Protein 7UK6 (pdb70)

Organism: Escherichia coli (strain K12) (NCBI:txid83333)

InterPro domains:
  IPR005494 Glutathionylspermidine synthase, pre-ATP-grasp-like domain [PF03738] (14-385)
  IPR016185 Pre-ATP-grasp domain superfamily [SSF52440] (171-277)

Sequence (389 aa):
HHMLRHNVPVRRDLDQIAADNGFDFHIIDNEIYWDESRAYRFTLRQIEEQIEKPTAELHQMCLEVVDRAVKDEEILTQLAIPPLYWDVIAESWRARDPSLYGRMDFAWCGNAPVKLLEYNADTPTSLYESAYFQWLWLEDARRSGIIPRDADQYNAIQERRLISRFSELYSREPFYFCCCQDTDEDRSTVLYLQDCAQQAGQESRFIYIEDLGLGVGGVLTDLDDNVIQRAFKLYPLEWMMRDDNGPLLRKRREQWVEPLWKSILSNKGLMPLLWRFFPGHPNLLASWFDGEKPQIAAGESYVRKPIYSREGGNVTIFDGKNNVVDHADGDYADEPMIYQAFQPLPRFGDSYTLIGSWIVDDEACGMGIREDNTLITKDTSRFVPHYIAG

Foldseek 3Di:
DWKAKDFFDDPPCVVVVCVVVVVVVCDPPNHGFADARMAIAAAVCCCVPAFFVVLLVVLVLLLVLLVVQLVDVVNCVLLVPPPLCSVVLNVCVVVVFFAFKWKWKWFDDIPAHIATDAIRRAADFPCCVWAPVLVVVVCVCLVVVRDPVPWAALYPNLVLNLVVLLVVADQPEEEEEEAPDDSRSVVRRVSSVVSNVVNVHHYYYAYPVQWDADPPGFTAGNVRHGAAEYEYNDDLSVCCVDPSNSVVSVVRHHYYVGNSCNSRNFRSSQCSSCVVPPPDRRHWHKFFPPDDDPDDQQFKKKKDFRHDDFQAQIFIAGNVRDTPDGHHDDRNPGGIMMTGDDFHDADPQWGKMKMWMATRSGTGHIWMWIDRDRRGGPSIHTYHYIHDD

Radius of gyration: 20.78 Å; Cα contacts (8 Å, |Δi|>4): 781; chains: 1; bounding box: 54×48×51 Å

Structure (mmCIF, N/CA/C/O backbone):
data_7UK6
#
_entry.id   7UK6
#
_cell.length_a   66.323
_cell.length_b   70.760
_cell.length_c   112.041
_cell.angle_alpha   90.000
_cell.angle_beta   90.000
_cell.angle_gamma   90.000
#
_symmetry.space_group_name_H-M   'P 21 21 21'
#
loop_
_entity.id
_entity.type
_entity.pdbx_description
1 polymer 'Putative acid--amine ligase YjfC'
2 non-polymer 'SULFATE ION'
3 water water
#
loop_
_atom_site.group_PDB
_atom_site.id
_atom_site.type_symbol
_atom_site.label_atom_id
_atom_site.label_alt_id
_atom_site.label_comp_id
_atom_site.label_asym_id
_atom_site.label_entity_id
_atom_site.label_seq_id
_atom_site.pdbx_PDB_ins_code
_atom_site.Cartn_x
_atom_site.Cartn_y
_atom_site.Cartn_z
_atom_site.occupancy
_atom_site.B_iso_or_equiv
_atom_site.auth_seq_id
_atom_site.auth_comp_id
_atom_site.auth_asym_id
_atom_site.auth_atom_id
_atom_site.pdbx_PDB_model_num
ATOM 1 N N . HIS A 1 6 ? -7.670 -14.014 13.732 1.00 75.23 -1 HIS A N 1
ATOM 2 C CA . HIS A 1 6 ? -6.246 -13.717 13.636 1.00 56.95 -1 HIS A CA 1
ATOM 3 C C . HIS A 1 6 ? -5.809 -13.529 12.173 1.00 55.16 -1 HIS A C 1
ATOM 4 O O . HIS A 1 6 ? -5.681 -12.400 11.719 1.00 55.62 -1 HIS A O 1
ATOM 11 N N . HIS A 1 7 ? -5.565 -14.618 11.444 1.00 41.33 0 HIS A N 1
ATOM 12 C CA . HIS A 1 7 ? -5.190 -14.492 10.043 1.00 38.61 0 HIS A CA 1
ATOM 13 C C . HIS A 1 7 ? -6.419 -14.271 9.178 1.00 35.25 0 HIS A C 1
ATOM 14 O O . HIS A 1 7 ? -7.520 -14.746 9.482 1.00 37.16 0 HIS A O 1
ATOM 21 N N . MET A 1 8 ? -6.222 -13.516 8.099 1.00 32.34 1 MET A N 1
ATOM 22 C CA . MET A 1 8 ? -7.265 -13.384 7.097 1.00 36.05 1 MET A CA 1
ATOM 23 C C . MET A 1 8 ? -7.552 -14.756 6.516 1.00 36.94 1 MET A C 1
ATOM 24 O O . MET A 1 8 ? -6.636 -15.548 6.286 1.00 36.29 1 MET A O 1
ATOM 29 N N . LEU A 1 9 ? -8.828 -15.053 6.272 1.00 35.71 2 LEU A N 1
ATOM 30 C CA . LEU A 1 9 ? -9.138 -16.371 5.742 1.00 29.67 2 LEU A CA 1
ATOM 31 C C . LEU A 1 9 ? -10.294 -16.286 4.771 1.00 27.14 2 LEU A C 1
ATOM 32 O O . LEU A 1 9 ? -11.021 -15.285 4.699 1.00 32.32 2 LEU A O 1
ATOM 37 N N . ARG A 1 10 ? -10.473 -17.377 4.042 1.00 30.47 3 ARG A N 1
ATOM 38 C CA . ARG A 1 10 ? -11.604 -17.556 3.145 1.00 27.12 3 ARG A CA 1
ATOM 39 C C . ARG A 1 10 ? -12.400 -18.746 3.649 1.00 34.24 3 ARG A C 1
ATOM 40 O O . ARG A 1 10 ? -11.818 -19.731 4.110 1.00 32.76 3 ARG A O 1
ATOM 48 N N . HIS A 1 11 ? -13.722 -18.685 3.522 1.00 30.00 4 HIS A N 1
ATOM 49 C CA . HIS A 1 11 ? -14.518 -19.862 3.808 1.00 32.45 4 HIS A CA 1
ATOM 50 C C . HIS A 1 11 ? -15.704 -19.940 2.858 1.00 33.33 4 HIS A C 1
ATOM 51 O O . HIS A 1 11 ? -16.153 -18.944 2.296 1.00 31.94 4 HIS A O 1
ATOM 58 N N . ASN A 1 12 ? -16.177 -21.152 2.659 1.00 27.89 5 ASN A N 1
ATOM 59 C CA . ASN A 1 12 ? -17.341 -21.357 1.825 1.00 27.99 5 ASN A CA 1
ATOM 60 C C . ASN A 1 12 ? -18.575 -20.742 2.488 1.00 30.01 5 ASN A C 1
ATOM 61 O O . ASN A 1 12 ? -18.674 -20.671 3.709 1.00 30.97 5 ASN A O 1
ATOM 66 N N . VAL A 1 13 ? -19.494 -20.261 1.654 1.00 27.99 6 VAL A N 1
ATOM 67 C CA . VAL A 1 13 ? -20.832 -19.845 2.088 1.00 31.59 6 VAL A CA 1
ATOM 68 C C . VAL A 1 13 ? -21.828 -20.284 1.035 1.00 34.07 6 VAL A C 1
ATOM 69 O O . VAL A 1 13 ? -21.508 -20.383 -0.152 1.00 32.54 6 VAL A O 1
ATOM 73 N N . PRO A 1 14 ? -23.051 -20.594 1.469 1.00 35.69 7 PRO A N 1
ATOM 74 C CA . PRO A 1 14 ? -24.093 -20.967 0.509 1.00 30.62 7 PRO A CA 1
ATOM 75 C C . PRO A 1 14 ? -24.468 -19.784 -0.357 1.00 28.97 7 PRO A C 1
ATOM 76 O O . PRO A 1 14 ? -24.630 -18.656 0.126 1.00 30.00 7 PRO A O 1
ATOM 80 N N . VAL A 1 15 ? -24.657 -20.066 -1.644 1.00 30.03 8 VAL A N 1
ATOM 81 C CA . VAL A 1 15 ? -25.145 -19.054 -2.569 1.00 30.45 8 VAL A CA 1
ATOM 82 C C . VAL A 1 15 ? -26.611 -18.779 -2.277 1.00 32.76 8 VAL A C 1
ATOM 83 O O . VAL A 1 15 ? -27.386 -19.696 -1.968 1.00 34.05 8 VAL A O 1
ATOM 87 N N . ARG A 1 16 ? -27.002 -17.513 -2.347 1.00 31.00 9 ARG A N 1
ATOM 88 C CA . ARG A 1 16 ? -28.413 -17.193 -2.152 1.00 32.99 9 ARG A CA 1
ATOM 89 C C . ARG A 1 16 ? -29.283 -17.941 -3.160 1.00 39.09 9 ARG A C 1
ATOM 90 O O . ARG A 1 16 ? -28.983 -17.978 -4.358 1.00 35.71 9 ARG A O 1
ATOM 98 N N . ARG A 1 17 ? -30.379 -18.539 -2.670 1.00 35.55 10 ARG A N 1
ATOM 99 C CA . ARG A 1 17 ? -31.233 -19.313 -3.563 1.00 34.87 10 ARG A CA 1
ATOM 100 C C . ARG A 1 17 ? -31.914 -18.447 -4.616 1.00 36.92 10 ARG A C 1
ATOM 101 O O . ARG A 1 17 ? -32.312 -18.974 -5.658 1.00 39.11 10 ARG A O 1
ATOM 109 N N . ASP A 1 18 ? -31.987 -17.128 -4.420 1.00 31.58 11 ASP A N 1
ATOM 110 C CA . ASP A 1 18 ? -32.586 -16.234 -5.408 1.00 33.18 11 ASP A CA 1
ATOM 111 C C . ASP A 1 18 ? -31.573 -15.285 -6.063 1.00 37.78 11 ASP A C 1
ATOM 112 O O . ASP A 1 18 ? -31.928 -14.173 -6.454 1.00 34.08 11 ASP A O 1
ATOM 117 N N . LEU A 1 19 ? -30.311 -15.715 -6.207 1.00 36.57 12 LEU A N 1
ATOM 118 C CA . LEU A 1 19 ? -29.270 -14.834 -6.748 1.00 36.62 12 LEU A CA 1
ATOM 119 C C . LEU A 1 19 ? -29.644 -14.262 -8.123 1.00 31.02 12 LEU A C 1
ATOM 120 O O . LEU A 1 19 ? -29.494 -13.056 -8.369 1.00 32.14 12 LEU A O 1
ATOM 125 N N . ASP A 1 20 ? -30.095 -15.110 -9.049 1.00 33.90 13 ASP A N 1
ATOM 126 C CA . ASP A 1 20 ? -30.396 -14.611 -10.397 1.00 36.58 13 ASP A CA 1
ATOM 127 C C . ASP A 1 20 ? -31.486 -13.539 -10.369 1.00 37.76 13 ASP A C 1
ATOM 128 O O . ASP A 1 20 ? -31.373 -12.512 -11.047 1.00 36.63 13 ASP A O 1
ATOM 133 N N . GLN A 1 21 ? -32.519 -13.731 -9.550 1.00 43.96 14 GLN A N 1
ATOM 134 C CA . GLN A 1 21 ? -33.542 -12.695 -9.397 1.00 40.74 14 GLN A CA 1
ATOM 135 C C . GLN A 1 21 ? -32.974 -11.436 -8.747 1.00 37.72 14 GLN A C 1
ATOM 136 O O . GLN A 1 21 ? -33.289 -10.313 -9.155 1.00 37.61 14 GLN A O 1
ATOM 142 N N . ILE A 1 22 ? -32.146 -11.599 -7.716 1.00 38.03 15 ILE A N 1
ATOM 143 C CA . ILE A 1 22 ? -31.520 -10.440 -7.089 1.00 31.90 15 ILE A CA 1
ATOM 144 C C . ILE A 1 22 ? -30.683 -9.661 -8.104 1.00 35.40 15 ILE A C 1
ATOM 145 O O . ILE A 1 22 ? -30.671 -8.422 -8.114 1.00 36.82 15 ILE A O 1
ATOM 150 N N . ALA A 1 23 ? -29.927 -10.373 -8.938 1.00 33.34 16 ALA A N 1
ATOM 151 C CA . ALA A 1 23 ? -29.107 -9.681 -9.922 1.00 34.76 16 ALA A CA 1
ATOM 152 C C . ALA A 1 23 ? -29.981 -8.941 -10.935 1.00 36.70 16 ALA A C 1
ATOM 153 O O . ALA A 1 23 ? -29.670 -7.809 -11.329 1.00 41.03 16 ALA A O 1
ATOM 155 N N . ALA A 1 24 ? -31.075 -9.569 -11.374 1.00 37.95 17 ALA A N 1
ATOM 156 C CA . ALA A 1 24 ? -31.969 -8.901 -12.321 1.00 40.89 17 ALA A CA 1
ATOM 157 C C . ALA A 1 24 ? -32.631 -7.681 -11.693 1.00 41.72 17 ALA A C 1
ATOM 158 O O . ALA A 1 24 ? -32.693 -6.612 -12.310 1.00 48.31 17 ALA A O 1
ATOM 160 N N . ASP A 1 25 ? -33.137 -7.821 -10.467 1.00 38.45 18 ASP A N 1
ATOM 161 C CA . ASP A 1 25 ? -33.814 -6.707 -9.806 1.00 42.19 18 ASP A CA 1
ATOM 162 C C . ASP A 1 25 ? -32.889 -5.517 -9.592 1.00 45.13 18 ASP A C 1
ATOM 163 O O . ASP A 1 25 ? -33.359 -4.383 -9.471 1.00 52.16 18 ASP A O 1
ATOM 168 N N . ASN A 1 26 ? -31.584 -5.742 -9.481 1.00 38.97 19 ASN A N 1
ATOM 169 C CA . ASN A 1 26 ? -30.663 -4.650 -9.182 1.00 43.50 19 ASN A CA 1
ATOM 170 C C . ASN A 1 26 ? -29.816 -4.219 -10.378 1.00 46.61 19 ASN A C 1
ATOM 171 O O . ASN A 1 26 ? -28.846 -3.472 -10.201 1.00 44.28 19 ASN A O 1
ATOM 176 N N . GLY A 1 27 ? -30.155 -4.667 -11.583 1.00 41.60 20 GLY A N 1
ATOM 177 C CA . GLY A 1 27 ? -29.447 -4.217 -12.766 1.00 44.68 20 GLY A CA 1
ATOM 178 C C . GLY A 1 27 ? -28.066 -4.804 -12.969 1.00 42.64 20 GLY A C 1
ATOM 179 O O . GLY A 1 27 ? -27.259 -4.221 -13.692 1.00 47.81 20 GLY A O 1
ATOM 180 N N . PHE A 1 28 ? -27.772 -5.953 -12.362 1.00 41.50 21 PHE A N 1
ATOM 181 C CA . PHE A 1 28 ? -26.453 -6.584 -12.476 1.00 35.56 21 PHE A CA 1
ATOM 182 C C . PHE A 1 28 ? -26.500 -7.529 -13.674 1.00 42.20 21 PHE A C 1
ATOM 183 O O . PHE A 1 28 ? -26.641 -8.747 -13.545 1.00 39.59 21 PHE A O 1
ATOM 191 N N . ASP A 1 29 ? -26.371 -6.952 -14.871 1.00 40.08 22 ASP A N 1
ATOM 192 C CA . ASP A 1 29 ? -26.598 -7.724 -16.089 1.00 46.63 22 ASP A CA 1
ATOM 193 C C . ASP A 1 29 ? -25.348 -8.452 -16.581 1.00 50.99 22 ASP A C 1
ATOM 194 O O . ASP A 1 29 ? -25.395 -9.092 -17.633 1.00 53.89 22 ASP A O 1
ATOM 199 N N . PHE A 1 30 ? -24.245 -8.410 -15.830 1.00 44.85 23 PHE A N 1
ATOM 200 C CA . PHE A 1 30 ? -23.069 -9.189 -16.199 1.00 41.16 23 PHE A CA 1
ATOM 201 C C . PHE A 1 30 ? -22.587 -10.058 -15.037 1.00 46.29 23 PHE A C 1
ATOM 202 O O . PHE A 1 30 ? -21.390 -10.346 -14.935 1.00 42.81 23 PHE A O 1
ATOM 210 N N . HIS A 1 31 ? -23.503 -10.501 -14.157 1.00 40.57 24 HIS A N 1
ATOM 211 C CA . HIS A 1 31 ? -23.092 -11.368 -13.050 1.00 38.97 24 HIS A CA 1
ATOM 212 C C . HIS A 1 31 ? -22.713 -12.757 -13.543 1.00 37.82 24 HIS A C 1
ATOM 213 O O . HIS A 1 31 ? -21.991 -13.489 -12.846 1.00 34.30 24 HIS A O 1
ATOM 220 N N . ILE A 1 32 ? -23.184 -13.117 -14.733 1.00 37.50 25 ILE A N 1
ATOM 221 C CA . ILE A 1 32 ? -22.735 -14.282 -15.484 1.00 41.46 25 ILE A CA 1
ATOM 222 C C . ILE A 1 32 ? -22.328 -13.768 -16.856 1.00 49.35 25 ILE A C 1
ATOM 223 O O . ILE A 1 32 ? -23.058 -12.971 -17.451 1.00 46.18 25 ILE A O 1
ATOM 228 N N . ILE A 1 33 ? -21.143 -14.163 -17.327 1.00 48.87 26 ILE A N 1
ATOM 229 C CA . ILE A 1 33 ? -20.577 -13.639 -18.570 1.00 54.64 26 ILE A CA 1
ATOM 230 C C . ILE A 1 33 ? -20.243 -14.821 -19.470 1.00 69.29 26 ILE A C 1
ATOM 231 O O . ILE A 1 33 ? -19.429 -15.672 -19.091 1.00 49.80 26 ILE A O 1
ATOM 236 N N . ASP A 1 34 ? -20.873 -14.871 -20.654 1.00 55.63 27 ASP A N 1
ATOM 237 C CA . ASP A 1 34 ? -20.706 -15.976 -21.607 1.00 63.99 27 ASP A CA 1
ATOM 238 C C . ASP A 1 34 ? -21.007 -17.324 -20.949 1.00 54.26 27 ASP A C 1
ATOM 239 O O . ASP A 1 34 ? -20.276 -18.302 -21.111 1.00 58.78 27 ASP A O 1
ATOM 241 N N . ASN A 1 35 ? -22.092 -17.366 -20.177 1.00 64.99 28 ASN A N 1
ATOM 242 C CA . ASN A 1 35 ? -22.499 -18.566 -19.443 1.00 64.03 28 ASN A CA 1
ATOM 243 C C . ASN A 1 35 ? -21.413 -19.075 -18.494 1.00 60.58 28 ASN A C 1
ATOM 244 O O . ASN A 1 35 ? -21.385 -20.263 -18.164 1.00 55.03 28 ASN A O 1
ATOM 249 N N . GLU A 1 36 ? -20.514 -18.190 -18.048 1.00 50.42 29 GLU A N 1
ATOM 250 C CA . GLU A 1 36 ? -19.536 -18.503 -17.008 1.00 53.25 29 GLU A CA 1
ATOM 251 C C . GLU A 1 36 ? -19.775 -17.614 -15.791 1.00 40.31 29 GLU A C 1
ATOM 252 O O . GLU A 1 36 ? -20.056 -16.420 -15.933 1.00 42.41 29 GLU A O 1
ATOM 258 N N . ILE A 1 37 ? -19.655 -18.206 -14.605 1.00 42.07 30 ILE A N 1
ATOM 259 C CA . ILE A 1 37 ? -19.786 -17.473 -13.341 1.00 39.60 30 ILE A CA 1
ATOM 260 C C . ILE A 1 37 ? -18.778 -16.330 -13.304 1.00 39.39 30 ILE A C 1
ATOM 261 O O . ILE A 1 37 ? -17.573 -16.542 -13.480 1.00 36.39 30 ILE A O 1
ATOM 266 N N . TYR A 1 38 ? -19.264 -15.106 -13.097 1.00 32.69 31 TYR A N 1
ATOM 267 C CA . TYR A 1 38 ? -18.397 -13.980 -12.763 1.00 34.20 31 TYR A CA 1
ATOM 268 C C . TYR A 1 38 ? -18.531 -13.587 -11.294 1.00 33.28 31 TYR A C 1
ATOM 269 O O . TYR A 1 38 ? -17.567 -13.675 -10.510 1.00 31.94 31 TYR A O 1
ATOM 278 N N . TRP A 1 39 ? -19.717 -13.157 -10.886 1.00 29.60 32 TRP A N 1
ATOM 279 C CA . TRP A 1 39 ? -19.983 -12.927 -9.466 1.00 28.60 32 TRP A CA 1
ATOM 280 C C . TRP A 1 39 ? -20.029 -14.272 -8.742 1.00 32.16 32 TRP A C 1
ATOM 281 O O . TRP A 1 39 ? -20.840 -15.134 -9.088 1.00 35.44 32 TRP A O 1
ATOM 292 N N . ASP A 1 40 ? -19.171 -14.462 -7.739 1.00 27.97 33 ASP A N 1
ATOM 293 C CA . ASP A 1 40 ? -18.997 -15.769 -7.094 1.00 27.96 33 ASP A CA 1
ATOM 294 C C . ASP A 1 40 ? -19.194 -15.628 -5.591 1.00 32.32 33 ASP A C 1
ATOM 295 O O . ASP A 1 40 ? -18.239 -15.354 -4.852 1.00 29.67 33 ASP A O 1
ATOM 300 N N . GLU A 1 41 ? -20.419 -15.869 -5.113 1.00 28.46 34 GLU A N 1
ATOM 301 C CA . GLU A 1 41 ? -20.649 -15.808 -3.680 1.00 29.42 34 GLU A CA 1
ATOM 302 C C . GLU A 1 41 ? -20.694 -17.197 -3.043 1.00 33.68 34 GLU A C 1
ATOM 303 O O . GLU A 1 41 ? -21.312 -17.370 -1.989 1.00 31.44 34 GLU A O 1
ATOM 309 N N . SER A 1 42 ? -20.030 -18.190 -3.639 1.00 28.36 35 SER A N 1
ATOM 310 C CA . SER A 1 42 ? -19.903 -19.490 -2.990 1.00 28.90 35 SER A CA 1
ATOM 311 C C . SER A 1 42 ? -18.788 -19.498 -1.951 1.00 30.84 35 SER A C 1
ATOM 312 O O . SER A 1 42 ? -18.594 -20.509 -1.274 1.00 29.78 35 SER A O 1
ATOM 315 N N . ARG A 1 43 ? -18.062 -18.396 -1.818 1.00 28.21 36 ARG A N 1
ATOM 316 C CA . ARG A 1 43 ? -17.055 -18.262 -0.776 1.00 28.00 36 ARG A CA 1
ATOM 317 C C . ARG A 1 43 ? -16.974 -16.788 -0.401 1.00 27.91 36 ARG A C 1
ATOM 318 O O . ARG A 1 43 ? -17.507 -15.924 -1.098 1.00 29.50 36 ARG A O 1
ATOM 326 N N . ALA A 1 44 ? -16.339 -16.502 0.735 1.00 25.79 37 ALA A N 1
ATOM 327 C CA . ALA A 1 44 ? -16.183 -15.119 1.158 1.00 27.11 37 ALA A CA 1
ATOM 328 C C . ALA A 1 44 ? -14.894 -15.010 1.954 1.00 29.02 37 ALA A C 1
ATOM 329 O O . ALA A 1 44 ? -14.477 -15.974 2.598 1.00 29.35 37 ALA A O 1
ATOM 331 N N . TYR A 1 45 ? -14.279 -13.831 1.907 1.00 26.68 38 TYR A N 1
ATOM 332 C CA . TYR A 1 45 ? -13.064 -13.535 2.661 1.00 30.28 38 TYR A CA 1
ATOM 333 C C . TYR A 1 45 ? -13.401 -12.793 3.946 1.00 29.38 38 TYR A C 1
ATOM 334 O O . TYR A 1 45 ? -14.209 -11.864 3.940 1.00 30.03 38 TYR A O 1
ATOM 343 N N . ARG A 1 46 ? -12.773 -13.193 5.041 1.00 28.53 39 ARG A N 1
ATOM 344 C CA . ARG A 1 46 ? -13.004 -12.571 6.3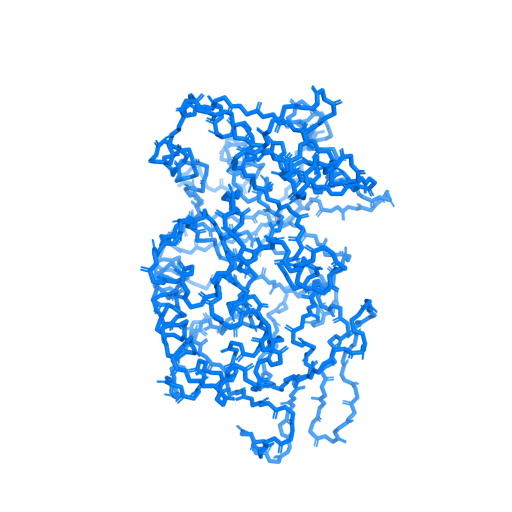47 1.00 31.22 39 ARG A CA 1
ATOM 345 C C . ARG A 1 46 ? -11.737 -11.864 6.820 1.00 28.23 39 ARG A C 1
ATOM 346 O O . ARG A 1 46 ? -10.705 -12.514 7.035 1.00 32.64 39 ARG A O 1
ATOM 354 N N . PHE A 1 47 ? -11.814 -10.544 6.975 1.00 33.13 40 PHE A N 1
ATOM 355 C CA . PHE A 1 47 ? -10.732 -9.729 7.517 1.00 29.80 40 PHE A CA 1
ATOM 356 C C . PHE A 1 47 ? -11.098 -9.234 8.910 1.00 30.68 40 PHE A C 1
ATOM 357 O O . PHE A 1 47 ? -12.274 -9.034 9.208 1.00 29.54 40 PHE A O 1
ATOM 365 N N . THR A 1 48 ? -10.083 -8.976 9.741 1.00 35.26 41 THR A N 1
ATOM 366 C CA . THR A 1 48 ? -10.321 -8.220 10.966 1.00 32.30 41 THR A CA 1
ATOM 367 C C . THR A 1 48 ? -10.274 -6.720 10.668 1.00 35.44 41 THR A C 1
ATOM 368 O O . THR A 1 48 ? -9.699 -6.275 9.669 1.00 30.49 41 THR A O 1
ATOM 372 N N . LEU A 1 49 ? -10.869 -5.928 11.564 1.00 33.75 42 LEU A N 1
ATOM 373 C CA . LEU A 1 49 ? -10.833 -4.481 11.366 1.00 35.30 42 LEU A CA 1
ATOM 374 C C . LEU A 1 49 ? -9.398 -3.954 11.380 1.00 36.26 42 LEU A C 1
ATOM 375 O O . LEU A 1 49 ? -9.064 -3.012 10.650 1.00 37.78 42 LEU A O 1
ATOM 380 N N . ARG A 1 50 ? -8.526 -4.565 12.182 1.00 36.08 43 ARG A N 1
ATOM 381 C CA . ARG A 1 50 ? -7.131 -4.134 12.199 1.00 36.15 43 ARG A CA 1
ATOM 382 C C . ARG A 1 50 ? -6.460 -4.402 10.862 1.00 36.41 43 ARG A C 1
ATOM 383 O O . ARG A 1 50 ? -5.709 -3.559 10.357 1.00 38.49 43 ARG A O 1
ATOM 391 N N . GLN A 1 51 ? -6.718 -5.567 10.263 1.00 37.92 44 GLN A N 1
ATOM 392 C CA . GLN A 1 51 ? -6.174 -5.836 8.929 1.00 33.78 44 GLN A CA 1
ATOM 393 C C . GLN A 1 51 ? -6.637 -4.768 7.942 1.00 36.17 44 GLN A C 1
ATOM 394 O O . GLN A 1 51 ? -5.826 -4.209 7.192 1.00 34.40 44 GLN A O 1
ATOM 400 N N . ILE A 1 52 ? -7.930 -4.424 7.981 1.00 33.19 45 ILE A N 1
ATOM 401 C CA . ILE A 1 52 ? -8.466 -3.390 7.086 1.00 34.89 45 ILE A CA 1
ATOM 402 C C . ILE A 1 52 ? -7.737 -2.068 7.298 1.00 37.53 45 ILE A C 1
ATOM 403 O O . ILE A 1 52 ? -7.141 -1.508 6.367 1.00 34.52 45 ILE A O 1
ATOM 408 N N . GLU A 1 53 ? -7.752 -1.563 8.538 1.00 33.27 46 GLU A N 1
ATOM 409 C CA . GLU A 1 53 ? -7.236 -0.221 8.799 1.00 35.59 46 GLU A CA 1
ATOM 410 C C . GLU A 1 53 ? -5.719 -0.167 8.637 1.00 31.09 46 GLU A C 1
ATOM 411 O O . GLU A 1 53 ? -5.181 0.735 7.984 1.00 37.96 46 GLU A O 1
ATOM 417 N N . GLU A 1 54 ? -5.006 -1.139 9.201 1.00 32.57 47 GLU A N 1
ATOM 418 C CA . GLU A 1 54 ? -3.546 -1.054 9.215 1.00 35.87 47 GLU A CA 1
ATOM 419 C C . GLU A 1 54 ? -2.899 -1.577 7.940 1.00 35.80 47 GLU A C 1
ATOM 420 O O . GLU A 1 54 ? -1.847 -1.078 7.543 1.00 33.08 47 GLU A O 1
ATOM 426 N N . GLN A 1 55 ? -3.469 -2.595 7.307 1.00 32.25 48 GLN A N 1
ATOM 427 C CA . GLN A 1 55 ? -2.796 -3.172 6.155 1.00 31.66 48 GLN A CA 1
ATOM 428 C C . GLN A 1 55 ? -3.374 -2.724 4.825 1.00 33.50 48 GLN A C 1
ATOM 429 O O . GLN A 1 55 ? -2.680 -2.827 3.817 1.00 35.15 48 GLN A O 1
ATOM 435 N N . ILE A 1 56 ? -4.604 -2.228 4.781 1.00 31.25 49 ILE A N 1
ATOM 436 C CA . ILE A 1 56 ? -5.159 -1.881 3.475 1.00 30.28 49 ILE A CA 1
ATOM 437 C C . ILE A 1 56 ? -5.452 -0.393 3.403 1.00 32.87 49 ILE A C 1
ATOM 438 O O . ILE A 1 56 ? -4.917 0.317 2.536 1.00 31.60 49 ILE A O 1
ATOM 443 N N . GLU A 1 57 ? -6.285 0.092 4.323 1.00 29.84 50 GLU A N 1
ATOM 444 C CA . GLU A 1 57 ? -6.801 1.460 4.222 1.00 30.71 50 GLU A CA 1
ATOM 445 C C . GLU A 1 57 ? -5.696 2.504 4.376 1.00 38.31 50 GLU A C 1
ATOM 446 O O . GLU A 1 57 ? -5.516 3.366 3.502 1.00 37.92 50 GLU A O 1
ATOM 452 N N . LYS A 1 58 ? -4.988 2.496 5.513 1.00 35.83 51 LYS A N 1
ATOM 453 C CA . LYS A 1 58 ? -3.905 3.468 5.686 1.00 31.89 51 LYS A CA 1
ATOM 454 C C . LYS A 1 58 ? -2.824 3.345 4.619 1.00 32.41 51 LYS A C 1
ATOM 455 O O . LYS A 1 58 ? -2.411 4.388 4.083 1.00 35.21 51 LYS A O 1
ATOM 461 N N . PRO A 1 59 ? -2.341 2.156 4.246 1.00 37.82 52 PRO A N 1
ATOM 462 C CA . PRO A 1 59 ? -1.354 2.106 3.147 1.00 33.24 52 PRO A CA 1
ATOM 463 C C . PRO A 1 59 ? -1.882 2.641 1.823 1.00 31.48 52 PRO A C 1
ATOM 464 O O . PRO A 1 59 ? -1.134 3.323 1.114 1.00 31.25 52 PRO A O 1
ATOM 468 N N . THR A 1 60 ? -3.142 2.358 1.473 1.00 30.45 53 THR A N 1
ATOM 469 C CA . THR A 1 60 ? -3.720 2.892 0.237 1.00 32.13 53 THR A CA 1
ATOM 470 C C . THR A 1 60 ? -3.717 4.416 0.257 1.00 38.66 53 THR A C 1
ATOM 471 O O . THR A 1 60 ? -3.340 5.066 -0.726 1.00 29.69 53 THR A O 1
ATOM 475 N N . ALA A 1 61 ? -4.127 5.011 1.381 1.00 32.12 54 ALA A N 1
ATOM 476 C CA . ALA A 1 61 ? -4.169 6.464 1.427 1.00 40.34 54 ALA A CA 1
ATOM 477 C C . ALA A 1 61 ? -2.772 7.043 1.292 1.00 34.41 54 ALA A C 1
ATOM 478 O O . ALA A 1 61 ? -2.570 8.044 0.588 1.00 37.38 54 ALA A O 1
ATOM 480 N N . GLU A 1 62 ? -1.780 6.399 1.920 1.00 33.03 55 GLU A N 1
ATOM 481 C CA . GLU A 1 62 ? -0.414 6.919 1.869 1.00 35.95 55 GLU A CA 1
ATOM 482 C C . GLU A 1 62 ? 0.196 6.719 0.485 1.00 35.65 55 GLU A C 1
ATOM 483 O O . GLU A 1 62 ? 0.876 7.613 -0.035 1.00 30.48 55 GLU A O 1
ATOM 489 N N . LEU A 1 63 ? -0.044 5.557 -0.128 1.00 27.91 56 LEU A N 1
ATOM 490 C CA . LEU A 1 63 ? 0.435 5.325 -1.495 1.00 31.68 56 LEU A CA 1
ATOM 491 C C . LEU A 1 63 ? -0.141 6.337 -2.475 1.00 31.05 56 LEU A C 1
ATOM 492 O O . LEU A 1 63 ? 0.539 6.742 -3.428 1.00 34.23 56 LEU A O 1
ATOM 497 N N . HIS A 1 64 ? -1.392 6.753 -2.277 1.00 33.91 57 HIS A N 1
ATOM 498 C CA . HIS A 1 64 ? -1.963 7.748 -3.180 1.00 32.57 57 HIS A CA 1
ATOM 499 C C . HIS A 1 64 ? -1.224 9.076 -3.066 1.00 38.51 57 HIS A C 1
ATOM 500 O O . HIS A 1 64 ? -0.912 9.710 -4.081 1.00 35.44 57 HIS A O 1
ATOM 507 N N . GLN A 1 65 ? -0.908 9.503 -1.839 1.00 36.74 58 GLN A N 1
ATOM 508 C CA . GLN A 1 65 ? -0.067 10.692 -1.666 1.00 38.01 58 GLN A CA 1
ATOM 509 C C . GLN A 1 65 ? 1.289 10.523 -2.341 1.00 33.23 58 GLN A C 1
ATOM 510 O O . GLN A 1 65 ? 1.783 11.456 -2.976 1.00 36.80 58 GLN A O 1
ATOM 516 N N . MET A 1 66 ? 1.897 9.338 -2.232 1.00 31.33 59 MET A N 1
ATOM 517 C CA . MET A 1 66 ? 3.163 9.105 -2.904 1.00 30.03 59 MET A CA 1
ATOM 518 C C . MET A 1 66 ? 3.009 9.243 -4.409 1.00 35.58 59 MET A C 1
ATOM 519 O O . MET A 1 66 ? 3.891 9.789 -5.080 1.00 33.24 59 MET A O 1
ATOM 524 N N . CYS A 1 67 ? 1.879 8.781 -4.951 1.00 32.31 60 CYS A N 1
ATOM 525 C CA . CYS A 1 67 ? 1.621 8.895 -6.386 1.00 31.47 60 CYS A CA 1
ATOM 526 C C . CYS A 1 67 ? 1.459 10.352 -6.808 1.00 34.34 60 CYS A C 1
ATOM 527 O O . CYS A 1 67 ? 1.910 10.748 -7.886 1.00 36.02 60 CYS A O 1
ATOM 530 N N . LEU A 1 68 ? 0.810 11.161 -5.973 1.00 32.44 61 LEU A N 1
ATOM 531 C CA . LEU A 1 68 ? 0.679 12.577 -6.293 1.00 39.02 61 LEU A CA 1
ATOM 532 C C . LEU A 1 68 ? 2.039 13.260 -6.292 1.00 35.80 61 LEU A C 1
ATOM 533 O O . LEU A 1 68 ? 2.271 14.175 -7.085 1.00 39.91 61 LEU A O 1
ATOM 538 N N . GLU A 1 69 ? 2.968 12.808 -5.438 1.00 36.66 62 GLU A N 1
ATOM 539 C CA . GLU A 1 69 ? 4.335 13.311 -5.536 1.00 38.50 62 GLU A CA 1
ATOM 540 C C . GLU A 1 69 ? 4.978 12.903 -6.861 1.00 35.48 62 GLU A C 1
ATOM 541 O O . GLU A 1 69 ? 5.653 13.713 -7.505 1.00 36.83 62 GLU A O 1
ATOM 547 N N . VAL A 1 70 ? 4.741 11.670 -7.322 1.00 34.74 63 VAL A N 1
ATOM 548 C CA . VAL A 1 70 ? 5.286 11.272 -8.621 1.00 30.74 63 VAL A CA 1
ATOM 549 C C . VAL A 1 70 ? 4.724 12.157 -9.737 1.00 30.57 63 VAL A C 1
ATOM 550 O O . VAL A 1 70 ? 5.469 12.589 -10.616 1.00 38.85 63 VAL A O 1
ATOM 554 N N . VAL A 1 71 ? 3.414 12.453 -9.714 1.00 36.07 64 VAL A N 1
ATOM 555 C CA . VAL A 1 71 ? 2.840 13.348 -10.724 1.00 40.95 64 VAL A CA 1
ATOM 556 C C . VAL A 1 71 ? 3.576 14.686 -10.713 1.00 45.91 64 VAL A C 1
ATOM 557 O O . VAL A 1 71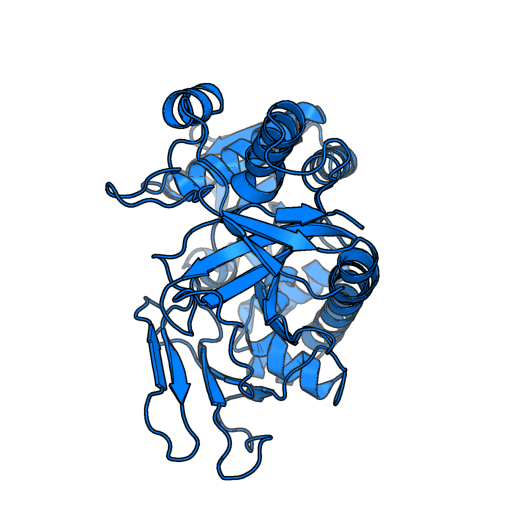 ? 4.034 15.182 -11.753 1.00 35.31 64 VAL A O 1
ATOM 561 N N . ASP A 1 72 ? 3.723 15.273 -9.524 1.00 37.99 65 ASP A N 1
ATOM 562 C CA . ASP A 1 72 ? 4.348 16.584 -9.397 1.00 39.03 65 ASP A CA 1
ATOM 563 C C . ASP A 1 72 ? 5.777 16.580 -9.936 1.00 37.51 65 ASP A C 1
ATOM 564 O O . ASP A 1 72 ? 6.190 17.529 -10.607 1.00 43.42 65 ASP A O 1
ATOM 569 N N . ARG A 1 73 ? 6.549 15.518 -9.655 1.00 36.27 66 ARG A N 1
ATOM 570 C CA . ARG A 1 73 ? 7.918 15.426 -10.154 1.00 40.13 66 ARG A CA 1
ATOM 571 C C . ARG A 1 73 ? 7.953 15.235 -11.671 1.00 50.79 66 ARG A C 1
ATOM 572 O O . ARG A 1 73 ? 8.806 15.807 -12.362 1.00 38.74 66 ARG A O 1
ATOM 580 N N . ALA A 1 74 ? 7.050 14.412 -12.199 1.00 35.63 67 ALA A N 1
ATOM 581 C CA . ALA A 1 74 ? 7.117 14.047 -13.610 1.00 42.23 67 ALA A CA 1
ATOM 582 C C . ALA A 1 74 ? 6.771 15.222 -14.517 1.00 35.78 67 ALA A C 1
ATOM 583 O O . ALA A 1 74 ? 7.402 15.414 -15.566 1.00 39.18 67 ALA A O 1
ATOM 585 N N . VAL A 1 75 ? 5.737 15.992 -14.173 1.00 41.07 68 VAL A N 1
ATOM 586 C CA . VAL A 1 75 ? 5.325 17.043 -15.096 1.00 39.52 68 VAL A CA 1
ATOM 587 C C . VAL A 1 75 ? 6.346 18.167 -15.170 1.00 49.91 68 VAL A C 1
ATOM 588 O O . VAL A 1 75 ? 6.243 19.016 -16.053 1.00 50.44 68 VAL A O 1
ATOM 592 N N . LYS A 1 76 ? 7.343 18.168 -14.288 1.00 41.75 69 LYS A N 1
ATOM 593 C CA . LYS A 1 76 ? 8.410 19.164 -14.270 1.00 48.67 69 LYS A CA 1
ATOM 594 C C . LYS A 1 76 ? 9.731 18.640 -14.820 1.00 54.97 69 LYS A C 1
ATOM 595 O O . LYS A 1 76 ? 10.745 19.337 -14.719 1.00 56.11 69 LYS A O 1
ATOM 601 N N . ASP A 1 77 ? 9.760 17.429 -15.380 1.00 43.22 70 ASP A N 1
ATOM 602 C CA . ASP A 1 77 ? 11.026 16.793 -15.747 1.00 46.76 70 ASP A CA 1
ATOM 603 C C . ASP A 1 77 ? 10.841 16.091 -17.083 1.00 47.04 70 ASP A C 1
ATOM 604 O O . ASP A 1 77 ? 10.157 15.069 -17.155 1.00 41.38 70 ASP A O 1
ATOM 609 N N . GLU A 1 78 ? 11.471 16.624 -18.136 1.00 49.17 71 GLU A N 1
ATOM 610 C CA . GLU A 1 78 ? 11.245 16.093 -19.475 1.00 44.26 71 GLU A CA 1
ATOM 611 C C . GLU A 1 78 ? 11.861 14.713 -19.658 1.00 42.79 71 GLU A C 1
ATOM 612 O O . GLU A 1 78 ? 11.388 13.933 -20.494 1.00 45.68 71 GLU A O 1
ATOM 618 N N . GLU A 1 79 ? 12.916 14.391 -18.902 1.00 39.75 72 GLU A N 1
ATOM 619 C CA . GLU A 1 79 ? 13.488 13.050 -18.997 1.00 40.64 72 GLU A CA 1
ATOM 620 C C . GLU A 1 79 ? 12.524 12.006 -18.444 1.00 40.90 72 GLU A C 1
ATOM 621 O O . GLU A 1 79 ? 12.474 10.875 -18.939 1.00 43.07 72 GLU A O 1
ATOM 627 N N . ILE A 1 80 ? 11.756 12.369 -17.418 1.00 42.21 73 ILE A N 1
ATOM 628 C CA . ILE A 1 80 ? 10.786 11.433 -16.840 1.00 39.67 73 ILE A CA 1
ATOM 629 C C . ILE A 1 80 ? 9.609 11.232 -17.788 1.00 39.89 73 ILE A C 1
ATOM 630 O O . ILE A 1 80 ? 9.184 10.096 -18.034 1.00 38.17 73 ILE A O 1
ATOM 635 N N . LEU A 1 81 ? 9.075 12.332 -18.345 1.00 40.16 74 LEU A N 1
ATOM 636 C CA . LEU A 1 81 ? 8.014 12.217 -19.343 1.00 38.23 74 LEU A CA 1
ATOM 637 C C . LEU A 1 81 ? 8.475 11.369 -20.514 1.00 44.46 74 LEU A C 1
ATOM 638 O O . LEU A 1 81 ? 7.694 10.582 -21.063 1.00 42.79 74 LEU A O 1
ATOM 643 N N . THR A 1 82 ? 9.746 11.505 -20.903 1.00 39.31 75 THR A N 1
ATOM 644 C CA . THR A 1 82 ? 10.275 10.680 -21.986 1.00 45.17 75 THR A CA 1
ATOM 645 C C . THR A 1 82 ? 10.353 9.213 -21.582 1.00 37.30 75 THR A C 1
ATOM 646 O O . THR A 1 82 ? 10.002 8.330 -22.369 1.00 43.17 75 THR A O 1
ATOM 650 N N . GLN A 1 83 ? 10.782 8.930 -20.350 1.00 40.02 76 GLN A N 1
ATOM 651 C CA . GLN A 1 83 ? 10.796 7.543 -19.894 1.00 43.11 76 GLN A CA 1
ATOM 652 C C . GLN A 1 83 ? 9.394 6.957 -19.876 1.00 42.96 76 GLN A C 1
ATOM 653 O O . GLN A 1 83 ? 9.205 5.769 -20.157 1.00 42.00 76 GLN A O 1
ATOM 659 N N . LEU A 1 84 ? 8.401 7.769 -19.523 1.00 37.56 77 LEU A N 1
ATOM 660 C CA . LEU A 1 84 ? 7.022 7.319 -19.523 1.00 35.70 77 LEU A CA 1
ATOM 661 C C . LEU A 1 84 ? 6.462 7.196 -20.927 1.00 38.85 77 LEU A C 1
ATOM 662 O O . LEU A 1 84 ? 5.316 6.767 -21.066 1.00 38.29 77 LEU A O 1
ATOM 667 N N . ALA A 1 85 ? 7.229 7.584 -21.953 1.00 44.23 78 ALA A N 1
ATOM 668 C CA . ALA A 1 85 ? 6.781 7.503 -23.344 1.00 45.30 78 ALA A CA 1
ATOM 669 C C . ALA A 1 85 ? 5.524 8.337 -23.580 1.00 45.46 78 ALA A C 1
ATOM 670 O O . ALA A 1 85 ? 4.683 7.991 -24.412 1.00 44.26 78 ALA A O 1
ATOM 672 N N . ILE A 1 86 ? 5.373 9.431 -22.846 1.00 38.84 79 ILE A N 1
ATOM 673 C CA . ILE A 1 86 ? 4.247 10.337 -23.087 1.00 41.37 79 ILE A CA 1
ATOM 674 C C . ILE A 1 86 ? 4.591 11.243 -24.266 1.00 39.62 79 ILE A C 1
ATOM 675 O O . ILE A 1 86 ? 5.664 11.873 -24.261 1.00 41.83 79 ILE A O 1
ATOM 680 N N . PRO A 1 87 ? 3.742 11.332 -25.296 1.00 44.58 80 PRO A N 1
ATOM 681 C CA . PRO A 1 87 ? 4.100 12.124 -26.497 1.00 37.14 80 PRO A CA 1
ATOM 682 C C . PRO A 1 87 ? 4.386 13.573 -26.133 1.00 38.13 80 PRO A C 1
ATOM 683 O O . PRO A 1 87 ? 3.586 14.207 -25.423 1.00 36.47 80 PRO A O 1
ATOM 687 N N . PRO A 1 88 ? 5.513 14.146 -26.628 1.00 36.88 81 PRO A N 1
ATOM 688 C CA . PRO A 1 88 ? 5.886 15.529 -26.275 1.00 36.04 81 PRO A CA 1
ATOM 689 C C . PRO A 1 88 ? 4.813 16.569 -26.565 1.00 37.26 81 PRO A C 1
ATOM 690 O O . PRO A 1 88 ? 4.776 17.622 -25.919 1.00 40.96 81 PRO A O 1
ATOM 694 N N . LEU A 1 89 ? 3.926 16.279 -27.528 1.00 35.62 82 LEU A N 1
ATOM 695 C CA . LEU A 1 89 ? 2.868 17.217 -27.886 1.00 34.80 82 LEU A CA 1
ATOM 696 C C . LEU A 1 89 ? 1.956 17.504 -26.706 1.00 38.84 82 LEU A C 1
ATOM 697 O O . LEU A 1 89 ? 1.325 18.567 -26.659 1.00 41.22 82 LEU A O 1
ATOM 702 N N . TYR A 1 90 ? 1.890 16.594 -25.740 1.00 30.73 83 TYR A N 1
ATOM 703 C CA . TYR A 1 90 ? 0.944 16.716 -24.643 1.00 32.49 83 TYR A CA 1
ATOM 704 C C . TYR A 1 90 ? 1.577 17.118 -23.314 1.00 40.04 83 TYR A C 1
ATOM 705 O O . TYR A 1 90 ? 0.848 17.271 -22.313 1.00 35.93 83 TYR A O 1
ATOM 714 N N . TRP A 1 91 ? 2.898 17.308 -23.276 1.00 37.39 84 TRP A N 1
ATOM 715 C CA . TRP A 1 91 ? 3.569 17.650 -22.024 1.00 37.67 84 TRP A CA 1
ATOM 716 C C . TRP A 1 91 ? 3.005 18.933 -21.424 1.00 40.61 84 TRP A C 1
ATOM 717 O O . TRP A 1 91 ? 2.716 18.993 -20.221 1.00 37.90 84 TRP A O 1
ATOM 728 N N . ASP A 1 92 ? 2.827 19.979 -22.242 1.00 38.33 85 ASP A N 1
ATOM 729 C CA . ASP A 1 92 ? 2.370 21.250 -21.669 1.00 37.19 85 ASP A CA 1
ATOM 730 C C . ASP A 1 92 ? 0.948 21.146 -21.129 1.00 38.52 85 ASP A C 1
ATOM 731 O O . ASP A 1 92 ? 0.628 21.750 -20.098 1.00 37.70 85 ASP A O 1
ATOM 736 N N . VAL A 1 93 ? 0.069 20.408 -21.815 1.00 36.46 86 VAL A N 1
ATOM 737 C CA . VAL A 1 93 ? -1.324 20.388 -21.370 1.00 31.42 86 VAL A CA 1
ATOM 738 C C . VAL A 1 93 ? -1.487 19.454 -20.171 1.00 36.17 86 VAL A C 1
ATOM 739 O O . VAL A 1 93 ? -2.339 19.700 -19.303 1.00 36.85 86 VAL A O 1
ATOM 743 N N . ILE A 1 94 ? -0.657 18.408 -20.081 1.00 36.75 87 ILE A N 1
ATOM 744 C CA . ILE A 1 94 ? -0.634 17.564 -18.886 1.00 33.55 87 ILE A CA 1
ATOM 745 C C . ILE A 1 94 ? -0.091 18.345 -17.692 1.00 35.37 87 ILE A C 1
ATOM 746 O O . ILE A 1 94 ? -0.631 18.267 -16.584 1.00 37.00 87 ILE A O 1
ATOM 751 N N . ALA A 1 95 ? 0.974 19.121 -17.900 1.00 36.73 88 ALA A N 1
ATOM 752 C CA . ALA A 1 95 ? 1.503 19.950 -16.818 1.00 37.62 88 ALA A CA 1
ATOM 753 C C . ALA A 1 95 ? 0.481 20.981 -16.374 1.00 39.50 88 ALA A C 1
ATOM 754 O O . ALA A 1 95 ? 0.314 21.234 -15.175 1.00 40.87 88 ALA A O 1
ATOM 756 N N . GLU A 1 96 ? -0.235 21.575 -17.326 1.00 37.54 89 GLU A N 1
ATOM 757 C CA . GLU A 1 96 ? -1.278 22.536 -16.973 1.00 37.02 89 GLU A CA 1
ATOM 758 C C . GLU A 1 96 ? -2.440 21.864 -16.236 1.00 44.69 89 GLU A C 1
ATOM 759 O O . GLU A 1 96 ? -3.028 22.448 -15.312 1.00 41.01 89 GLU A O 1
ATOM 765 N N . SER A 1 97 ? -2.799 20.644 -16.646 1.00 39.08 90 SER A N 1
ATOM 766 C CA . SER A 1 97 ? -3.851 19.901 -15.953 1.00 36.36 90 SER A CA 1
ATOM 767 C C . SER A 1 97 ? -3.496 19.710 -14.484 1.00 36.25 90 SER A 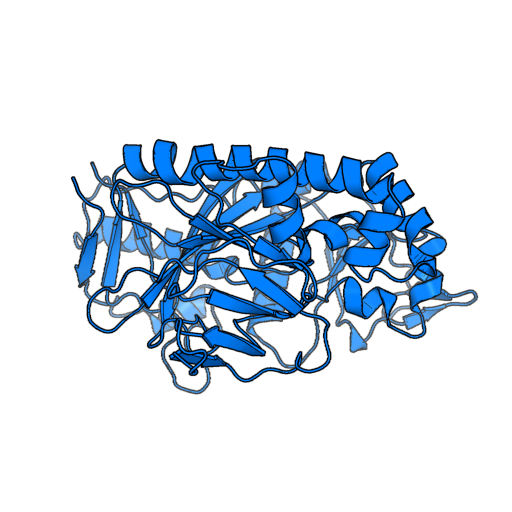C 1
ATOM 768 O O . SER A 1 97 ? -4.338 19.895 -13.593 1.00 40.04 90 SER A O 1
ATOM 771 N N . TRP A 1 98 ? -2.255 19.326 -14.223 1.00 34.35 91 TRP A N 1
ATOM 772 C CA . TRP A 1 98 ? -1.776 19.207 -12.853 1.00 38.92 91 TRP A CA 1
ATOM 773 C C . TRP A 1 98 ? -1.722 20.561 -12.160 1.00 44.91 91 TRP A C 1
ATOM 774 O O . TRP A 1 98 ? -2.121 20.675 -10.995 1.00 41.34 91 TRP A O 1
ATOM 785 N N . ARG A 1 99 ? -1.238 21.597 -12.853 1.00 42.51 92 ARG A N 1
ATOM 786 C CA . ARG A 1 99 ? -1.152 22.922 -12.237 1.00 43.18 92 ARG A CA 1
ATOM 787 C C . ARG A 1 99 ? -2.525 23.416 -11.792 1.00 41.99 92 ARG A C 1
ATOM 788 O O . ARG A 1 99 ? -2.681 23.917 -10.676 1.00 44.26 92 ARG A O 1
ATOM 796 N N . ALA A 1 100 ? -3.539 23.273 -12.644 1.00 38.33 93 ALA A N 1
ATOM 797 C CA . ALA A 1 100 ? -4.896 23.653 -12.288 1.00 39.45 93 ALA A CA 1
ATOM 798 C C . ALA A 1 100 ? -5.545 22.669 -11.336 1.00 42.32 93 ALA A C 1
ATOM 799 O O . ALA A 1 100 ? -6.708 22.869 -10.985 1.00 41.04 93 ALA A O 1
ATOM 801 N N . ARG A 1 101 ? -4.841 21.606 -10.947 1.00 39.83 94 ARG A N 1
ATOM 802 C CA . ARG A 1 101 ? -5.407 20.549 -10.103 1.00 45.59 94 ARG A CA 1
ATOM 803 C C . ARG A 1 101 ? -6.782 20.115 -10.605 1.00 42.59 94 ARG A C 1
ATOM 804 O O . ARG A 1 101 ? -7.773 20.130 -9.866 1.00 38.82 94 ARG A O 1
ATOM 812 N N . ASP A 1 102 ? -6.851 19.738 -11.885 1.00 38.43 95 ASP A N 1
ATOM 813 C CA . ASP A 1 102 ? -8.100 19.206 -12.409 1.00 30.93 95 ASP A CA 1
ATOM 814 C C . ASP A 1 102 ? -8.632 18.128 -11.470 1.00 33.33 95 ASP A C 1
ATOM 815 O O . ASP A 1 102 ? -7.849 17.303 -10.973 1.00 39.67 95 ASP A O 1
ATOM 820 N N . PRO A 1 103 ? -9.935 18.107 -11.208 1.00 35.09 96 PRO A N 1
ATOM 821 C CA . PRO A 1 103 ? -10.467 17.243 -10.147 1.00 38.96 96 PRO A CA 1
ATOM 822 C C . PRO A 1 103 ? -10.505 15.797 -10.586 1.00 35.87 96 PRO A C 1
ATOM 823 O O . PRO A 1 103 ? -10.826 15.492 -11.734 1.00 35.76 96 PRO A O 1
ATOM 827 N N . SER A 1 104 ? -10.143 14.909 -9.665 1.00 39.91 97 SER A N 1
ATOM 828 C CA . SER A 1 104 ? -10.208 13.475 -9.891 1.00 35.97 97 SER A CA 1
ATOM 829 C C . SER A 1 104 ? -11.414 12.890 -9.168 1.00 42.61 97 SER A C 1
ATOM 830 O O . SER A 1 104 ? -11.818 13.370 -8.105 1.00 44.40 97 SER A O 1
ATOM 833 N N . LEU A 1 105 ? -11.996 11.848 -9.759 1.00 33.87 98 LEU A N 1
ATOM 834 C CA . LEU A 1 105 ? -13.136 11.166 -9.162 1.00 38.52 98 LEU A CA 1
ATOM 835 C C . LEU A 1 105 ? -12.739 9.884 -8.433 1.00 41.59 98 LEU A C 1
ATOM 836 O O . LEU A 1 105 ? -13.089 9.713 -7.256 1.00 35.70 98 LEU A O 1
ATOM 841 N N . TYR A 1 106 ? -12.019 8.972 -9.092 1.00 30.80 99 TYR A N 1
ATOM 842 C CA . TYR A 1 106 ? -11.802 7.652 -8.500 1.00 32.22 99 TYR A CA 1
ATOM 843 C C . TYR A 1 106 ? -10.563 6.985 -9.102 1.00 35.81 99 TYR A C 1
ATOM 844 O O . TYR A 1 106 ? -9.977 7.460 -10.085 1.00 38.27 99 TYR A O 1
ATOM 853 N N . GLY A 1 107 ? -10.178 5.867 -8.492 1.00 33.63 100 GLY A N 1
ATOM 854 C CA . GLY A 1 107 ? -9.036 5.078 -8.933 1.00 28.24 100 GLY A CA 1
ATOM 855 C C . GLY A 1 107 ? -9.000 3.821 -8.093 1.00 35.60 100 GLY A C 1
ATOM 856 O O . GLY A 1 107 ? -9.646 3.745 -7.044 1.00 31.80 100 GLY A O 1
ATOM 857 N N . ARG A 1 108 ? -8.247 2.829 -8.561 1.00 31.85 101 ARG A N 1
ATOM 858 C CA . ARG A 1 108 ? -8.191 1.565 -7.834 1.00 27.58 101 ARG A CA 1
ATOM 859 C C . ARG A 1 108 ? -6.775 1.026 -7.883 1.00 32.28 101 ARG A C 1
ATOM 860 O O . ARG A 1 108 ? -6.232 0.837 -8.973 1.00 31.01 101 ARG A O 1
ATOM 868 N N . MET A 1 109 ? -6.204 0.762 -6.699 1.00 30.13 102 MET A N 1
ATOM 869 C CA . MET A 1 109 ? -4.906 0.121 -6.556 1.00 34.42 102 MET A CA 1
ATOM 870 C C . MET A 1 109 ? -5.068 -1.384 -6.414 1.00 35.17 102 MET A C 1
ATOM 871 O O . MET A 1 109 ? -5.960 -1.849 -5.709 1.00 33.40 102 MET A O 1
ATOM 876 N N . ASP A 1 110 ? -4.165 -2.143 -7.030 1.00 29.89 103 ASP A N 1
ATOM 877 C CA . ASP A 1 110 ? -4.222 -3.597 -6.967 1.00 29.02 103 ASP A CA 1
ATOM 878 C C . ASP A 1 110 ? -3.066 -4.133 -6.142 1.00 30.31 103 ASP A C 1
ATOM 879 O O . ASP A 1 110 ? -1.900 -3.820 -6.421 1.00 31.50 103 ASP A O 1
ATOM 884 N N . PHE A 1 111 ? -3.395 -4.980 -5.157 1.00 28.69 104 PHE A N 1
ATOM 885 C CA . PHE A 1 111 ? -2.471 -5.419 -4.115 1.00 28.34 104 PHE A CA 1
ATOM 886 C C . PHE A 1 111 ? -2.331 -6.933 -4.070 1.00 34.53 104 PHE A C 1
ATOM 887 O O . PHE A 1 111 ? -3.324 -7.671 -4.182 1.00 31.55 104 PHE A O 1
ATOM 895 N N . ALA A 1 112 ? -1.104 -7.371 -3.802 1.00 28.50 105 ALA A N 1
ATOM 896 C CA . ALA A 1 112 ? -0.810 -8.740 -3.391 1.00 31.44 105 ALA A CA 1
ATOM 897 C C . ALA A 1 112 ? -0.817 -8.804 -1.865 1.00 32.34 105 ALA A C 1
ATOM 898 O O . ALA A 1 112 ? -0.022 -8.112 -1.206 1.00 34.09 105 ALA A O 1
ATOM 900 N N . TRP A 1 113 ? -1.725 -9.618 -1.315 1.00 33.86 106 TRP A N 1
ATOM 901 C CA . TRP A 1 113 ? -1.827 -9.863 0.119 1.00 29.15 106 TRP A CA 1
ATOM 902 C C . TRP A 1 113 ? -0.732 -10.836 0.550 1.00 35.78 106 TRP A C 1
ATOM 903 O O . TRP A 1 113 ? -0.551 -11.890 -0.066 1.00 33.88 106 TRP A O 1
ATOM 914 N N . CYS A 1 114 ? 0.001 -10.480 1.605 1.00 32.04 107 CYS A N 1
ATOM 915 C CA . CYS A 1 114 ? 1.131 -11.263 2.085 1.00 32.58 107 CYS A CA 1
ATOM 916 C C . CYS A 1 114 ? 0.944 -11.708 3.532 1.00 33.37 107 CYS A C 1
ATOM 917 O O . CYS A 1 114 ? 1.923 -11.828 4.268 1.00 39.25 107 CYS A O 1
ATOM 920 N N . GLY A 1 115 ? -0.294 -11.951 3.951 1.00 35.50 108 GLY A N 1
ATOM 921 C CA . GLY A 1 115 ? -0.506 -12.397 5.329 1.00 35.13 108 GLY A CA 1
ATOM 922 C C . GLY A 1 115 ? -0.267 -11.243 6.275 1.00 34.54 108 GLY A C 1
ATOM 923 O O . GLY A 1 115 ? -0.756 -10.135 6.055 1.00 31.65 108 GLY A O 1
ATOM 924 N N . ASN A 1 116 ? 0.511 -11.473 7.337 1.00 32.84 109 ASN A N 1
ATOM 925 C CA . ASN A 1 116 ? 0.784 -10.385 8.260 1.00 38.02 109 ASN A CA 1
ATOM 926 C C . ASN A 1 116 ? 1.877 -9.421 7.776 1.00 42.60 109 ASN A C 1
ATOM 927 O O . ASN A 1 116 ? 2.131 -8.410 8.436 1.00 53.60 109 ASN A O 1
ATOM 932 N N . ALA A 1 117 ? 2.512 -9.684 6.651 1.00 44.32 110 ALA A N 1
ATOM 933 C CA . ALA A 1 117 ? 3.457 -8.752 6.055 1.00 36.95 110 ALA A CA 1
ATOM 934 C C . ALA A 1 117 ? 2.717 -7.612 5.353 1.00 40.62 110 ALA A C 1
ATOM 935 O O . ALA A 1 117 ? 1.501 -7.683 5.122 1.00 38.74 110 ALA A O 1
ATOM 937 N N . PRO A 1 118 ? 3.421 -6.533 4.990 1.00 40.91 111 PRO A N 1
ATOM 938 C CA . PRO A 1 118 ? 2.767 -5.451 4.233 1.00 35.94 111 PRO A CA 1
ATOM 939 C C . PRO A 1 118 ? 2.263 -5.945 2.879 1.00 35.17 111 PRO A C 1
ATOM 940 O O . PRO A 1 118 ? 2.872 -6.817 2.255 1.00 32.44 111 PRO A O 1
ATOM 944 N N . VAL A 1 119 ? 1.113 -5.409 2.442 1.00 31.76 112 VAL A N 1
ATOM 945 C CA . VAL A 1 119 ? 0.659 -5.691 1.083 1.00 32.64 112 VAL A CA 1
ATOM 946 C C . VAL A 1 119 ? 1.636 -5.051 0.104 1.00 36.05 112 VAL A C 1
ATOM 947 O O . VAL A 1 119 ? 2.297 -4.046 0.412 1.00 34.62 112 VAL A O 1
ATOM 951 N N . LYS A 1 120 ? 1.724 -5.626 -1.092 1.00 32.58 113 LYS A N 1
ATOM 952 C CA . LYS A 1 120 ? 2.576 -5.114 -2.152 1.00 28.48 113 LYS A CA 1
ATOM 953 C C . LYS A 1 120 ? 1.723 -4.546 -3.283 1.00 35.26 113 LYS A C 1
ATOM 954 O O . LYS A 1 120 ? 0.809 -5.216 -3.797 1.00 28.97 113 LYS A O 1
ATOM 960 N N . LEU A 1 121 ? 2.024 -3.316 -3.663 1.00 28.04 114 LEU A N 1
ATOM 961 C CA . LEU A 1 121 ? 1.308 -2.666 -4.755 1.00 28.58 114 LEU A CA 1
ATOM 962 C C . LEU A 1 121 ? 1.767 -3.238 -6.082 1.00 31.54 114 LEU A C 1
ATOM 963 O O . LEU A 1 121 ? 2.962 -3.180 -6.409 1.00 31.75 114 LEU A O 1
ATOM 968 N N . LEU A 1 122 ? 0.820 -3.766 -6.862 1.00 29.35 115 LEU A N 1
ATOM 969 C CA . LEU A 1 122 ? 1.161 -4.282 -8.175 1.00 29.61 115 LEU A CA 1
ATOM 970 C C . LEU A 1 122 ? 0.983 -3.232 -9.268 1.00 33.11 115 LEU A C 1
ATOM 971 O O . LEU A 1 122 ? 1.830 -3.136 -10.167 1.00 37.68 115 LEU A O 1
ATOM 976 N N . GLU A 1 123 ? -0.069 -2.422 -9.188 1.00 33.45 116 GLU A N 1
ATOM 977 C CA . GLU A 1 123 ? -0.331 -1.387 -10.181 1.00 33.38 116 GLU A CA 1
ATOM 978 C C . GLU A 1 123 ? -1.474 -0.499 -9.706 1.00 29.66 116 GLU A C 1
ATOM 979 O O . GLU A 1 123 ? -2.221 -0.848 -8.793 1.00 34.03 116 GLU A O 1
ATOM 985 N N . TYR A 1 124 ? -1.572 0.677 -10.322 1.00 30.71 117 TYR A N 1
ATOM 986 C CA . TYR A 1 124 ? -2.570 1.679 -9.963 1.00 34.66 117 TYR A CA 1
ATOM 987 C C . TYR A 1 124 ? -3.454 1.858 -11.187 1.00 34.04 117 TYR A C 1
ATOM 988 O O . TYR A 1 124 ? -3.051 2.520 -12.144 1.00 31.76 117 TYR A O 1
ATOM 997 N N . ASN A 1 125 ? -4.655 1.277 -11.158 1.00 34.41 118 ASN A N 1
ATOM 998 C CA . ASN A 1 125 ? -5.615 1.444 -12.255 1.00 34.70 118 ASN A CA 1
ATOM 999 C C . ASN A 1 125 ? -6.340 2.763 -12.007 1.00 32.20 118 ASN A C 1
ATOM 1000 O O . ASN A 1 125 ? -7.422 2.834 -11.413 1.00 32.20 118 ASN A O 1
ATOM 1005 N N . ALA A 1 126 ? -5.686 3.841 -12.423 1.00 32.95 119 ALA A N 1
ATOM 1006 C CA . ALA A 1 126 ? -6.036 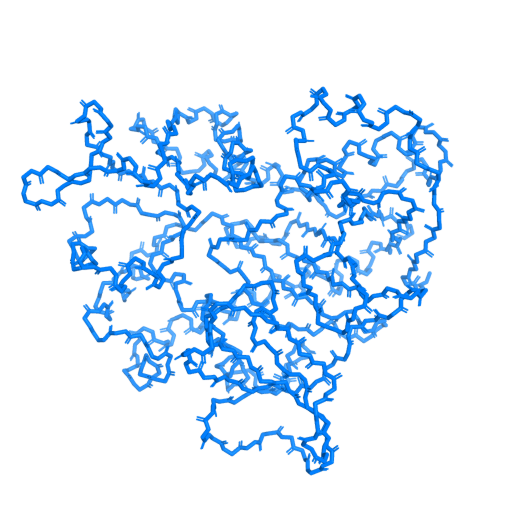5.180 -11.974 1.00 35.19 119 ALA A CA 1
ATOM 1007 C C . ALA A 1 126 ? -6.856 5.945 -12.994 1.00 35.93 119 ALA A C 1
ATOM 1008 O O . ALA A 1 126 ? -7.170 7.119 -12.768 1.00 40.19 119 ALA A O 1
ATOM 1010 N N . ASP A 1 127 ? -7.200 5.315 -14.112 1.00 34.08 120 ASP A N 1
ATOM 1011 C CA . ASP A 1 127 ? -7.912 5.996 -15.188 1.00 34.89 120 ASP A CA 1
ATOM 1012 C C . ASP A 1 127 ? -9.306 5.415 -15.406 1.00 40.50 120 ASP A C 1
ATOM 1013 O O . ASP A 1 127 ? -10.305 6.139 -15.259 1.00 38.97 120 ASP A O 1
ATOM 1018 N N . THR A 1 128 ? -9.420 4.123 -15.746 1.00 30.10 121 THR A N 1
ATOM 1019 C CA . THR A 1 128 ? -10.715 3.525 -16.095 1.00 33.90 121 THR A CA 1
ATOM 1020 C C . THR A 1 128 ? -10.957 2.198 -15.379 1.00 39.75 121 THR A C 1
ATOM 1021 O O . THR A 1 128 ? -11.356 1.213 -16.004 1.00 35.80 121 THR A O 1
ATOM 1025 N N . PRO A 1 129 ? -10.773 2.136 -14.059 1.00 30.76 122 PRO A N 1
ATOM 1026 C CA . PRO A 1 129 ? -11.062 0.886 -13.343 1.00 33.54 122 PRO A CA 1
ATOM 1027 C C . PRO A 1 129 ? -12.540 0.492 -13.415 1.00 32.55 122 PRO A C 1
ATOM 1028 O O . PRO A 1 129 ? -13.444 1.333 -13.343 1.00 34.85 122 PRO A O 1
ATOM 1032 N N . THR A 1 130 ? -12.782 -0.812 -13.532 1.00 32.80 123 THR A N 1
ATOM 1033 C CA . THR A 1 130 ? -14.128 -1.338 -13.354 1.00 34.84 123 THR A CA 1
ATOM 1034 C C . THR A 1 130 ? -14.179 -2.194 -12.078 1.00 32.59 123 THR A C 1
ATOM 1035 O O . THR A 1 130 ? -13.339 -2.036 -11.177 1.00 37.14 123 THR A O 1
ATOM 1039 N N . SER A 1 131 ? -15.175 -3.080 -11.992 1.00 36.76 124 SER A N 1
ATOM 1040 C CA . SER A 1 131 ? -15.556 -3.758 -10.742 1.00 33.99 124 SER A CA 1
ATOM 1041 C C . SER A 1 131 ? -16.061 -2.761 -9.685 1.00 36.78 124 SER A C 1
ATOM 1042 O O . SER A 1 131 ? -16.109 -3.065 -8.479 1.00 38.21 124 SER A O 1
ATOM 1045 N N . LEU A 1 132 ? -16.463 -1.574 -10.137 1.00 34.45 125 LEU A N 1
ATOM 1046 C CA . LEU A 1 132 ? -17.005 -0.576 -9.226 1.00 34.76 125 LEU A CA 1
ATOM 1047 C C . LEU A 1 132 ? -18.399 -0.967 -8.746 1.00 38.69 125 LEU A C 1
ATOM 1048 O O . LEU A 1 132 ? -18.672 -0.948 -7.545 1.00 37.92 125 LEU A O 1
ATOM 1053 N N . TYR A 1 133 ? -19.310 -1.296 -9.668 1.00 31.44 126 TYR A N 1
ATOM 1054 C CA . TYR A 1 133 ? -20.665 -1.666 -9.243 1.00 36.93 126 TYR A CA 1
ATOM 1055 C C . TYR A 1 133 ? -20.619 -2.803 -8.221 1.00 39.31 126 TYR A C 1
ATOM 1056 O O . TYR A 1 133 ? -21.289 -2.759 -7.184 1.00 31.88 126 TYR A O 1
ATOM 1065 N N . GLU A 1 134 ? -19.809 -3.826 -8.497 1.00 33.75 127 GLU A N 1
ATOM 1066 C CA . GLU A 1 134 ? -19.703 -4.967 -7.596 1.00 36.44 127 GLU A CA 1
ATOM 1067 C C . GLU A 1 134 ? -19.150 -4.555 -6.245 1.00 31.07 127 GLU A C 1
ATOM 1068 O O . GLU A 1 134 ? -19.643 -5.015 -5.203 1.00 35.05 127 GLU A O 1
ATOM 1074 N N . SER A 1 135 ? -18.099 -3.718 -6.236 1.00 27.94 128 SER A N 1
ATOM 1075 C CA . SER A 1 135 ? -17.433 -3.345 -4.984 1.00 34.20 128 SER A CA 1
ATOM 1076 C C . SER A 1 135 ? -18.290 -2.404 -4.148 1.00 32.08 128 SER A C 1
ATOM 1077 O O . SER A 1 135 ? -18.379 -2.567 -2.930 1.00 32.72 128 SER A O 1
ATOM 1080 N N . ALA A 1 136 ? -18.914 -1.407 -4.791 1.00 32.72 129 ALA A N 1
ATOM 1081 C CA . ALA A 1 136 ? -19.638 -0.348 -4.087 1.00 36.69 129 ALA A CA 1
ATOM 1082 C C . ALA A 1 136 ? -21.042 -0.763 -3.687 1.00 30.46 129 ALA A C 1
ATOM 1083 O O . ALA A 1 136 ? -21.555 -0.311 -2.649 1.00 33.95 129 ALA A O 1
ATOM 1085 N N . TYR A 1 137 ? -21.686 -1.590 -4.506 1.00 35.56 130 TYR A N 1
ATOM 1086 C CA . TYR A 1 137 ? -23.114 -1.816 -4.389 1.00 36.46 130 TYR A CA 1
ATOM 1087 C C . TYR A 1 137 ? -23.450 -3.290 -4.223 1.00 34.63 130 TYR A C 1
ATOM 1088 O O . TYR A 1 137 ? -24.020 -3.668 -3.192 1.00 31.41 130 TYR A O 1
ATOM 1097 N N . PHE A 1 138 ? -23.122 -4.142 -5.190 1.00 28.17 131 PHE A N 1
ATOM 1098 C CA . PHE A 1 138 ? -23.693 -5.485 -5.131 1.00 31.51 131 PHE A CA 1
ATOM 1099 C C . PHE A 1 138 ? -23.182 -6.265 -3.925 1.00 36.74 131 PHE A C 1
ATOM 1100 O O . PHE A 1 138 ? -23.942 -7.036 -3.325 1.00 30.87 131 PHE A O 1
ATOM 1108 N N . GLN A 1 139 ? -21.901 -6.095 -3.547 1.00 28.74 132 GLN A N 1
ATOM 1109 C CA . GLN A 1 139 ? -21.422 -6.864 -2.392 1.00 29.54 132 GLN A CA 1
ATOM 1110 C C . GLN A 1 139 ? -21.945 -6.301 -1.082 1.00 27.34 132 GLN A C 1
ATOM 1111 O O . GLN A 1 139 ? -21.928 -7.008 -0.069 1.00 30.75 132 GLN A O 1
ATOM 1117 N N . TRP A 1 140 ? -22.396 -5.045 -1.058 1.00 27.67 133 TRP A N 1
ATOM 1118 C CA . TRP A 1 140 ? -23.026 -4.565 0.171 1.00 31.20 133 TRP A CA 1
ATOM 1119 C C . TRP A 1 140 ? -24.406 -5.197 0.360 1.00 31.52 133 TRP A C 1
ATOM 1120 O O . TRP A 1 140 ? -24.745 -5.618 1.467 1.00 31.03 133 TRP A O 1
ATOM 1131 N N . LEU A 1 141 ? -25.219 -5.270 -0.700 1.00 32.86 134 LEU A N 1
ATOM 1132 C CA . LEU A 1 141 ? -26.469 -6.027 -0.600 1.00 31.67 134 LEU A CA 1
ATOM 1133 C C . LEU A 1 141 ? -26.194 -7.470 -0.209 1.00 32.47 134 LEU A C 1
ATOM 1134 O O . LEU A 1 141 ? -26.971 -8.075 0.538 1.00 31.61 134 LEU A O 1
ATOM 1139 N N . TRP A 1 142 ? -25.107 -8.055 -0.725 1.00 30.41 135 TRP A N 1
ATOM 1140 C CA . TRP A 1 142 ? -24.741 -9.405 -0.295 1.00 29.32 135 TRP A CA 1
ATOM 1141 C C . TRP A 1 142 ? -24.508 -9.446 1.214 1.00 30.28 135 TRP A C 1
ATOM 1142 O O . TRP A 1 142 ? -24.993 -10.350 1.910 1.00 31.14 135 TRP A O 1
ATOM 1153 N N . LEU A 1 143 ? -23.758 -8.473 1.741 1.00 28.36 136 LEU A N 1
ATOM 1154 C CA . LEU A 1 143 ? -23.460 -8.446 3.173 1.00 27.76 136 LEU A CA 1
ATOM 1155 C C . LEU A 1 143 ? -24.744 -8.390 4.001 1.00 30.54 136 LEU A C 1
ATOM 1156 O O . LEU A 1 143 ? -24.881 -9.084 5.018 1.00 33.04 136 LEU A O 1
ATOM 1161 N N . GLU A 1 144 ? -25.659 -7.508 3.615 1.00 33.58 137 GLU A N 1
ATOM 1162 C CA . GLU A 1 144 ? -26.917 -7.361 4.348 1.00 36.07 137 GLU A CA 1
ATOM 1163 C C . GLU A 1 144 ? -27.691 -8.667 4.360 1.00 32.85 137 GLU A C 1
ATOM 1164 O O . GLU A 1 144 ? -28.187 -9.098 5.408 1.00 31.56 137 GLU A O 1
ATOM 1170 N N . ASP A 1 145 ? -27.787 -9.329 3.199 1.00 31.22 138 ASP A N 1
ATOM 1171 C CA . ASP A 1 145 ? -28.476 -10.620 3.157 1.00 27.80 138 ASP A CA 1
ATOM 1172 C C . ASP A 1 145 ? -27.731 -11.672 3.973 1.00 33.86 138 ASP A C 1
ATOM 1173 O O . ASP A 1 145 ? -28.359 -12.484 4.663 1.00 34.56 138 ASP A O 1
ATOM 1178 N N . ALA A 1 146 ? -26.393 -11.676 3.906 1.00 34.25 139 ALA A N 1
ATOM 1179 C CA . ALA A 1 146 ? -25.610 -12.694 4.603 1.00 34.41 139 ALA A CA 1
ATOM 1180 C C . ALA A 1 146 ? -25.720 -12.550 6.120 1.00 35.43 139 ALA A C 1
ATOM 1181 O O . ALA A 1 146 ? -25.800 -13.553 6.841 1.00 35.09 139 ALA A O 1
ATOM 1183 N N . ARG A 1 147 ? -25.667 -11.312 6.624 1.00 37.35 140 ARG A N 1
ATOM 1184 C CA . ARG A 1 147 ? -25.883 -11.066 8.047 1.00 38.01 140 ARG A CA 1
ATOM 1185 C C . ARG A 1 147 ? -27.226 -11.601 8.491 1.00 37.17 140 ARG A C 1
ATOM 1186 O O . ARG A 1 147 ? -27.322 -12.239 9.541 1.00 34.83 140 ARG A O 1
ATOM 1194 N N . ARG A 1 148 ? -28.277 -11.337 7.705 1.00 33.11 141 ARG A N 1
ATOM 1195 C CA . ARG A 1 148 ? -29.620 -11.784 8.067 1.00 34.42 141 ARG A CA 1
ATOM 1196 C C . ARG A 1 148 ? -29.733 -13.302 8.055 1.00 41.87 141 ARG A C 1
ATOM 1197 O O . ARG A 1 148 ? -30.412 -13.883 8.900 1.00 36.63 141 ARG A O 1
ATOM 1205 N N . SER A 1 149 ? -29.106 -13.965 7.093 1.00 27.99 142 SER A N 1
ATOM 1206 C CA . SER A 1 149 ? -29.300 -15.401 6.957 1.00 26.00 142 SER A CA 1
ATOM 1207 C C . SER A 1 149 ? -28.377 -16.215 7.847 1.00 31.49 142 SER A C 1
ATOM 1208 O O . SER A 1 149 ? -28.460 -17.441 7.817 1.00 37.82 142 SER A O 1
ATOM 1211 N N . GLY A 1 150 ? -27.487 -15.581 8.614 1.00 33.13 143 GLY A N 1
ATOM 1212 C CA . GLY A 1 150 ? -26.643 -16.299 9.553 1.00 33.22 143 GLY A CA 1
ATOM 1213 C C . GLY A 1 150 ? -25.402 -16.954 8.966 1.00 33.90 143 GLY A C 1
ATOM 1214 O O . GLY A 1 150 ? -24.704 -17.671 9.688 1.00 34.34 143 GLY A O 1
ATOM 1215 N N . ILE A 1 151 ? -25.102 -16.740 7.682 1.00 27.84 144 ILE A N 1
ATOM 1216 C CA . ILE A 1 151 ? -23.950 -17.398 7.065 1.00 29.41 144 ILE A CA 1
ATOM 1217 C C . ILE A 1 151 ? -22.641 -16.688 7.361 1.00 33.59 144 ILE A C 1
ATOM 1218 O O . ILE A 1 151 ? -21.567 -17.245 7.063 1.00 29.87 144 ILE A O 1
ATOM 1223 N N . ILE A 1 152 ? -22.710 -15.469 7.895 1.00 32.55 145 ILE A N 1
ATOM 1224 C CA . ILE A 1 152 ? -21.582 -14.732 8.478 1.00 29.93 145 ILE A CA 1
ATOM 1225 C C . ILE A 1 152 ? -22.083 -14.100 9.779 1.00 31.95 145 ILE A C 1
ATOM 1226 O O . ILE A 1 152 ? -23.301 -14.080 10.008 1.00 34.00 145 ILE A O 1
ATOM 1231 N N . PRO A 1 153 ? -21.215 -13.585 10.658 1.00 33.45 146 PRO A N 1
ATOM 1232 C CA . PRO A 1 153 ? -21.704 -12.995 11.917 1.00 36.61 146 PRO A CA 1
ATOM 1233 C C . PRO A 1 153 ? -22.676 -11.852 11.665 1.00 43.36 146 PRO A C 1
ATOM 1234 O O . PRO A 1 153 ? -22.520 -11.082 10.715 1.00 34.10 146 PRO A O 1
ATOM 1238 N N . ARG A 1 154 ? -23.704 -11.758 12.524 1.00 35.94 147 ARG A N 1
ATOM 1239 C CA . ARG A 1 154 ? -24.754 -10.761 12.331 1.00 33.15 147 ARG A CA 1
ATOM 1240 C C . ARG A 1 154 ? -24.199 -9.345 12.368 1.00 32.04 147 ARG A C 1
ATOM 1241 O O . ARG A 1 154 ? -24.760 -8.440 11.743 1.00 39.85 147 ARG A O 1
ATOM 1243 N N . ASP A 1 155 ? -23.111 -9.134 13.097 1.00 34.86 148 ASP A N 1
ATOM 1244 C CA . A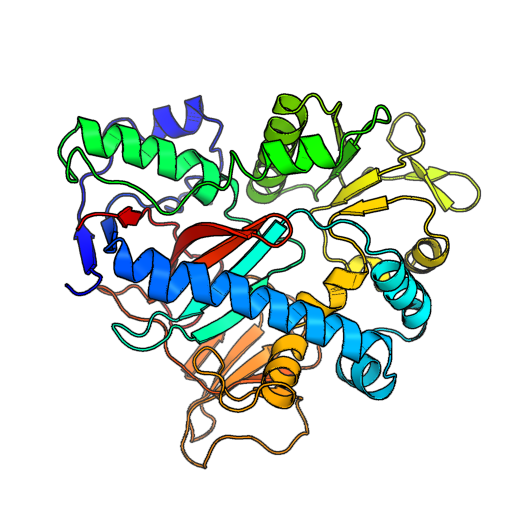SP A 1 155 ? -22.491 -7.825 13.225 1.00 38.79 148 ASP A CA 1
ATOM 1245 C C . ASP A 1 155 ? -21.320 -7.653 12.258 1.00 41.68 148 ASP A C 1
ATOM 1246 O O . ASP A 1 155 ? -20.455 -6.803 12.484 1.00 37.44 148 ASP A O 1
ATOM 1251 N N . ALA A 1 156 ? -21.253 -8.476 11.217 1.00 33.64 149 ALA A N 1
ATOM 1252 C CA . ALA A 1 156 ? -20.214 -8.307 10.212 1.00 31.67 149 ALA A CA 1
ATOM 1253 C C . ALA A 1 156 ? -20.337 -6.941 9.542 1.00 33.64 149 ALA A C 1
ATOM 1254 O O . ALA A 1 156 ? -21.441 -6.432 9.306 1.00 33.92 149 ALA A O 1
ATOM 1256 N N . ASP A 1 157 ? -19.194 -6.343 9.256 1.00 34.57 150 ASP A N 1
ATOM 1257 C CA . ASP A 1 157 ? -19.069 -5.113 8.491 1.00 35.84 150 ASP A CA 1
ATOM 1258 C C . ASP A 1 157 ? -18.403 -5.430 7.140 1.00 37.89 150 ASP A C 1
ATOM 1259 O O . ASP A 1 157 ? -18.217 -6.595 6.771 1.00 29.53 150 ASP A O 1
ATOM 1264 N N . GLN A 1 158 ? -18.047 -4.387 6.397 1.00 29.04 151 GLN A N 1
ATOM 1265 C CA . GLN A 1 158 ? -17.352 -4.571 5.122 1.00 26.47 151 GLN A CA 1
ATOM 1266 C C . GLN A 1 158 ? -16.577 -3.297 4.853 1.00 29.22 151 GLN A C 1
ATOM 1267 O O . GLN A 1 158 ? -17.042 -2.208 5.208 1.00 34.28 151 GLN A O 1
ATOM 1273 N N . TYR A 1 159 ? -15.385 -3.434 4.266 1.00 33.18 152 TYR A N 1
ATOM 1274 C CA . TYR A 1 159 ? -14.555 -2.262 3.986 1.00 30.01 152 TYR A CA 1
ATOM 1275 C C . TYR A 1 159 ? -15.111 -1.682 2.696 1.00 34.66 152 TYR A C 1
ATOM 1276 O O . TYR A 1 159 ? -14.770 -2.107 1.584 1.00 31.60 152 TYR A O 1
ATOM 1285 N N . ASN A 1 160 ? -16.039 -0.733 2.851 1.00 29.91 153 ASN A N 1
ATOM 1286 C CA . ASN A 1 160 ? -16.813 -0.263 1.719 1.00 31.49 153 ASN A CA 1
ATOM 1287 C C . ASN A 1 160 ? -17.652 0.955 2.071 1.00 36.31 153 ASN A C 1
ATOM 1288 O O . ASN A 1 160 ? -18.792 0.814 2.517 1.00 35.62 153 ASN A O 1
ATOM 1293 N N . ALA A 1 161 ? -17.098 2.150 1.858 1.00 32.99 154 ALA A N 1
ATOM 1294 C CA . ALA A 1 161 ? -17.847 3.399 1.889 1.00 31.96 154 ALA A CA 1
ATOM 1295 C C . ALA A 1 161 ? -17.914 4.026 0.500 1.00 35.82 154 ALA A C 1
ATOM 1296 O O . ALA A 1 161 ? -18.136 5.231 0.374 1.00 36.82 154 ALA A O 1
ATOM 1298 N N . ILE A 1 162 ? -17.741 3.216 -0.550 1.00 35.83 155 I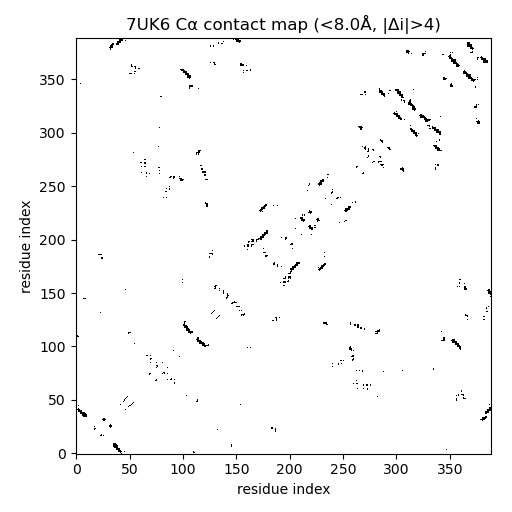LE A N 1
ATOM 1299 C CA . ILE A 1 162 ? -17.464 3.756 -1.885 1.00 35.02 155 ILE A CA 1
ATOM 1300 C C . ILE A 1 162 ? -18.642 4.582 -2.400 1.00 34.98 155 ILE A C 1
ATOM 1301 O O . ILE A 1 162 ? -18.460 5.697 -2.916 1.00 34.01 155 ILE A O 1
ATOM 1306 N N . GLN A 1 163 ? -19.866 4.039 -2.297 1.00 32.31 156 GLN A N 1
ATOM 1307 C CA . GLN A 1 163 ? -21.026 4.753 -2.835 1.00 35.10 156 GLN A CA 1
ATOM 1308 C C . GLN A 1 163 ? -21.217 6.101 -2.149 1.00 38.11 156 GLN A C 1
ATOM 1309 O O . GLN A 1 163 ? -21.481 7.117 -2.807 1.00 34.92 156 GLN A O 1
ATOM 1315 N N . GLU A 1 164 ? -21.084 6.123 -0.823 1.00 35.70 157 GLU A N 1
ATOM 1316 C CA . GLU A 1 164 ? -21.228 7.366 -0.073 1.00 37.49 157 GLU A CA 1
ATOM 1317 C C . GLU A 1 164 ? -20.184 8.387 -0.507 1.00 40.36 157 GLU A C 1
ATOM 1318 O O . GLU A 1 164 ? -20.508 9.553 -0.752 1.00 38.47 157 GLU A O 1
ATOM 1324 N N A ARG A 1 165 ? -18.924 7.964 -0.626 0.52 38.42 158 ARG A N 1
ATOM 1325 N N B ARG A 1 165 ? -18.919 7.966 -0.612 0.48 38.41 158 ARG A N 1
ATOM 1326 C CA A ARG A 1 165 ? -17.881 8.900 -1.037 0.52 34.87 158 ARG A CA 1
ATOM 1327 C CA B ARG A 1 165 ? -17.870 8.891 -1.038 0.48 34.89 158 ARG A CA 1
ATOM 1328 C C A ARG A 1 165 ? -18.059 9.349 -2.480 0.52 35.61 158 ARG A C 1
ATOM 1329 C C B ARG A 1 165 ? -18.082 9.357 -2.474 0.48 35.61 158 ARG A C 1
ATOM 1330 O O A ARG A 1 165 ? -17.732 10.494 -2.808 0.52 35.93 158 ARG A O 1
ATOM 1331 O O B ARG A 1 165 ? -17.794 10.515 -2.798 0.48 35.92 158 ARG A O 1
ATOM 1346 N N . LEU A 1 166 ? -18.570 8.474 -3.353 1.00 32.50 159 LEU A N 1
ATOM 1347 C CA . LEU A 1 166 ? -18.814 8.880 -4.737 1.00 32.80 159 LEU A CA 1
ATOM 1348 C C . LEU A 1 166 ? -19.891 9.950 -4.806 1.00 36.78 159 LEU A C 1
ATOM 1349 O O . LEU A 1 166 ? -19.727 10.969 -5.482 1.00 35.51 159 LEU A O 1
ATOM 1354 N N . ILE A 1 167 ? -21.010 9.723 -4.120 1.00 35.76 160 ILE A N 1
ATOM 1355 C CA . ILE A 1 167 ? -22.104 10.695 -4.126 1.00 34.20 160 ILE A CA 1
ATOM 1356 C C . ILE A 1 167 ? -21.619 12.025 -3.571 1.00 36.93 160 ILE A C 1
ATOM 1357 O O . ILE A 1 167 ? -21.875 13.086 -4.152 1.00 44.26 160 ILE A O 1
ATOM 1362 N N . SER A 1 168 ? -20.860 11.983 -2.472 1.00 36.22 161 SER A N 1
ATOM 1363 C CA . SER A 1 168 ? -20.325 13.211 -1.895 1.00 34.08 161 SER A CA 1
ATOM 1364 C C . SER A 1 168 ? -19.342 13.903 -2.836 1.00 49.96 161 SER A C 1
ATOM 1365 O O . SER A 1 168 ? -19.287 15.139 -2.879 1.00 41.48 161 SER A O 1
ATOM 1368 N N . ARG A 1 169 ? -18.580 13.142 -3.621 1.00 42.00 162 ARG A N 1
ATOM 1369 C CA . ARG A 1 169 ? -17.660 13.779 -4.553 1.00 38.07 162 ARG A CA 1
ATOM 1370 C C . ARG A 1 169 ? -18.421 14.463 -5.693 1.00 33.92 162 ARG A C 1
ATOM 1371 O O . ARG A 1 169 ? -18.106 15.598 -6.079 1.00 41.94 162 ARG A O 1
ATOM 1379 N N . PHE A 1 170 ? -19.426 13.789 -6.245 1.00 32.92 163 PHE A N 1
ATOM 1380 C CA . PHE A 1 170 ? -20.268 14.415 -7.261 1.00 35.18 163 PHE A CA 1
ATOM 1381 C C . PHE A 1 170 ? -20.974 15.658 -6.726 1.00 50.84 163 PHE A C 1
ATOM 1382 O O . PHE A 1 170 ? -21.211 16.613 -7.478 1.00 43.45 163 PHE A O 1
ATOM 1390 N N . SER A 1 171 ? -21.347 15.652 -5.445 1.00 45.13 164 SER A N 1
ATOM 1391 C CA . SER A 1 171 ? -21.868 16.865 -4.821 1.00 42.79 164 SER A CA 1
ATOM 1392 C C . SER A 1 171 ? -20.832 17.988 -4.858 1.00 37.69 164 SER A C 1
ATOM 1393 O O . SER A 1 171 ? -21.136 19.113 -5.272 1.00 49.06 164 SER A O 1
ATOM 1396 N N . GLU A 1 172 ? -19.591 17.693 -4.443 1.00 43.46 165 GLU A N 1
ATOM 1397 C CA . GLU A 1 172 ? -18.523 18.689 -4.475 1.00 43.92 165 GLU A CA 1
ATOM 1398 C C . GLU A 1 172 ? -18.298 19.217 -5.882 1.00 58.59 165 GLU A C 1
ATOM 1399 O O . GLU A 1 172 ? -17.971 20.393 -6.066 1.00 50.25 165 GLU A O 1
ATOM 1405 N N . LEU A 1 173 ? -18.418 18.351 -6.884 1.00 47.50 166 LEU A N 1
ATOM 1406 C CA . LEU A 1 173 ? -18.138 18.734 -8.261 1.00 50.15 166 LEU A CA 1
ATOM 1407 C C . LEU A 1 173 ? -19.370 19.275 -8.981 1.00 50.16 166 LEU A C 1
ATOM 1408 O O . LEU A 1 173 ? -19.322 19.461 -10.200 1.00 51.09 166 LEU A O 1
ATOM 1413 N N . TYR A 1 174 ? -20.455 19.549 -8.248 1.00 43.02 167 TYR A N 1
ATOM 1414 C CA . TYR A 1 174 ? -21.728 19.915 -8.851 1.00 42.26 167 TYR A CA 1
ATOM 1415 C C . TYR A 1 174 ? -21.576 21.076 -9.823 1.00 44.06 167 TYR A C 1
ATOM 1416 O O . TYR A 1 174 ? -20.818 22.017 -9.584 1.00 45.96 167 TYR A O 1
ATOM 1425 N N . SER A 1 175 ? -22.321 20.996 -10.922 1.00 52.52 168 SER A N 1
ATOM 1426 C CA . SER A 1 175 ? -22.437 22.090 -11.868 1.00 49.80 168 SER A CA 1
ATOM 1427 C C . SER A 1 175 ? -23.834 22.038 -12.446 1.00 48.95 168 SER A C 1
ATOM 1428 O O . SER A 1 175 ? -24.451 20.973 -12.522 1.00 53.96 168 SER A O 1
ATOM 1431 N N . ARG A 1 176 ? -24.342 23.199 -12.840 1.00 59.06 169 ARG A N 1
ATOM 1432 C CA . ARG A 1 176 ? -25.654 23.227 -13.471 1.00 59.90 169 ARG A CA 1
ATOM 1433 C C . ARG A 1 176 ? -25.584 22.841 -14.948 1.00 55.83 169 ARG A C 1
ATOM 1434 O O . ARG A 1 176 ? -26.608 22.450 -15.516 1.00 56.17 169 ARG A O 1
ATOM 1442 N N . GLU A 1 177 ? -24.393 22.889 -15.554 1.00 57.35 170 GLU A N 1
ATOM 1443 C CA . GLU A 1 177 ? -24.210 22.364 -16.903 1.00 61.76 170 GLU A CA 1
ATOM 1444 C C . GLU A 1 177 ? -24.229 20.837 -16.861 1.00 65.86 170 GLU A C 1
ATOM 1445 O O . GLU A 1 177 ? -23.675 20.237 -15.931 1.00 48.58 170 GLU A O 1
ATOM 1447 N N . PRO A 1 178 ? -24.864 20.181 -17.841 1.00 55.43 171 PRO A N 1
ATOM 1448 C CA . PRO A 1 178 ? -24.973 18.715 -17.802 1.00 45.28 171 PRO A CA 1
ATOM 1449 C C . PRO A 1 178 ? -23.598 18.047 -17.788 1.00 46.94 171 PRO A C 1
ATOM 1450 O O . PRO A 1 178 ? -22.636 18.544 -18.378 1.00 44.68 171 PRO A O 1
ATOM 1454 N N . PHE A 1 179 ? -23.521 16.908 -17.087 1.00 48.93 172 PHE A N 1
ATOM 1455 C CA . PHE A 1 179 ? -22.297 16.121 -16.901 1.00 39.98 172 PHE A CA 1
ATOM 1456 C C . PHE A 1 179 ? -22.443 14.883 -17.779 1.00 40.98 172 PHE A C 1
ATOM 1457 O O . PHE A 1 179 ? -23.268 14.014 -17.481 1.00 37.92 172 PHE A O 1
ATOM 1465 N N . TYR A 1 180 ? -21.660 14.798 -18.863 1.00 33.68 173 TYR A N 1
ATOM 1466 C CA . TYR A 1 180 ? -21.806 13.668 -19.769 1.00 31.63 173 TYR A CA 1
ATOM 1467 C C . TYR A 1 180 ? -21.016 12.467 -19.267 1.00 35.58 173 TYR A C 1
ATOM 1468 O O . TYR A 1 180 ? -20.002 12.608 -18.580 1.00 35.48 173 TYR A O 1
ATOM 1477 N N . PHE A 1 181 ? -21.496 11.277 -19.625 1.00 38.45 174 PHE A N 1
ATOM 1478 C CA . PHE A 1 181 ? -20.862 10.022 -19.256 1.00 35.14 174 PHE A CA 1
ATOM 1479 C C . PHE A 1 181 ? -20.762 9.203 -20.524 1.00 40.09 174 PHE A C 1
ATOM 1480 O O . PHE A 1 181 ? -21.742 9.110 -21.268 1.00 39.79 174 PHE A O 1
ATOM 1488 N N . CYS A 1 182 ? -19.589 8.632 -20.797 1.00 29.76 175 CYS A N 1
ATOM 1489 C CA . CYS A 1 182 ? -19.491 7.856 -22.021 1.00 34.56 175 CYS A CA 1
ATOM 1490 C C . CYS A 1 182 ? -18.634 6.616 -21.836 1.00 33.43 175 CYS A C 1
ATOM 1491 O O . CYS A 1 182 ? -17.740 6.562 -20.990 1.00 36.03 175 CYS A O 1
ATOM 1494 N N . CYS A 1 183 ? -18.937 5.615 -22.649 1.00 38.11 176 CYS A N 1
ATOM 1495 C CA . CYS A 1 183 ? -18.146 4.407 -22.753 1.00 35.10 176 CYS A CA 1
ATOM 1496 C C . CYS A 1 183 ? -18.323 3.892 -24.169 1.00 38.75 176 CYS A C 1
ATOM 1497 O O . CYS A 1 183 ? -19.133 4.420 -24.933 1.00 37.69 176 CYS A O 1
ATOM 1500 N N . CYS A 1 184 ? -17.557 2.857 -24.517 1.00 34.07 177 CYS A N 1
ATOM 1501 C CA . CYS A 1 184 ? -17.710 2.226 -25.818 1.00 43.98 177 CYS A CA 1
ATOM 1502 C C . CYS A 1 184 ? -18.914 1.283 -25.837 1.00 39.59 177 CYS A C 1
ATOM 1503 O O . CYS A 1 184 ? -19.440 0.867 -24.797 1.00 36.96 177 CYS A O 1
ATOM 1506 N N . GLN A 1 185 ? -19.335 0.935 -27.049 1.00 42.62 178 GLN A N 1
ATOM 1507 C CA . GLN A 1 185 ? -20.435 0.007 -27.256 1.00 48.24 178 GLN A CA 1
ATOM 1508 C C . GLN A 1 185 ? -19.957 -1.428 -27.057 1.00 52.48 178 GLN A C 1
ATOM 1509 O O . GLN A 1 185 ? -18.758 -1.707 -26.989 1.00 52.62 178 GLN A O 1
ATOM 1515 N N . ASP A 1 186 ? -20.917 -2.345 -26.945 1.00 47.29 179 ASP A N 1
ATOM 1516 C CA . ASP A 1 186 ? -20.642 -3.783 -26.979 1.00 61.35 179 ASP A CA 1
ATOM 1517 C C . ASP A 1 186 ? -19.869 -4.271 -25.749 1.00 62.39 179 ASP A C 1
ATOM 1518 O O . ASP A 1 186 ? -19.095 -5.226 -25.832 1.00 50.68 179 ASP A O 1
ATOM 1523 N N . THR A 1 187 ? -20.063 -3.629 -24.599 1.00 54.91 180 THR A N 1
ATOM 1524 C CA . THR A 1 187 ? -19.599 -4.179 -23.326 1.00 49.97 180 THR A CA 1
ATOM 1525 C C . THR A 1 187 ? -20.597 -3.771 -22.250 1.00 61.22 180 THR A C 1
ATOM 1526 O O . THR A 1 187 ? -20.690 -2.583 -21.907 1.00 41.31 180 THR A O 1
ATOM 1530 N N . ASP A 1 188 ? -21.361 -4.753 -21.745 1.00 50.23 181 ASP A N 1
ATOM 1531 C CA . ASP A 1 188 ? -22.314 -4.475 -20.672 1.00 57.46 181 ASP A CA 1
ATOM 1532 C C . ASP A 1 188 ? -21.606 -4.012 -19.411 1.00 48.67 181 ASP A C 1
ATOM 1533 O O . ASP A 1 188 ? -22.136 -3.179 -18.670 1.00 47.74 181 ASP A O 1
ATOM 1538 N N . GLU A 1 189 ? -20.420 -4.550 -19.148 1.00 49.06 182 GLU A N 1
ATOM 1539 C CA . GLU A 1 189 ? -19.695 -4.174 -17.941 1.00 48.90 182 GLU A CA 1
ATOM 1540 C C . GLU A 1 189 ? -19.357 -2.687 -17.938 1.00 47.75 182 GLU A C 1
ATOM 1541 O O . GLU A 1 189 ? -19.584 -1.993 -16.942 1.00 42.62 182 GLU A O 1
ATOM 1547 N N . ASP A 1 190 ? -18.807 -2.178 -19.044 1.00 43.29 183 ASP A N 1
ATOM 1548 C CA . ASP A 1 190 ? -18.487 -0.754 -19.104 1.00 42.77 183 ASP A CA 1
ATOM 1549 C C . ASP A 1 190 ? -19.742 0.109 -18.976 1.00 41.57 183 ASP A C 1
ATOM 1550 O O . ASP A 1 190 ? -19.730 1.117 -18.260 1.00 43.84 183 ASP A O 1
ATOM 1555 N N . ARG A 1 191 ? -20.827 -0.255 -19.684 1.00 41.61 184 ARG A N 1
ATOM 1556 C CA . ARG A 1 191 ? -22.063 0.525 -19.612 1.00 39.17 184 ARG A CA 1
ATOM 1557 C C . ARG A 1 191 ? -22.614 0.542 -18.197 1.00 45.24 184 ARG A C 1
ATOM 1558 O O . ARG A 1 191 ? -23.055 1.587 -17.701 1.00 39.33 184 ARG A O 1
ATOM 1566 N N . SER A 1 192 ? -22.603 -0.612 -17.531 1.00 49.78 185 SER A N 1
ATOM 1567 C CA . SER A 1 192 ? -23.141 -0.676 -16.177 1.00 43.00 185 SER A CA 1
ATOM 1568 C C . SER A 1 192 ? -22.230 0.021 -15.175 1.00 43.40 185 SER A C 1
ATOM 1569 O O . SER A 1 192 ? -22.719 0.547 -14.170 1.00 45.51 185 SER A O 1
ATOM 1572 N N . THR A 1 193 ? -20.914 0.051 -15.423 1.00 42.74 186 THR A N 1
ATOM 1573 C CA . THR A 1 193 ? -20.039 0.877 -14.589 1.00 37.74 186 THR A CA 1
ATOM 1574 C C . THR A 1 193 ? -20.410 2.351 -14.720 1.00 40.54 186 THR A C 1
ATOM 1575 O O . THR A 1 193 ? -20.536 3.068 -13.723 1.00 39.62 186 THR A O 1
ATOM 1579 N N . VAL A 1 194 ? -20.594 2.817 -15.963 1.00 37.27 187 VAL A N 1
ATOM 1580 C CA . VAL A 1 194 ? -20.941 4.211 -16.212 1.00 33.67 187 VAL A CA 1
ATOM 1581 C C . VAL A 1 194 ? -22.364 4.520 -15.735 1.00 35.57 187 VAL A C 1
ATOM 1582 O O . VAL A 1 194 ? -22.643 5.621 -15.252 1.00 36.75 187 VAL A O 1
ATOM 1586 N N . LEU A 1 195 ? -23.290 3.572 -15.879 1.00 35.86 188 LEU A N 1
ATOM 1587 C CA . LEU A 1 195 ? -24.645 3.811 -15.391 1.00 38.31 188 LEU A CA 1
ATOM 1588 C C . LEU A 1 195 ? -24.640 3.945 -13.881 1.00 44.49 188 LEU A C 1
ATOM 1589 O O . LEU A 1 195 ? -25.377 4.765 -13.315 1.00 40.34 188 LEU A O 1
ATOM 1594 N N . TYR A 1 196 ? -23.794 3.152 -13.215 1.00 33.86 189 TYR A N 1
ATOM 1595 C CA . TYR A 1 196 ? -23.696 3.240 -11.765 1.00 36.77 189 TYR A CA 1
ATOM 1596 C C . TYR A 1 196 ? -23.164 4.601 -11.322 1.00 38.70 189 TYR A C 1
ATOM 1597 O O . TYR A 1 196 ? -23.698 5.211 -10.382 1.00 39.49 189 TYR A O 1
ATOM 1606 N N . LEU A 1 197 ? -22.116 5.100 -11.994 1.00 36.98 190 LEU A N 1
ATOM 1607 C CA . LEU A 1 197 ? -21.604 6.435 -11.695 1.00 32.85 190 LEU A CA 1
ATOM 1608 C C . LEU A 1 197 ? -22.658 7.503 -11.978 1.00 34.51 190 LEU A C 1
ATOM 1609 O O . LEU A 1 197 ? -22.817 8.451 -11.202 1.00 37.34 190 LEU A O 1
ATOM 1614 N N . GLN A 1 198 ? -23.408 7.341 -13.074 1.00 40.43 191 GLN A N 1
ATOM 1615 C CA . GLN A 1 198 ? -24.515 8.243 -13.380 1.00 37.53 191 GLN A CA 1
ATOM 1616 C C . GLN A 1 198 ? -25.551 8.255 -12.258 1.00 42.92 191 GLN A C 1
ATOM 1617 O O . GLN A 1 198 ? -26.014 9.326 -11.843 1.00 40.39 191 GLN A O 1
ATOM 1623 N N . ASP A 1 199 ? -25.921 7.079 -11.742 1.00 42.97 192 ASP A N 1
ATOM 1624 C CA . ASP A 1 199 ? -26.865 7.030 -10.626 1.00 44.11 192 ASP A CA 1
ATOM 1625 C C . ASP A 1 199 ? -26.324 7.758 -9.398 1.00 47.70 192 ASP A C 1
ATOM 1626 O O . ASP A 1 199 ? -27.071 8.453 -8.695 1.00 42.70 192 ASP A O 1
ATOM 1631 N N . CYS A 1 200 ? -25.027 7.611 -9.111 1.00 41.84 193 CYS A N 1
ATOM 1632 C CA . CYS A 1 200 ? -24.465 8.309 -7.961 1.00 39.62 193 CYS A CA 1
ATOM 1633 C C . CYS A 1 200 ? -24.508 9.812 -8.168 1.00 43.52 193 CYS A C 1
ATOM 1634 O O . CYS A 1 200 ? -24.862 10.564 -7.251 1.00 44.17 193 CYS A O 1
ATOM 1637 N N . ALA A 1 201 ? -24.121 10.264 -9.362 1.00 42.43 194 ALA A N 1
ATOM 1638 C CA . ALA A 1 201 ? -24.171 11.688 -9.693 1.00 39.73 194 ALA A CA 1
ATOM 1639 C C . ALA A 1 201 ? -25.585 12.240 -9.538 1.00 41.07 194 ALA A C 1
ATOM 1640 O O . ALA A 1 201 ? -25.791 13.308 -8.951 1.00 45.84 194 ALA A O 1
ATOM 1642 N N . GLN A 1 202 ? -26.572 11.516 -10.061 1.00 37.65 195 GLN A N 1
ATOM 1643 C CA . GLN A 1 202 ? -27.951 11.984 -9.982 1.00 46.89 195 GLN A CA 1
ATOM 1644 C C . GLN A 1 202 ? -28.460 11.978 -8.545 1.00 57.74 195 GLN A C 1
ATOM 1645 O O . GLN A 1 202 ? -29.275 12.832 -8.171 1.00 50.50 195 GLN A O 1
ATOM 1651 N N . GLN A 1 203 ? -27.965 11.058 -7.712 1.00 48.34 196 GLN A N 1
ATOM 1652 C CA . GLN A 1 203 ? -28.306 11.086 -6.296 1.00 42.15 196 GLN A CA 1
ATOM 1653 C C . GLN A 1 203 ? -27.754 12.329 -5.607 1.00 46.38 196 GLN A C 1
ATOM 1654 O O . GLN A 1 203 ? -28.291 12.765 -4.582 1.00 63.72 196 GLN A O 1
ATOM 1660 N N . ALA A 1 204 ? -26.686 12.901 -6.127 1.00 46.91 197 ALA A N 1
ATOM 1661 C CA . ALA A 1 204 ? -26.155 14.141 -5.587 1.00 43.86 197 ALA A CA 1
ATOM 1662 C C . ALA A 1 204 ? -26.809 15.367 -6.212 1.00 38.27 197 ALA A C 1
ATOM 1663 O O . ALA A 1 204 ? -26.432 16.491 -5.879 1.00 47.15 197 ALA A O 1
ATOM 1665 N N . GLY A 1 205 ? -27.766 15.176 -7.111 1.00 43.84 198 GLY A N 1
ATOM 1666 C CA . GLY A 1 205 ? -28.415 16.281 -7.785 1.00 59.14 198 GLY A CA 1
ATOM 1667 C C . GLY A 1 205 ? -27.754 16.748 -9.067 1.00 61.74 198 GLY A C 1
ATOM 1668 O O . GLY A 1 205 ? -28.093 17.833 -9.551 1.00 48.71 198 GLY A O 1
ATOM 1669 N N . GLN A 1 206 ? -26.830 15.969 -9.636 1.00 39.89 199 GLN A N 1
ATOM 1670 C CA . GLN A 1 206 ? -26.140 16.356 -10.860 1.00 39.72 199 GLN A CA 1
ATOM 1671 C C . GLN A 1 206 ? -26.902 15.812 -12.062 1.00 43.43 199 GLN A C 1
ATOM 1672 O O . GLN A 1 206 ? -27.045 14.594 -12.213 1.00 45.48 199 GLN A O 1
ATOM 1678 N N . GLU A 1 207 ? -27.423 16.718 -12.891 1.00 45.72 200 GLU A N 1
ATOM 1679 C CA . GLU A 1 207 ? -27.980 16.331 -14.181 1.00 51.72 200 GLU A CA 1
ATOM 1680 C C . GLU A 1 207 ? -26.894 15.657 -15.017 1.00 43.54 200 GLU A C 1
ATOM 1681 O O . GLU A 1 207 ? -25.784 16.181 -15.132 1.00 41.63 200 GLU A O 1
ATOM 1687 N N . SER A 1 208 ? -27.220 14.505 -15.613 1.00 42.75 201 SER A N 1
ATOM 1688 C CA . SER A 1 208 ? -26.241 13.721 -16.358 1.00 44.40 201 SER A CA 1
ATOM 1689 C C . SER A 1 208 ? -26.850 13.208 -17.650 1.00 48.01 201 SER A C 1
ATOM 1690 O O . SER A 1 208 ? -28.052 12.958 -17.723 1.00 48.83 201 SER A O 1
ATOM 1693 N N . ARG A 1 209 ? -26.007 13.042 -18.672 1.00 44.06 202 ARG A N 1
ATOM 1694 C CA . ARG A 1 209 ? -26.448 12.518 -19.959 1.00 39.88 202 ARG A CA 1
ATOM 1695 C C . ARG A 1 209 ? -25.450 11.475 -20.425 1.00 43.08 202 ARG A C 1
ATOM 1696 O O . ARG A 1 209 ? -24.248 11.659 -20.255 1.00 44.33 202 ARG A O 1
ATOM 1704 N N . PHE A 1 210 ? -25.941 10.379 -20.986 1.00 41.23 203 PHE A N 1
ATOM 1705 C CA . PHE A 1 210 ? -25.075 9.324 -21.489 1.00 44.35 203 PHE A CA 1
ATOM 1706 C C . PHE A 1 210 ? -24.896 9.462 -22.991 1.00 49.33 203 PHE A C 1
ATOM 1707 O O . PHE A 1 210 ? -25.843 9.783 -23.708 1.00 41.88 203 PHE A O 1
ATOM 1715 N N . ILE A 1 211 ? -23.693 9.161 -23.475 1.00 35.15 204 ILE A N 1
ATOM 1716 C CA . ILE A 1 211 ? -23.461 9.101 -24.912 1.00 38.75 204 ILE A CA 1
ATOM 1717 C C . ILE A 1 211 ? -22.369 8.077 -25.174 1.00 39.11 204 ILE A C 1
ATOM 1718 O O . ILE A 1 211 ? -21.380 8.022 -24.451 1.00 39.51 204 ILE A O 1
ATOM 1723 N N . TYR A 1 212 ? -22.550 7.250 -26.192 1.00 38.89 205 TYR A N 1
ATOM 1724 C CA . TYR A 1 212 ? -21.480 6.333 -26.559 1.00 39.66 205 TYR A CA 1
ATOM 1725 C C . TYR A 1 212 ? -20.301 7.112 -27.132 1.00 39.82 205 TYR A C 1
ATOM 1726 O O . TYR A 1 212 ? -20.489 8.122 -27.818 1.00 42.89 205 TYR A O 1
ATOM 1735 N N . ILE A 1 213 ? -19.078 6.647 -26.831 1.00 39.44 206 ILE A N 1
ATOM 1736 C CA . ILE A 1 213 ? -17.877 7.240 -27.421 1.00 42.46 206 ILE A CA 1
ATOM 1737 C C . ILE A 1 213 ? -18.028 7.322 -28.934 1.00 45.42 206 ILE A C 1
ATOM 1738 O O . ILE A 1 213 ? -17.738 8.354 -29.548 1.00 39.03 206 ILE A O 1
ATOM 1743 N N . GLU A 1 214 ? -18.531 6.244 -29.548 1.00 40.54 207 GLU A N 1
ATOM 1744 C CA . GLU A 1 214 ? -18.689 6.177 -30.999 1.00 52.46 207 GLU A CA 1
ATOM 1745 C C . GLU A 1 214 ? -19.650 7.230 -31.546 1.00 44.51 207 GLU A C 1
ATOM 1746 O O . GLU A 1 214 ? -19.597 7.529 -32.743 1.00 49.54 207 GLU A O 1
ATOM 1752 N N . ASP A 1 215 ? -20.516 7.796 -30.709 1.00 44.55 208 ASP A N 1
ATOM 1753 C CA . ASP A 1 215 ? -21.491 8.804 -31.119 1.00 44.22 208 ASP A CA 1
ATOM 1754 C C . ASP A 1 215 ? -21.032 10.234 -30.846 1.00 45.32 208 ASP A C 1
ATOM 1755 O O . ASP A 1 215 ? -21.790 11.177 -31.115 1.00 42.30 208 ASP A O 1
ATOM 1760 N N . LEU A 1 216 ? -19.869 10.420 -30.229 1.00 44.29 209 LEU A N 1
ATOM 1761 C CA . LEU A 1 216 ? -19.355 11.770 -30.054 1.00 43.80 209 LEU A CA 1
ATOM 1762 C C . LEU A 1 216 ? -19.123 12.378 -31.432 1.00 42.70 209 LEU A C 1
ATOM 1763 O O . LEU A 1 216 ? -18.637 11.706 -32.350 1.00 39.83 209 LEU A O 1
ATOM 1768 N N . GLY A 1 217 ? -19.515 13.646 -31.590 1.00 44.02 210 GLY A N 1
ATOM 1769 C CA . GLY A 1 217 ? -19.300 14.373 -32.819 1.00 38.21 210 GLY A CA 1
ATOM 1770 C C . GLY A 1 217 ? -18.415 15.584 -32.571 1.00 44.83 210 GLY A C 1
ATOM 1771 O O . GLY A 1 217 ? -18.088 15.925 -31.427 1.00 36.91 210 GLY A O 1
ATOM 1772 N N . LEU A 1 218 ? -18.034 16.242 -33.658 1.00 35.95 211 LEU A N 1
ATOM 1773 C CA . LEU A 1 218 ? -17.223 17.453 -33.568 1.00 36.54 211 LEU A CA 1
ATOM 1774 C C . LEU A 1 218 ? -17.872 18.557 -34.387 1.00 36.48 211 LEU A C 1
ATOM 1775 O O . LEU A 1 218 ? -18.266 18.326 -35.532 1.00 36.14 211 LEU A O 1
ATOM 1780 N N . GLY A 1 219 ? -17.996 19.743 -33.793 1.00 36.96 212 GLY A N 1
ATOM 1781 C CA . GLY A 1 219 ? -18.493 20.899 -34.509 1.00 43.23 212 GLY A CA 1
ATOM 1782 C C . GLY A 1 219 ? -17.334 21.690 -35.077 1.00 42.07 212 GLY A C 1
ATOM 1783 O O . GLY A 1 219 ? -16.171 21.314 -34.932 1.00 34.90 212 GLY A O 1
ATOM 1784 N N . VAL A 1 220 ? -17.665 22.804 -35.737 1.00 40.95 213 VAL A N 1
ATOM 1785 C CA . VAL A 1 220 ? -16.635 23.605 -36.391 1.00 45.40 213 VAL A CA 1
ATOM 1786 C C . VAL A 1 220 ? -15.528 23.971 -35.409 1.00 51.56 213 VAL A C 1
ATOM 1787 O O . VAL A 1 220 ? -15.777 24.346 -34.256 1.00 45.55 213 VAL A O 1
ATOM 1791 N N . GLY A 1 221 ? -14.288 23.840 -35.872 1.00 44.63 214 GLY A N 1
ATOM 1792 C CA . GLY A 1 221 ? -13.148 24.117 -35.041 1.00 37.47 214 GLY A CA 1
ATOM 1793 C C . GLY A 1 221 ? -12.844 23.045 -34.023 1.00 45.00 214 GLY A C 1
ATOM 1794 O O . GLY A 1 221 ? -12.007 23.274 -33.149 1.00 38.64 214 GLY A O 1
ATOM 1795 N N . GLY A 1 222 ? -13.508 21.891 -34.101 1.00 39.08 215 GLY A N 1
ATOM 1796 C CA . GLY A 1 222 ? -13.214 20.775 -33.226 1.00 38.87 215 GLY A CA 1
ATOM 1797 C C . GLY A 1 222 ? -13.844 20.851 -31.847 1.00 42.17 215 GLY A C 1
ATOM 1798 O O . GLY A 1 222 ? -13.211 20.454 -30.863 1.00 43.25 215 GLY A O 1
ATOM 1799 N N . VAL A 1 223 ? -15.080 21.333 -31.748 1.00 38.90 216 VAL A N 1
ATOM 1800 C CA . VAL A 1 223 ? -15.779 21.436 -30.468 1.00 39.64 216 VAL A CA 1
ATOM 1801 C C . VAL A 1 223 ? -16.575 20.151 -30.236 1.00 41.32 216 VAL A C 1
ATOM 1802 O O . VAL A 1 223 ? -17.297 19.682 -31.119 1.00 37.75 216 VAL A O 1
ATOM 1806 N N . LEU A 1 224 ? -16.424 19.562 -29.052 1.00 38.23 217 LEU A N 1
ATOM 1807 C CA . LEU A 1 224 ? -17.034 18.263 -28.787 1.00 37.86 217 LEU A CA 1
ATOM 1808 C C . LEU A 1 224 ? -18.544 18.413 -28.626 1.00 35.08 217 LEU A C 1
ATOM 1809 O O . LEU A 1 224 ? -19.001 19.233 -27.828 1.00 37.32 217 LEU A O 1
ATOM 1814 N N . THR A 1 225 ? -19.327 17.633 -29.377 1.00 38.66 218 THR A N 1
ATOM 1815 C CA . THR A 1 225 ? -20.783 17.768 -29.316 1.00 42.29 218 THR A CA 1
ATOM 1816 C C . THR A 1 225 ? -21.478 16.415 -29.199 1.00 42.39 218 THR A C 1
ATOM 1817 O O . THR A 1 225 ? -20.947 15.378 -29.610 1.00 40.13 218 THR A O 1
ATOM 1821 N N . ASP A 1 226 ? -22.715 16.450 -28.684 1.00 38.26 219 ASP A N 1
ATOM 1822 C CA . ASP A 1 226 ? -23.529 15.249 -28.561 1.00 43.64 219 ASP A CA 1
ATOM 1823 C C . ASP A 1 226 ? -24.364 15.062 -29.834 1.00 58.67 219 ASP A C 1
ATOM 1824 O O . ASP A 1 226 ? -24.188 15.773 -30.829 1.00 45.41 219 ASP A O 1
ATOM 1829 N N . LEU A 1 227 ? -25.288 14.093 -29.821 1.00 51.12 220 LEU A N 1
ATOM 1830 C CA . LEU A 1 227 ? -26.006 13.738 -31.044 1.00 48.90 220 LEU A CA 1
ATOM 1831 C C . LEU A 1 227 ? -26.971 14.836 -31.481 1.00 43.38 220 LEU A C 1
ATOM 1832 O O . LEU A 1 227 ? -27.303 14.925 -32.667 1.00 49.16 220 LEU A O 1
ATOM 1837 N N . ASP A 1 228 ? -27.428 15.673 -30.551 1.00 46.84 221 ASP A N 1
ATOM 1838 C CA . ASP A 1 228 ? -28.286 16.810 -30.862 1.00 56.58 221 ASP A CA 1
ATOM 1839 C C . ASP A 1 228 ? -27.488 18.104 -31.056 1.00 63.16 221 ASP A C 1
ATOM 1840 O O . ASP A 1 228 ? -28.063 19.199 -31.002 1.00 56.76 221 ASP A O 1
ATOM 1845 N N . ASP A 1 229 ? -26.176 17.988 -31.268 1.00 54.03 222 ASP A N 1
ATOM 1846 C CA . ASP A 1 229 ? -25.262 19.107 -31.493 1.00 47.87 222 ASP A CA 1
ATOM 1847 C C . ASP A 1 229 ? -25.163 20.054 -30.295 1.00 46.97 222 ASP A C 1
ATOM 1848 O O . ASP A 1 229 ? -24.733 21.198 -30.450 1.00 52.71 222 ASP A O 1
ATOM 1853 N N . ASN A 1 230 ? -25.528 19.604 -29.091 1.00 43.62 223 ASN A N 1
ATOM 1854 C CA . ASN A 1 230 ? -25.200 20.357 -27.886 1.00 42.69 223 ASN A CA 1
ATOM 1855 C C . ASN A 1 230 ? -23.715 20.256 -27.573 1.00 43.81 223 ASN A C 1
ATOM 1856 O O . ASN A 1 230 ? -23.102 19.196 -27.721 1.00 42.19 223 ASN A O 1
ATOM 1861 N N . VAL A 1 231 ? -23.151 21.346 -27.077 1.00 43.43 224 VAL A N 1
ATOM 1862 C CA . VAL A 1 231 ? -21.733 21.372 -26.752 1.00 45.51 224 VAL A CA 1
ATOM 1863 C C . VAL A 1 231 ? -21.538 20.636 -25.433 1.00 58.94 224 VAL A C 1
ATOM 1864 O O . VAL A 1 231 ? -22.193 20.950 -24.432 1.00 43.55 224 VAL A O 1
ATOM 1868 N N . ILE A 1 232 ? -20.667 19.629 -25.442 1.00 43.91 225 ILE A N 1
ATOM 1869 C CA . ILE A 1 232 ? -20.310 18.896 -24.228 1.00 42.24 225 ILE A CA 1
ATOM 1870 C C . ILE A 1 232 ? -19.220 19.677 -23.508 1.00 38.93 225 ILE A C 1
ATOM 1871 O O . ILE A 1 232 ? -18.123 19.861 -24.042 1.00 45.80 225 ILE A O 1
ATOM 1876 N N . GLN A 1 233 ? -19.502 20.126 -22.286 1.00 37.51 226 GLN A N 1
ATOM 1877 C CA . GLN A 1 233 ? -18.509 20.888 -21.545 1.00 35.15 226 GLN A CA 1
ATOM 1878 C C . GLN A 1 233 ? -17.772 20.091 -20.486 1.00 34.93 226 GLN A C 1
ATOM 1879 O O . GLN A 1 233 ? -16.701 20.516 -20.057 1.00 38.88 226 GLN A O 1
ATOM 1885 N N . ARG A 1 234 ? -18.326 18.975 -20.036 1.00 38.84 227 ARG A N 1
ATOM 1886 C CA . ARG A 1 234 ? -17.597 18.118 -19.116 1.00 38.91 227 ARG A CA 1
ATOM 1887 C C . ARG A 1 234 ? -18.075 16.698 -19.341 1.00 36.95 227 ARG A C 1
ATOM 1888 O O . ARG A 1 234 ? -19.275 16.468 -19.501 1.00 35.99 227 ARG A O 1
ATOM 1896 N N . ALA A 1 235 ? -17.137 15.754 -19.370 1.00 41.29 228 ALA A N 1
ATOM 1897 C CA . ALA A 1 235 ? -17.483 14.363 -19.591 1.00 33.59 228 ALA A CA 1
ATOM 1898 C C . ALA A 1 235 ? -16.634 13.452 -18.718 1.00 34.85 228 ALA A C 1
ATOM 1899 O O . ALA A 1 235 ? -15.424 13.655 -18.587 1.00 36.19 228 ALA A O 1
ATOM 1901 N N . PHE A 1 236 ? -17.275 12.445 -18.126 1.00 38.29 229 PHE A N 1
ATOM 1902 C CA . PHE A 1 236 ? -16.558 11.291 -17.600 1.00 33.37 229 PHE A CA 1
ATOM 1903 C C . PHE A 1 236 ? -16.429 10.282 -18.728 1.00 35.93 229 PHE A C 1
ATOM 1904 O O . PHE A 1 236 ? -17.405 10.026 -19.437 1.00 36.14 229 PHE A 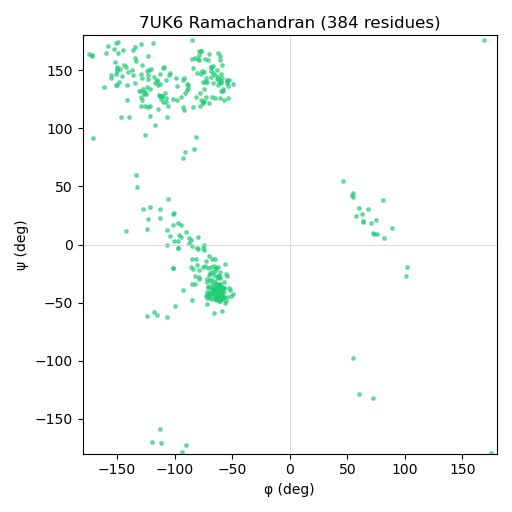O 1
ATOM 1912 N N . LYS A 1 237 ? -15.237 9.705 -18.906 1.00 32.53 230 LYS A N 1
ATOM 1913 C CA . LYS A 1 237 ? -15.051 8.757 -20.001 1.00 37.07 230 LYS A CA 1
ATOM 1914 C C . LYS A 1 237 ? -14.428 7.458 -19.504 1.00 37.42 230 LYS A C 1
ATOM 1915 O O . LYS A 1 237 ? -13.394 7.465 -18.831 1.00 36.45 230 LYS A O 1
ATOM 1921 N N . LEU A 1 238 ? -15.076 6.341 -19.828 1.00 39.22 231 LEU A N 1
ATOM 1922 C CA . LEU A 1 238 ? -14.499 5.015 -19.625 1.00 34.59 231 LEU A CA 1
ATOM 1923 C C . LEU A 1 238 ? -13.807 4.632 -20.931 1.00 38.53 231 LEU A C 1
ATOM 1924 O O . LEU A 1 238 ? -14.283 3.826 -21.731 1.00 41.66 231 LEU A O 1
ATOM 1929 N N . TYR A 1 239 ? -12.662 5.272 -21.132 1.00 35.42 232 TYR A N 1
ATOM 1930 C CA . TYR A 1 239 ? -11.883 5.264 -22.356 1.00 39.16 232 TYR A CA 1
ATOM 1931 C C . TYR A 1 239 ? -10.493 5.727 -21.960 1.00 31.52 232 TYR A C 1
ATOM 1932 O O . TYR A 1 239 ? -10.376 6.690 -21.195 1.00 38.51 232 TYR A O 1
ATOM 1941 N N . PRO A 1 240 ? -9.426 5.079 -22.425 1.00 34.57 233 PRO A N 1
ATOM 1942 C CA . PRO A 1 240 ? -8.086 5.377 -21.874 1.00 38.12 233 PRO A CA 1
ATOM 1943 C C . PRO A 1 240 ? -7.529 6.709 -22.374 1.00 32.16 233 PRO A C 1
ATOM 1944 O O . PRO A 1 240 ? -7.524 6.990 -23.571 1.00 33.21 233 PRO A O 1
ATOM 1948 N N . LEU A 1 241 ? -7.002 7.500 -21.442 1.00 34.10 234 LEU A N 1
ATOM 1949 C CA . LEU A 1 241 ? -6.334 8.757 -21.777 1.00 32.94 234 LEU A CA 1
ATOM 1950 C C . LEU A 1 241 ? -5.253 8.584 -22.837 1.00 38.24 234 LEU A C 1
ATOM 1951 O O . LEU A 1 241 ? -5.077 9.458 -23.691 1.00 36.85 234 LEU A O 1
ATOM 1956 N N . GLU A 1 242 ? -4.488 7.490 -22.781 1.00 32.54 235 GLU A N 1
ATOM 1957 C CA . GLU A 1 242 ? -3.401 7.351 -23.751 1.00 32.08 235 GLU A CA 1
ATOM 1958 C C . GLU A 1 242 ? -3.942 7.127 -25.163 1.00 35.40 235 GLU A C 1
ATOM 1959 O O . GLU A 1 242 ? -3.297 7.535 -26.144 1.00 39.97 235 GLU A O 1
ATOM 1965 N N . TRP A 1 243 ? -5.112 6.495 -25.298 1.00 33.56 236 TRP A N 1
ATOM 1966 C CA . TRP A 1 243 ? -5.725 6.399 -26.623 1.00 37.68 236 TRP A CA 1
ATOM 1967 C C . TRP A 1 243 ? -6.269 7.745 -27.083 1.00 46.99 236 TRP A C 1
ATOM 1968 O O . TRP A 1 243 ? -6.303 8.025 -28.290 1.00 37.09 236 TRP A O 1
ATOM 1979 N N . MET A 1 244 ? -6.744 8.574 -26.151 1.00 35.49 237 MET A N 1
ATOM 1980 C CA . MET A 1 244 ? -7.207 9.905 -26.540 1.00 35.00 237 MET A CA 1
ATOM 1981 C C . MET A 1 244 ? -6.054 10.709 -27.114 1.00 38.64 237 MET A C 1
ATOM 1982 O O . MET A 1 244 ? -6.208 11.431 -28.108 1.00 38.56 237 MET A O 1
ATOM 1987 N N . MET A 1 245 ? -4.869 10.550 -26.536 1.00 37.12 238 MET A N 1
ATOM 1988 C CA . MET A 1 245 ? -3.723 11.297 -27.021 1.00 34.87 238 MET A CA 1
ATOM 1989 C C . MET A 1 245 ? -3.119 10.703 -28.284 1.00 39.39 238 MET A C 1
ATOM 1990 O O . MET A 1 245 ? -2.462 11.429 -29.027 1.00 42.50 238 MET A O 1
ATOM 1995 N N . ARG A 1 246 ? -3.348 9.417 -28.557 1.00 34.24 239 ARG A N 1
ATOM 1996 C CA . ARG A 1 246 ? -2.864 8.829 -29.806 1.00 36.80 239 ARG A CA 1
ATOM 1997 C C . ARG A 1 246 ? -3.809 9.063 -30.966 1.00 44.70 239 ARG A C 1
ATOM 1998 O O . ARG A 1 246 ? -3.377 8.976 -32.114 1.00 40.94 239 ARG A O 1
ATOM 2006 N N . ASP A 1 247 ? -5.079 9.340 -30.682 1.00 35.47 240 ASP A N 1
ATOM 2007 C CA . ASP A 1 247 ? -6.083 9.562 -31.712 1.00 37.99 240 ASP A CA 1
ATOM 2008 C C . ASP A 1 247 ? -5.679 10.730 -32.600 1.00 50.05 240 ASP A C 1
ATOM 2009 O O . ASP A 1 247 ? -4.954 11.636 -32.179 1.00 33.05 240 ASP A O 1
ATOM 2014 N N . ASP A 1 248 ? -6.177 10.723 -33.840 1.00 40.72 241 ASP A N 1
ATOM 2015 C CA . ASP A 1 248 ? -5.880 11.840 -34.733 1.00 42.08 241 ASP A CA 1
ATOM 2016 C C . ASP A 1 248 ? -6.443 13.156 -34.206 1.00 38.25 241 ASP A C 1
ATOM 2017 O O . ASP A 1 248 ? -5.864 14.218 -34.462 1.00 35.78 241 ASP A O 1
ATOM 2022 N N . ASN A 1 249 ? -7.540 13.110 -33.447 1.00 29.69 242 ASN A N 1
ATOM 2023 C CA . ASN A 1 249 ? -8.108 14.308 -32.836 1.00 34.32 242 ASN A CA 1
ATOM 2024 C C . ASN A 1 249 ? -7.479 14.659 -31.483 1.00 31.29 242 ASN A C 1
ATOM 2025 O O . ASN A 1 249 ? -7.917 15.630 -30.849 1.00 35.24 242 ASN A O 1
ATOM 2030 N N . GLY A 1 250 ? -6.467 13.920 -31.037 1.00 35.23 243 GLY A N 1
ATOM 2031 C CA . GLY A 1 250 ? -5.780 14.247 -29.803 1.00 31.85 243 GLY A CA 1
ATOM 2032 C C . GLY A 1 250 ? -5.336 15.691 -29.656 1.00 34.69 243 GLY A C 1
ATOM 2033 O O . GLY A 1 250 ? -5.487 16.262 -28.573 1.00 34.02 243 GLY A O 1
ATOM 2034 N N . PRO A 1 251 ? -4.783 16.322 -30.713 1.00 35.60 244 PRO A N 1
ATOM 2035 C CA . PRO A 1 251 ? -4.324 17.719 -30.552 1.00 35.10 244 PRO A CA 1
ATOM 2036 C C . PRO A 1 251 ? -5.390 18.654 -30.024 1.00 40.07 244 PRO A C 1
ATOM 2037 O O . PRO A 1 251 ? -5.056 19.647 -29.364 1.00 37.90 244 PRO A O 1
ATOM 2041 N N . LEU A 1 252 ? -6.672 18.356 -30.263 1.00 33.23 245 LEU A N 1
ATOM 2042 C CA . LEU A 1 252 ? -7.724 19.236 -29.763 1.00 36.62 245 LEU A CA 1
ATOM 2043 C C . LEU A 1 252 ? -7.747 19.284 -28.241 1.00 39.78 245 LEU A C 1
ATOM 2044 O O . LEU A 1 252 ? -8.272 20.250 -27.673 1.00 40.85 245 LEU A O 1
ATOM 2049 N N . LEU A 1 253 ? -7.159 18.284 -27.571 1.00 40.91 246 LEU A N 1
ATOM 2050 C CA . LEU A 1 253 ? -7.084 18.302 -26.108 1.00 39.66 246 LEU A CA 1
ATOM 2051 C C . LEU A 1 253 ? -6.279 19.486 -25.595 1.00 39.18 246 LEU A C 1
ATOM 2052 O O . LEU A 1 253 ? -6.503 19.945 -24.472 1.00 37.81 246 LEU A O 1
ATOM 2057 N N . ARG A 1 254 ? -5.334 19.981 -26.392 1.00 33.61 247 ARG A N 1
ATOM 2058 C CA . ARG A 1 254 ? -4.472 21.072 -25.951 1.00 37.89 247 ARG A CA 1
ATOM 2059 C C . ARG A 1 254 ? -5.261 22.338 -25.628 1.00 40.97 247 ARG A C 1
ATOM 2060 O O . ARG A 1 254 ? -4.818 23.150 -24.816 1.00 39.47 247 ARG A O 1
ATOM 2068 N N . LYS A 1 255 ? -6.408 22.542 -26.264 1.00 37.33 248 LYS A N 1
ATOM 2069 C CA . LYS A 1 255 ? -7.202 23.747 -26.003 1.00 35.79 248 LYS A CA 1
ATOM 2070 C C . LYS A 1 255 ? -7.915 23.710 -24.656 1.00 46.41 248 LYS A C 1
ATOM 2071 O O . LYS A 1 255 ? -8.323 24.767 -24.165 1.00 49.92 248 LYS A O 1
ATOM 2077 N N . ARG A 1 256 ? -8.075 22.537 -24.045 1.00 46.88 249 ARG A N 1
ATOM 2078 C CA . ARG A 1 256 ? -8.782 22.424 -22.761 1.00 38.50 249 ARG A CA 1
ATOM 2079 C C . ARG A 1 256 ? -10.177 23.044 -22.848 1.00 38.81 249 ARG A C 1
ATOM 2080 O O . ARG A 1 256 ? -10.621 23.754 -21.949 1.00 41.31 249 ARG A O 1
ATOM 2088 N N . ARG A 1 257 ? -10.877 22.780 -23.947 1.00 37.79 250 ARG A N 1
ATOM 2089 C CA . ARG A 1 257 ? -12.209 23.353 -24.098 1.00 42.58 250 ARG A CA 1
ATOM 2090 C C . ARG A 1 257 ? -13.250 22.589 -23.297 1.00 52.78 250 ARG A C 1
ATOM 2091 O O . ARG A 1 257 ? -14.276 23.158 -22.916 1.00 58.02 250 ARG A O 1
ATOM 2099 N N . GLU A 1 258 ? -13.035 21.303 -23.069 1.00 39.22 251 GLU A N 1
ATOM 2100 C CA . GLU A 1 258 ? -13.953 20.506 -22.283 1.00 40.66 251 GLU A CA 1
ATOM 2101 C C . GLU A 1 258 ? -13.190 19.901 -21.116 1.00 40.96 251 GLU A C 1
ATOM 2102 O O . GLU A 1 258 ? -11.976 19.697 -21.193 1.00 44.14 251 GLU A O 1
ATOM 2108 N N . GLN A 1 259 ? -13.899 19.677 -20.010 1.00 39.80 252 GLN A N 1
ATOM 2109 C CA . GLN A 1 259 ? -13.309 19.042 -18.837 1.00 39.22 252 GLN A CA 1
ATOM 2110 C C . GLN A 1 259 ? -13.450 17.535 -18.957 1.00 36.48 252 GLN A C 1
ATOM 2111 O O . GLN A 1 259 ? -14.496 17.033 -19.363 1.00 39.78 252 GLN A O 1
ATOM 2117 N N . TRP A 1 260 ? -12.390 16.813 -18.612 1.00 41.69 253 TRP A N 1
ATOM 2118 C CA . TRP A 1 260 ? -12.411 15.358 -18.642 1.00 35.84 253 TRP A CA 1
ATOM 2119 C C . TRP A 1 260 ? -12.250 14.802 -17.233 1.00 33.98 253 TRP A C 1
ATOM 2120 O O . TRP A 1 260 ? -11.480 15.342 -16.425 1.00 34.86 253 TRP A O 1
ATOM 2131 N N . VAL A 1 261 ? -12.982 13.720 -16.952 1.00 39.75 254 VAL A N 1
ATOM 2132 C CA . VAL A 1 261 ? -12.804 12.898 -15.750 1.00 31.79 254 VAL A CA 1
ATOM 2133 C C . VAL A 1 261 ? -12.664 11.459 -16.234 1.00 31.75 254 VAL A C 1
ATOM 2134 O O . VAL A 1 261 ? -13.530 10.972 -16.972 1.00 36.04 254 VAL A O 1
ATOM 2138 N N . GLU A 1 262 ? -11.568 10.781 -15.869 1.00 31.74 255 GLU A N 1
ATOM 2139 C CA . GLU A 1 262 ? -10.434 11.304 -15.105 1.00 31.67 255 GLU A CA 1
ATOM 2140 C C . GLU A 1 262 ? -9.628 12.329 -15.930 1.00 33.03 255 GLU A C 1
ATOM 2141 O O . GLU A 1 262 ? -9.623 12.264 -17.156 1.00 33.71 255 GLU A O 1
ATOM 2147 N N . PRO A 1 263 ? -8.957 13.257 -15.245 1.00 31.03 256 PRO A N 1
ATOM 2148 C CA . PRO A 1 263 ? -8.275 14.359 -15.929 1.00 34.55 256 PRO A CA 1
ATOM 2149 C C . PRO A 1 263 ? -6.955 13.925 -16.558 1.00 34.42 256 PRO A C 1
ATOM 2150 O O . PRO A 1 263 ? -6.410 12.862 -16.269 1.00 32.40 256 PRO A O 1
ATOM 2154 N N . LEU A 1 264 ? -6.426 14.801 -17.421 1.00 32.29 257 LEU A N 1
ATOM 2155 C CA . LEU A 1 264 ? -5.238 14.451 -18.196 1.00 30.61 257 LEU A CA 1
ATOM 2156 C C . LEU A 1 264 ? -4.058 14.063 -17.305 1.00 36.03 257 LEU A C 1
ATOM 2157 O O . LEU A 1 264 ? -3.290 13.160 -17.655 1.00 35.04 257 LEU A O 1
ATOM 2162 N N . TRP A 1 265 ? -3.878 14.727 -16.154 1.00 34.65 258 TRP A N 1
ATOM 2163 C CA . TRP A 1 265 ? -2.705 14.392 -15.348 1.00 36.75 258 TRP A CA 1
ATOM 2164 C C . TRP A 1 265 ? -2.748 12.955 -14.830 1.00 31.93 258 TRP A C 1
ATOM 2165 O O . TRP A 1 265 ? -1.686 12.395 -14.501 1.00 33.59 258 TRP A O 1
ATOM 2176 N N . LYS A 1 266 ? -3.935 12.339 -14.782 1.00 30.93 259 LYS A N 1
ATOM 2177 C CA . LYS A 1 266 ? -4.014 10.940 -14.375 1.00 34.31 259 LYS A CA 1
ATOM 2178 C C . LYS A 1 266 ? -3.318 9.995 -15.356 1.00 37.60 259 LYS A C 1
ATOM 2179 O O . LYS A 1 266 ? -3.108 8.828 -15.013 1.00 39.09 259 LYS A O 1
ATOM 2185 N N . SER A 1 267 ? -2.948 10.454 -16.559 1.00 37.14 260 SER A N 1
ATOM 2186 C CA . SER A 1 267 ? -2.242 9.563 -17.477 1.00 43.53 260 SER A CA 1
ATOM 2187 C C . SER A 1 267 ? -0.877 9.162 -16.936 1.00 37.45 260 SER A C 1
ATOM 2188 O O . SER A 1 267 ? -0.337 8.130 -17.346 1.00 39.43 260 SER A O 1
ATOM 2191 N N . ILE A 1 268 ? -0.310 9.958 -16.027 1.00 34.55 261 ILE A N 1
ATOM 2192 C CA . ILE A 1 268 ? 0.951 9.588 -15.388 1.00 33.56 261 ILE A CA 1
ATOM 2193 C C . ILE A 1 268 ? 0.750 8.423 -14.419 1.00 34.60 261 ILE A C 1
ATOM 2194 O O . ILE A 1 268 ? 1.614 7.543 -14.295 1.00 40.15 261 ILE A O 1
ATOM 2199 N N . LEU A 1 269 ? -0.389 8.393 -13.720 1.00 33.77 262 LEU A N 1
ATOM 2200 C CA . LEU A 1 269 ? -0.622 7.338 -12.738 1.00 30.87 262 LEU A CA 1
ATOM 2201 C C . LEU A 1 269 ? -1.139 6.037 -13.360 1.00 37.36 262 LEU A C 1
ATOM 2202 O O . LEU A 1 269 ? -0.930 4.966 -12.784 1.00 37.45 262 LEU A O 1
ATOM 2207 N N . SER A 1 270 ? -1.831 6.086 -14.503 1.00 33.70 263 SER A N 1
ATOM 2208 C CA . SER A 1 270 ? -2.263 4.813 -15.079 1.00 32.61 263 SER A CA 1
ATOM 2209 C C . SER A 1 270 ? -1.173 4.186 -15.940 1.00 38.25 263 SER A C 1
ATOM 2210 O O . SER A 1 270 ? -1.277 3.008 -16.305 1.00 41.10 263 SER A O 1
ATOM 2213 N N . ASN A 1 271 ? -0.137 4.950 -16.248 1.00 34.64 264 ASN A N 1
ATOM 2214 C CA . ASN A 1 271 ? 1.066 4.435 -16.885 1.00 36.46 264 ASN A CA 1
ATOM 2215 C C . ASN A 1 271 ? 1.800 3.509 -15.912 1.00 37.33 264 ASN A C 1
ATOM 2216 O O . ASN A 1 271 ? 2.045 3.891 -14.768 1.00 35.61 264 ASN A O 1
ATOM 2221 N N . LYS A 1 272 ? 2.118 2.275 -16.334 1.00 29.81 265 LYS A N 1
ATOM 2222 C CA . LYS A 1 272 ? 2.833 1.384 -15.420 1.00 35.63 265 LYS A CA 1
ATOM 2223 C C . LYS A 1 272 ? 4.258 1.852 -15.128 1.00 36.91 265 LYS A C 1
ATOM 2224 O O . LYS A 1 272 ? 4.875 1.358 -14.170 1.00 36.16 265 LYS A O 1
ATOM 2230 N N . GLY A 1 273 ? 4.771 2.818 -15.898 1.00 32.47 266 GLY A N 1
ATOM 2231 C CA . GLY A 1 273 ? 5.985 3.522 -15.519 1.00 33.24 266 GLY A CA 1
ATOM 2232 C C . GLY A 1 273 ? 5.896 4.169 -14.154 1.00 35.93 266 GLY A C 1
ATOM 2233 O O . GLY A 1 273 ? 6.929 4.526 -13.578 1.00 34.90 266 GLY A O 1
ATOM 2234 N N . LEU A 1 274 ? 4.677 4.323 -13.617 1.00 33.39 267 LEU A N 1
ATOM 2235 C CA . LEU A 1 274 ? 4.534 4.738 -12.220 1.00 33.03 267 LEU A CA 1
ATOM 2236 C C . LEU A 1 274 ? 5.339 3.840 -11.290 1.00 35.38 267 LEU A C 1
ATOM 2237 O O . LEU A 1 274 ? 5.908 4.304 -10.293 1.00 33.24 267 LEU A O 1
ATOM 2242 N N . MET A 1 275 ? 5.378 2.536 -11.585 1.00 33.64 268 MET A N 1
ATOM 2243 C CA . MET A 1 275 ? 5.977 1.618 -10.618 1.00 32.55 268 MET A CA 1
ATOM 2244 C C . MET A 1 275 ? 7.480 1.835 -10.489 1.00 31.91 268 MET A C 1
ATOM 2245 O O . MET A 1 275 ? 7.972 1.893 -9.345 1.00 28.39 268 MET A O 1
ATOM 2250 N N . PRO A 1 276 ? 8.266 1.957 -11.572 1.00 32.28 269 PRO A N 1
ATOM 2251 C CA . PRO A 1 276 ? 9.681 2.345 -11.371 1.00 33.58 269 PRO A CA 1
ATOM 2252 C C . PRO A 1 276 ? 9.837 3.698 -10.702 1.00 35.93 269 PRO A C 1
ATOM 2253 O O . PRO A 1 276 ? 10.765 3.897 -9.911 1.00 34.65 269 PRO A O 1
ATOM 2257 N N . LEU A 1 277 ? 8.959 4.651 -10.999 1.00 32.87 270 LEU A N 1
ATOM 2258 C CA . LEU A 1 277 ? 9.127 5.967 -10.398 1.00 35.93 270 LEU A CA 1
ATOM 2259 C C . LEU A 1 277 ? 8.851 5.924 -8.903 1.00 38.67 270 LEU A C 1
ATOM 2260 O O . LEU A 1 277 ? 9.573 6.545 -8.115 1.00 32.90 270 LEU A O 1
ATOM 2265 N N . LEU A 1 278 ? 7.809 5.1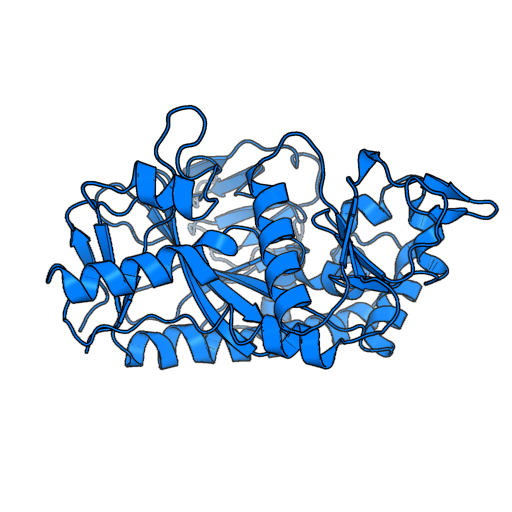95 -8.491 1.00 32.90 271 LEU A N 1
ATOM 2266 C CA . LEU A 1 278 ? 7.566 5.016 -7.067 1.00 35.29 271 LEU A CA 1
ATOM 2267 C C . LEU A 1 278 ? 8.779 4.400 -6.388 1.00 33.86 271 LEU A C 1
ATOM 2268 O O . LEU A 1 278 ? 9.163 4.809 -5.287 1.00 36.02 271 LEU A O 1
ATOM 2273 N N . TRP A 1 279 ? 9.416 3.430 -7.039 1.00 31.50 272 TRP A N 1
ATOM 2274 C CA . TRP A 1 279 ? 10.578 2.800 -6.420 1.00 31.25 272 TRP A CA 1
ATOM 2275 C C . TRP A 1 279 ? 11.772 3.756 -6.388 1.00 35.71 272 TRP A C 1
ATOM 2276 O O . TRP A 1 279 ? 12.534 3.776 -5.412 1.00 35.52 272 TRP A O 1
ATOM 2287 N N . ARG A 1 280 ? 11.930 4.577 -7.431 1.00 31.99 273 ARG A N 1
ATOM 2288 C CA . ARG A 1 280 ? 13.031 5.541 -7.459 1.00 31.44 273 ARG A CA 1
ATOM 2289 C C . ARG A 1 280 ? 12.885 6.560 -6.335 1.00 37.37 273 ARG A C 1
ATOM 2290 O O . ARG A 1 280 ? 13.844 6.845 -5.606 1.00 37.87 273 ARG A O 1
ATOM 2298 N N . PHE A 1 281 ? 11.685 7.108 -6.166 1.00 37.43 274 PHE A N 1
ATOM 2299 C CA . PHE A 1 281 ? 11.498 8.205 -5.227 1.00 35.79 274 PHE A CA 1
ATOM 2300 C C . PHE A 1 281 ? 11.236 7.753 -3.806 1.00 39.34 274 PHE A C 1
ATOM 2301 O O . PHE A 1 281 ? 11.372 8.571 -2.896 1.00 38.36 274 PHE A O 1
ATOM 2309 N N . PHE A 1 282 ? 10.822 6.501 -3.589 1.00 32.87 275 PHE A N 1
ATOM 2310 C CA . PHE A 1 282 ? 10.584 5.970 -2.241 1.00 36.11 275 PHE A CA 1
ATOM 2311 C C . PHE A 1 282 ? 11.233 4.596 -2.090 1.00 36.03 275 PHE A C 1
ATOM 2312 O O . PHE A 1 282 ? 10.552 3.604 -1.796 1.00 39.13 275 PHE A O 1
ATOM 2320 N N . PRO A 1 283 ? 12.554 4.504 -2.263 1.00 41.11 276 PRO A N 1
ATOM 2321 C CA . PRO A 1 283 ? 13.192 3.182 -2.269 1.00 32.24 276 PRO A CA 1
ATOM 2322 C C . PRO A 1 283 ? 12.949 2.474 -0.946 1.00 41.56 276 PRO A C 1
ATOM 2323 O O . PRO A 1 283 ? 12.919 3.098 0.121 1.00 37.02 276 PRO A O 1
ATOM 2327 N N . GLY A 1 284 ? 12.698 1.169 -1.037 1.00 36.15 277 GLY A N 1
ATOM 2328 C CA . GLY A 1 284 ? 12.536 0.371 0.154 1.00 35.19 277 GLY A CA 1
ATOM 2329 C C . GLY A 1 284 ? 11.247 0.573 0.903 1.00 38.68 277 GLY A C 1
ATOM 2330 O O . GLY A 1 284 ? 11.109 0.041 2.008 1.00 39.08 277 GLY A O 1
ATOM 2331 N N . HIS A 1 285 ? 10.288 1.314 0.347 1.00 36.92 278 HIS A N 1
ATOM 2332 C CA . HIS A 1 285 ? 9.023 1.494 1.035 1.00 36.05 278 HIS A CA 1
ATOM 2333 C C . HIS A 1 285 ? 8.378 0.123 1.261 1.00 33.15 278 HIS A C 1
ATOM 2334 O O . HIS A 1 285 ? 8.474 -0.756 0.398 1.00 34.78 278 HIS A O 1
ATOM 2341 N N . PRO A 1 286 ? 7.778 -0.112 2.429 1.00 33.59 279 PRO A N 1
ATOM 2342 C CA . PRO A 1 286 ? 7.239 -1.447 2.739 1.00 35.57 279 PRO A CA 1
ATOM 2343 C C . PRO A 1 286 ? 6.210 -1.964 1.736 1.00 32.29 279 PRO A C 1
ATOM 2344 O O . PRO A 1 286 ? 6.085 -3.179 1.559 1.00 34.64 279 PRO A O 1
ATOM 2348 N N . ASN A 1 287 ? 5.425 -1.096 1.121 1.00 29.81 280 ASN A N 1
ATOM 2349 C CA . ASN A 1 287 ? 4.378 -1.588 0.222 1.00 30.67 280 ASN A CA 1
ATOM 2350 C C . ASN A 1 287 ? 4.820 -1.634 -1.233 1.00 33.05 280 ASN A C 1
ATOM 2351 O O . ASN A 1 287 ? 3.973 -1.871 -2.105 1.00 31.45 280 ASN A O 1
ATOM 2356 N N . LEU A 1 288 ? 6.096 -1.376 -1.528 1.00 29.55 281 LEU A N 1
ATOM 2357 C CA . LEU A 1 288 ? 6.571 -1.334 -2.907 1.00 28.55 281 LEU A CA 1
ATOM 2358 C C . LEU A 1 288 ? 7.472 -2.516 -3.239 1.00 29.31 281 LEU A C 1
ATOM 2359 O O . LEU A 1 288 ? 8.169 -3.069 -2.379 1.00 33.89 281 LEU A O 1
ATOM 2364 N N . LEU A 1 289 ? 7.452 -2.875 -4.517 1.00 33.54 282 LEU A N 1
ATOM 2365 C CA . LEU A 1 289 ? 8.349 -3.841 -5.130 1.00 33.57 282 LEU A CA 1
ATOM 2366 C C . LEU A 1 289 ? 9.370 -3.083 -5.960 1.00 31.53 282 LEU A C 1
ATOM 2367 O O . LEU A 1 289 ? 9.038 -2.070 -6.586 1.00 30.72 282 LEU A O 1
ATOM 2372 N N . ALA A 1 290 ? 10.591 -3.605 -6.013 1.00 33.70 283 ALA A N 1
ATOM 2373 C CA . ALA A 1 290 ? 11.580 -3.050 -6.938 1.00 31.51 283 ALA A CA 1
ATOM 2374 C C . ALA A 1 290 ? 11.021 -3.046 -8.355 1.00 33.16 283 ALA A C 1
ATOM 2375 O O . ALA A 1 290 ? 10.350 -3.990 -8.782 1.00 30.34 283 ALA A O 1
ATOM 2377 N N . SER A 1 291 ? 11.326 -1.987 -9.099 1.00 33.17 284 SER A N 1
ATOM 2378 C CA . SER A 1 291 ? 10.805 -1.865 -10.452 1.00 31.52 284 SER A CA 1
ATOM 2379 C C . SER A 1 291 ? 11.726 -0.959 -11.273 1.00 32.88 284 SER A C 1
ATOM 2380 O O . SER A 1 291 ? 12.271 0.017 -10.755 1.00 32.78 284 SER A O 1
ATOM 2383 N N . TRP A 1 292 ? 11.854 -1.259 -12.562 1.00 33.29 285 TRP A N 1
ATOM 2384 C CA . TRP A 1 292 ? 12.775 -0.517 -13.423 1.00 32.52 285 TRP A CA 1
ATOM 2385 C C . TRP A 1 292 ? 12.243 -0.504 -14.853 1.00 33.14 285 TRP A C 1
ATOM 2386 O O . TRP A 1 292 ? 11.487 -1.394 -15.260 1.00 31.06 285 TRP A O 1
ATOM 2397 N N . PHE A 1 293 ? 12.613 0.532 -15.609 1.00 36.68 286 PHE A N 1
ATOM 2398 C CA . PHE A 1 293 ? 12.200 0.581 -17.009 1.00 39.58 286 PHE A CA 1
ATOM 2399 C C . PHE A 1 293 ? 13.024 -0.416 -17.815 1.00 36.53 286 PHE A C 1
ATOM 2400 O O . PHE A 1 293 ? 14.176 -0.690 -17.501 1.00 35.24 286 PHE A O 1
ATOM 2408 N N . ASP A 1 294 ? 12.419 -0.972 -18.856 1.00 39.07 287 ASP A N 1
ATOM 2409 C CA . ASP A 1 294 ? 13.159 -1.811 -19.796 1.00 40.22 287 ASP A CA 1
ATOM 2410 C C . ASP A 1 294 ? 14.383 -1.075 -20.320 1.00 48.61 287 ASP A C 1
ATOM 2411 O O . ASP A 1 294 ? 14.277 0.044 -20.828 1.00 46.18 287 ASP A O 1
ATOM 2416 N N . GLY A 1 295 ? 15.549 -1.706 -20.179 1.00 46.19 288 GLY A N 1
ATOM 2417 C CA . GLY A 1 295 ? 16.812 -1.097 -20.531 1.00 43.44 288 GLY A CA 1
ATOM 2418 C C . GLY A 1 295 ? 17.613 -0.586 -19.352 1.00 52.01 288 GLY A C 1
ATOM 2419 O O . GLY A 1 295 ? 18.816 -0.351 -19.494 1.00 48.14 288 GLY A O 1
ATOM 2420 N N . GLU A 1 296 ? 16.978 -0.379 -18.204 1.00 42.88 289 GLU A N 1
ATOM 2421 C CA . GLU A 1 296 ? 17.722 -0.052 -16.998 1.00 40.63 289 GLU A CA 1
ATOM 2422 C C . GLU A 1 296 ? 18.245 -1.331 -16.360 1.00 38.25 289 GLU A C 1
ATOM 2423 O O . GLU A 1 296 ? 17.748 -2.431 -16.618 1.00 40.59 289 GLU A O 1
ATOM 2429 N N . LYS A 1 297 ? 19.250 -1.171 -15.513 1.00 41.29 290 LYS A N 1
ATOM 2430 C CA . LYS A 1 297 ? 19.837 -2.307 -14.826 1.00 42.16 290 LYS A CA 1
ATOM 2431 C C . LYS A 1 297 ? 18.816 -2.938 -13.889 1.00 37.72 290 LYS A C 1
ATOM 2432 O O . LYS A 1 297 ? 18.253 -2.239 -13.038 1.00 41.59 290 LYS A O 1
ATOM 2438 N N . PRO A 1 298 ? 18.562 -4.239 -13.998 1.00 38.29 291 PRO A N 1
ATOM 2439 C CA . PRO A 1 298 ? 17.601 -4.882 -13.090 1.00 40.50 291 PRO A CA 1
ATOM 2440 C C . PRO A 1 298 ? 17.948 -4.648 -11.628 1.00 40.61 291 PRO A C 1
ATOM 2441 O O . PRO A 1 298 ? 19.117 -4.668 -11.235 1.00 43.48 291 PRO A O 1
ATOM 2445 N N . GLN A 1 299 ? 16.912 -4.432 -10.817 1.00 36.57 292 GLN A N 1
ATOM 2446 C CA . GLN A 1 299 ? 17.044 -4.194 -9.378 1.00 32.41 292 GLN A CA 1
ATOM 2447 C C . GLN A 1 299 ? 16.619 -5.402 -8.557 1.00 44.91 292 GLN A C 1
ATOM 2448 O O . GLN A 1 299 ? 15.971 -5.293 -7.509 1.00 41.88 292 GLN A O 1
ATOM 2454 N N . ILE A 1 300 ? 16.960 -6.581 -9.044 1.00 39.11 293 ILE A N 1
ATOM 2455 C CA . ILE A 1 300 ? 16.820 -7.821 -8.305 1.00 31.09 293 ILE A CA 1
ATOM 2456 C C . ILE A 1 300 ? 18.132 -8.546 -8.513 1.00 40.16 293 ILE A C 1
ATOM 2457 O O . ILE A 1 300 ? 18.854 -8.285 -9.474 1.00 39.00 293 ILE A O 1
ATOM 2462 N N . ALA A 1 301 ? 18.409 -9.491 -7.627 1.00 28.44 294 ALA A N 1
ATOM 2463 C CA . ALA A 1 301 ? 19.576 -10.345 -7.753 1.00 29.69 294 ALA A CA 1
ATOM 2464 C C . ALA A 1 301 ? 19.343 -11.464 -8.757 1.00 37.15 294 ALA A C 1
ATOM 2465 O O . ALA A 1 301 ? 18.210 -11.843 -9.051 1.00 31.60 294 ALA A O 1
ATOM 2467 N N . ALA A 1 302 ? 20.452 -12.025 -9.247 1.00 31.27 295 ALA A N 1
ATOM 2468 C CA . ALA A 1 302 ? 20.402 -13.218 -10.079 1.00 37.62 295 ALA A CA 1
ATOM 2469 C C . ALA A 1 302 ? 19.637 -14.332 -9.371 1.00 32.00 295 ALA A C 1
ATOM 2470 O O . ALA A 1 302 ? 19.797 -14.547 -8.165 1.00 30.03 295 ALA A O 1
ATOM 2472 N N . GLY A 1 303 ? 18.804 -15.048 -10.131 1.00 31.77 296 GLY A N 1
ATOM 2473 C CA . GLY A 1 303 ? 18.019 -16.142 -9.610 1.00 32.84 296 GLY A CA 1
ATOM 2474 C C . GLY A 1 303 ? 16.569 -15.792 -9.324 1.00 29.78 296 GLY A C 1
ATOM 2475 O O . GLY A 1 303 ? 15.708 -16.677 -9.373 1.00 31.51 296 GLY A O 1
ATOM 2476 N N . GLU A 1 304 ? 16.279 -14.530 -9.034 1.00 27.79 297 GLU A N 1
ATOM 2477 C CA . GLU A 1 304 ? 14.935 -14.147 -8.615 1.00 28.15 297 GLU A CA 1
ATOM 2478 C C . GLU A 1 304 ? 13.994 -14.089 -9.817 1.00 27.11 297 GLU A C 1
ATOM 2479 O O . GLU A 1 304 ? 14.392 -13.700 -10.903 1.00 27.50 297 GLU A O 1
ATOM 2485 N N . SER A 1 305 ? 12.734 -14.435 -9.592 1.00 26.41 298 SER A N 1
ATOM 2486 C CA . SER A 1 305 ? 11.699 -14.240 -10.608 1.00 31.18 298 SER A CA 1
ATOM 2487 C C . SER A 1 305 ? 11.390 -12.756 -10.807 1.00 29.74 298 SER A C 1
ATOM 2488 O O . SER A 1 305 ? 11.731 -11.903 -9.983 1.00 28.08 298 SER A O 1
ATOM 2491 N N . TYR A 1 306 ? 10.719 -12.444 -11.920 1.00 26.61 299 TYR A N 1
ATOM 2492 C CA . TYR A 1 306 ? 10.409 -11.045 -12.208 1.00 29.88 299 TYR A CA 1
ATOM 2493 C C . TYR A 1 306 ? 9.248 -11.011 -13.192 1.00 29.94 299 TYR A C 1
ATOM 2494 O O . TYR A 1 306 ? 8.874 -12.029 -13.774 1.00 32.45 299 TYR A O 1
ATOM 2503 N N . VAL A 1 307 ? 8.642 -9.835 -13.326 1.00 27.56 300 VAL A N 1
ATOM 2504 C CA . VAL A 1 307 ? 7.421 -9.653 -14.109 1.00 25.95 300 VAL A CA 1
ATOM 2505 C C . VAL A 1 307 ? 7.718 -8.573 -15.129 1.00 30.44 300 VAL A C 1
ATOM 2506 O O . VAL A 1 307 ? 8.329 -7.556 -14.793 1.00 28.97 300 VAL A O 1
ATOM 2510 N N . ARG A 1 308 ? 7.307 -8.793 -16.377 1.00 29.51 301 ARG A N 1
ATOM 2511 C CA . ARG A 1 308 ? 7.400 -7.757 -17.392 1.00 27.74 301 ARG A CA 1
ATOM 2512 C C . ARG A 1 308 ? 5.991 -7.329 -17.778 1.00 34.07 301 ARG A C 1
ATOM 2513 O O . ARG A 1 308 ? 5.157 -8.171 -18.130 1.00 28.81 301 ARG A O 1
ATOM 2521 N N . LYS A 1 309 ? 5.733 -6.024 -17.725 1.00 31.07 302 LYS A N 1
ATOM 2522 C CA . LYS A 1 309 ? 4.403 -5.491 -18.021 1.00 35.91 302 LYS A CA 1
ATOM 2523 C C . LYS A 1 309 ? 4.501 -4.386 -19.063 1.00 28.61 302 LYS A C 1
ATOM 2524 O O . LYS A 1 309 ? 5.442 -3.588 -19.024 1.00 35.15 302 LYS A O 1
ATOM 2530 N N . PRO A 1 310 ? 3.530 -4.282 -19.975 1.00 35.09 303 PRO A N 1
ATOM 2531 C CA . PRO A 1 310 ? 3.476 -3.107 -20.861 1.00 38.88 303 PRO A CA 1
ATOM 2532 C C . PRO A 1 310 ? 3.128 -1.865 -20.057 1.00 41.74 303 PRO A C 1
ATOM 2533 O O . PRO A 1 310 ? 2.495 -1.953 -19.007 1.00 37.91 303 PRO A O 1
ATOM 2537 N N . ILE A 1 311 ? 3.566 -0.694 -20.539 1.00 38.15 304 ILE A N 1
ATOM 2538 C CA . ILE A 1 311 ? 3.274 0.536 -19.794 1.00 38.05 304 ILE A CA 1
ATOM 2539 C C . ILE A 1 311 ? 1.782 0.849 -19.817 1.00 42.22 304 ILE A C 1
ATOM 2540 O O . ILE A 1 311 ? 1.277 1.531 -18.918 1.00 37.53 304 ILE A O 1
ATOM 2545 N N . TYR A 1 312 ? 1.064 0.348 -20.817 1.00 35.39 305 TYR A N 1
ATOM 2546 C CA . TYR A 1 312 ? -0.383 0.498 -20.928 1.00 41.71 305 TYR A CA 1
ATOM 2547 C C . TYR A 1 312 ? -0.975 -0.885 -21.167 1.00 41.22 305 TYR A C 1
ATOM 2548 O O . TYR A 1 312 ? -0.597 -1.555 -22.132 1.00 43.56 305 TYR A O 1
ATOM 2557 N N . SER A 1 313 ? -1.839 -1.340 -20.255 1.00 45.23 306 SER A N 1
ATOM 2558 C CA . SER A 1 313 ? -2.498 -2.635 -20.407 1.00 49.14 306 SER A CA 1
ATOM 2559 C C . SER A 1 313 ? -3.562 -2.800 -19.333 1.00 61.92 306 SER A C 1
ATOM 2560 O O . SER A 1 313 ? -3.548 -2.119 -18.303 1.00 50.02 306 SER A O 1
ATOM 2563 N N . ARG A 1 314 ? -4.456 -3.755 -19.577 1.00 45.49 307 ARG A N 1
ATOM 2564 C CA . ARG A 1 314 ? -5.624 -3.990 -18.749 1.00 56.56 307 ARG A CA 1
ATOM 2565 C C . ARG A 1 314 ? -5.775 -5.487 -18.543 1.00 47.65 307 ARG A C 1
ATOM 2566 O O . ARG A 1 314 ? -5.455 -6.273 -19.437 1.00 47.28 307 ARG A O 1
ATOM 2574 N N . GLU A 1 315 ? -6.256 -5.876 -17.359 1.00 43.05 308 GLU A N 1
ATOM 2575 C CA . GLU A 1 315 ? -6.629 -7.270 -17.081 1.00 46.90 308 GLU A CA 1
ATOM 2576 C C . GLU A 1 315 ? -5.480 -8.234 -17.359 1.00 49.24 308 GLU A C 1
ATOM 2577 O O . GLU A 1 315 ? -5.668 -9.321 -17.911 1.00 49.43 308 GLU A O 1
ATOM 2583 N N . GLY A 1 316 ? -4.274 -7.833 -16.980 1.00 42.00 309 GLY A N 1
ATOM 2584 C CA . GLY A 1 316 ? -3.130 -8.692 -17.188 1.00 46.65 309 GLY A CA 1
ATOM 2585 C C . GLY A 1 316 ? -2.682 -8.824 -18.626 1.00 43.04 309 GLY A C 1
ATOM 2586 O O . GLY A 1 316 ? -1.842 -9.678 -18.915 1.00 41.97 309 GLY A O 1
ATOM 2587 N N . GLY A 1 317 ? -3.215 -8.016 -19.535 1.00 36.57 310 GLY A N 1
ATOM 2588 C CA . GLY A 1 317 ? -2.945 -8.224 -20.942 1.00 39.05 310 GLY A CA 1
ATOM 2589 C C . GLY A 1 317 ? -1.467 -8.104 -21.251 1.00 35.63 310 GLY A C 1
ATOM 2590 O O . GLY A 1 317 ? -0.840 -7.109 -20.883 1.00 40.64 310 GLY A O 1
ATOM 2591 N N . ASN A 1 318 ? -0.898 -9.128 -21.892 1.00 33.88 311 ASN A N 1
ATOM 2592 C CA . ASN A 1 318 ? 0.492 -9.123 -22.332 1.00 36.21 311 ASN A CA 1
ATOM 2593 C C . ASN A 1 318 ? 1.471 -9.023 -21.157 1.00 38.45 311 ASN A C 1
ATOM 2594 O O . ASN A 1 318 ? 2.601 -8.564 -21.321 1.00 36.21 311 ASN A O 1
ATOM 2599 N N . VAL A 1 319 ? 1.059 -9.475 -19.984 1.00 30.00 312 VAL A N 1
ATOM 2600 C CA . VAL A 1 319 ? 1.961 -9.596 -18.834 1.00 30.66 312 VAL A CA 1
ATOM 2601 C C . VAL A 1 319 ? 2.612 -10.966 -18.863 1.00 34.23 312 VAL A C 1
ATOM 2602 O O . VAL A 1 319 ? 1.936 -11.975 -19.091 1.00 32.81 312 VAL A O 1
ATOM 2606 N N . THR A 1 320 ? 3.915 -11.018 -18.573 1.00 32.98 313 THR A N 1
ATOM 2607 C CA . THR A 1 320 ? 4.644 -12.277 -18.456 1.00 26.56 313 THR A CA 1
ATOM 2608 C C . THR A 1 320 ? 5.362 -12.306 -17.118 1.00 29.23 313 THR A C 1
ATOM 2609 O O . THR A 1 320 ? 6.064 -11.352 -16.784 1.00 30.40 313 THR A O 1
ATOM 2613 N N . ILE A 1 321 ? 5.193 -13.383 -16.353 1.00 28.50 314 ILE A N 1
ATOM 2614 C CA . ILE A 1 321 ? 6.037 -13.648 -15.179 1.00 25.97 314 ILE A CA 1
ATOM 2615 C C . ILE A 1 321 ? 7.170 -14.576 -15.626 1.00 29.48 314 ILE A C 1
ATOM 2616 O O . ILE A 1 321 ? 6.914 -15.632 -16.221 1.00 29.99 314 ILE A O 1
ATOM 2621 N N . PHE A 1 322 ? 8.416 -14.180 -15.346 1.00 30.40 315 PHE A N 1
ATOM 2622 C CA . PHE A 1 322 ? 9.617 -14.951 -15.647 1.00 27.68 315 PHE A CA 1
ATOM 2623 C C . PHE A 1 322 ? 10.217 -15.518 -14.374 1.00 30.75 315 PHE A C 1
ATOM 2624 O O . PHE A 1 322 ? 10.228 -14.855 -13.339 1.00 31.72 315 PHE A O 1
ATOM 2632 N N . ASP A 1 323 ? 10.720 -16.738 -14.447 1.00 32.13 316 ASP A N 1
ATOM 2633 C CA . ASP A 1 323 ? 11.537 -17.235 -13.353 1.00 33.10 316 ASP A CA 1
ATOM 2634 C C . ASP A 1 323 ? 12.990 -16.783 -13.554 1.00 29.80 316 ASP A C 1
ATOM 2635 O O . ASP A 1 323 ? 13.350 -16.163 -14.567 1.00 30.51 316 ASP A O 1
ATOM 2640 N N . GLY A 1 324 ? 13.851 -17.100 -12.587 1.00 33.27 317 GLY A N 1
ATOM 2641 C CA . GLY A 1 324 ? 15.215 -16.588 -12.650 1.00 32.63 317 GLY A CA 1
ATOM 2642 C C . GLY A 1 324 ? 16.114 -17.274 -13.655 1.00 39.51 317 GLY A C 1
ATOM 2643 O O . GLY A 1 324 ? 17.279 -16.885 -13.798 1.00 37.36 317 GLY A O 1
ATOM 2644 N N . LYS A 1 325 ? 15.617 -18.301 -14.333 1.00 35.58 318 LYS A N 1
ATOM 2645 C CA . LYS A 1 325 ? 16.273 -18.830 -15.527 1.00 39.41 318 LYS A CA 1
ATOM 2646 C C . LYS A 1 325 ? 15.678 -18.249 -16.802 1.00 36.66 318 LYS A C 1
ATOM 2647 O O . LYS A 1 325 ? 16.023 -18.699 -17.900 1.00 33.11 318 LYS A O 1
ATOM 2653 N N . ASN A 1 326 ? 14.791 -17.250 -16.676 1.00 30.63 319 ASN A N 1
ATOM 2654 C CA . ASN A 1 326 ? 14.166 -16.537 -17.791 1.00 33.66 319 ASN A CA 1
ATOM 2655 C C . ASN A 1 326 ? 13.162 -17.385 -18.565 1.00 35.34 319 ASN A C 1
ATOM 2656 O O . ASN A 1 326 ? 12.811 -17.045 -19.709 1.00 34.05 319 ASN A O 1
ATOM 2661 N N . ASN A 1 327 ? 12.679 -18.471 -17.967 1.00 37.09 320 ASN A N 1
ATOM 2662 C CA . ASN A 1 327 ? 11.525 -19.185 -18.500 1.00 35.16 320 ASN A CA 1
ATOM 2663 C C . ASN A 1 327 ? 10.232 -18.474 -18.132 1.00 37.27 320 ASN A C 1
ATOM 2664 O O . ASN A 1 327 ? 10.158 -17.741 -17.148 1.00 34.96 320 ASN A O 1
ATOM 2669 N N . VAL A 1 328 ? 9.193 -18.768 -18.902 1.00 31.98 321 VAL A N 1
ATOM 2670 C CA . VAL A 1 328 ? 7.855 -18.229 -18.672 1.00 35.34 321 VAL A CA 1
ATOM 2671 C C . VAL A 1 328 ? 7.185 -18.990 -17.534 1.00 38.10 321 VAL A C 1
ATOM 2672 O O . VAL A 1 328 ? 6.974 -20.205 -17.623 1.00 37.96 321 VAL A O 1
ATOM 2676 N N . VAL A 1 329 ? 6.840 -18.274 -16.467 1.00 30.63 322 VAL A N 1
ATOM 2677 C CA . VAL A 1 329 ? 6.029 -18.857 -15.397 1.00 37.34 322 VAL A CA 1
ATOM 2678 C C . VAL A 1 329 ? 4.544 -18.755 -15.741 1.00 37.54 322 VAL A C 1
ATOM 2679 O O . VAL A 1 329 ? 3.787 -19.725 -15.620 1.00 39.57 322 VAL A O 1
ATOM 2683 N N . ASP A 1 330 ? 4.102 -17.575 -16.171 1.00 30.34 323 ASP A N 1
ATOM 2684 C CA . ASP A 1 330 ? 2.722 -17.380 -16.588 1.00 34.88 323 ASP A CA 1
ATOM 2685 C C . ASP A 1 330 ? 2.721 -16.263 -17.611 1.00 36.29 323 ASP A C 1
ATOM 2686 O O . ASP A 1 330 ? 3.622 -15.422 -17.638 1.00 28.43 323 ASP A O 1
ATOM 2691 N N . HIS A 1 331 ? 1.685 -16.249 -18.437 1.00 33.17 324 HIS A N 1
ATOM 2692 C CA . HIS A 1 331 ? 1.566 -15.260 -19.485 1.00 35.78 324 HIS A CA 1
ATOM 2693 C C . HIS A 1 331 ? 0.093 -15.024 -19.768 1.00 38.33 324 HIS A C 1
ATOM 2694 O O . HIS A 1 331 ? -0.722 -15.947 -19.672 1.00 31.94 324 HIS A O 1
ATOM 2701 N N . ALA A 1 332 ? -0.248 -13.793 -20.132 1.00 32.40 325 ALA A N 1
ATOM 2702 C CA . ALA A 1 332 ? -1.613 -13.502 -20.549 1.00 40.68 325 ALA A CA 1
ATOM 2703 C C . ALA A 1 332 ? -1.616 -12.808 -21.904 1.00 35.24 325 ALA A C 1
ATOM 2704 O O . ALA A 1 332 ? -0.835 -11.879 -22.129 1.00 40.09 325 ALA A O 1
ATOM 2706 N N . ASP A 1 333 ? -2.488 -13.275 -22.804 1.00 38.61 326 ASP A N 1
ATOM 2707 C CA . ASP A 1 333 ? -2.756 -12.607 -24.073 1.00 37.11 326 ASP A CA 1
ATOM 2708 C C . ASP A 1 333 ? -3.307 -11.208 -23.822 1.00 46.06 326 ASP A C 1
ATOM 2709 O O . ASP A 1 333 ? -3.809 -10.897 -22.739 1.00 42.76 326 ASP A O 1
ATOM 2714 N N . GLY A 1 334 ? -3.256 -10.372 -24.852 1.00 42.52 327 GLY A N 1
ATOM 2715 C CA . GLY A 1 334 ? -3.899 -9.074 -24.778 1.00 50.41 327 GLY A CA 1
ATOM 2716 C C . GLY A 1 334 ? -3.585 -8.261 -26.013 1.00 43.97 327 GLY A C 1
ATOM 2717 O O . GLY A 1 334 ? -2.860 -8.704 -26.904 1.00 48.46 327 GLY A O 1
ATOM 2718 N N . ASP A 1 335 ? -4.126 -7.040 -26.042 1.00 50.11 328 ASP A N 1
ATOM 2719 C CA . ASP A 1 335 ? -3.968 -6.171 -27.208 1.00 62.27 328 ASP A CA 1
ATOM 2720 C C . ASP A 1 335 ? -2.888 -5.108 -27.023 1.00 52.27 328 ASP A C 1
ATOM 2721 O O . ASP A 1 335 ? -2.942 -4.053 -27.657 1.00 51.20 328 ASP A O 1
ATOM 2726 N N . TYR A 1 336 ? -1.890 -5.377 -26.187 1.00 42.31 329 TYR A N 1
ATOM 2727 C CA . TYR A 1 336 ? -0.926 -4.356 -25.786 1.00 45.94 329 TYR A CA 1
ATOM 2728 C C . TYR A 1 336 ? 0.509 -4.765 -26.094 1.00 49.34 329 TYR A C 1
ATOM 2729 O O . TYR A 1 336 ? 1.441 -4.238 -25.471 1.00 43.06 329 TYR A O 1
ATOM 2738 N N . ALA A 1 337 ? 0.703 -5.694 -27.044 1.00 46.96 330 ALA A N 1
ATOM 2739 C CA . ALA A 1 337 ? 2.011 -6.310 -27.263 1.00 48.57 330 ALA A CA 1
ATOM 2740 C C . ALA A 1 337 ? 3.040 -5.330 -27.824 1.00 55.16 330 ALA A C 1
ATOM 2741 O O . ALA A 1 337 ? 4.251 -5.570 -27.699 1.00 53.50 330 ALA A O 1
ATOM 2743 N N . ASP A 1 338 ? 2.597 -4.220 -28.405 1.00 49.41 331 ASP A N 1
ATOM 2744 C CA . ASP A 1 338 ? 3.502 -3.263 -29.017 1.00 53.93 331 ASP A CA 1
ATOM 2745 C C . ASP A 1 338 ? 3.857 -2.079 -28.114 1.00 61.94 331 ASP A C 1
ATOM 2746 O O . ASP A 1 338 ? 4.608 -1.199 -28.541 1.00 49.16 331 ASP A O 1
ATOM 2751 N N . GLU A 1 339 ? 3.370 -2.052 -26.860 1.00 48.72 332 GLU A N 1
ATOM 2752 C CA . GLU A 1 339 ? 3.736 -1.008 -25.903 1.00 46.42 332 GLU A CA 1
ATOM 2753 C C . GLU A 1 339 ? 5.148 -1.240 -25.354 1.00 43.70 332 GLU A C 1
ATOM 2754 O O . GLU A 1 339 ? 5.593 -2.385 -25.241 1.00 40.98 332 GLU A O 1
ATOM 2760 N N . PRO A 1 340 ? 5.874 -0.175 -25.002 1.00 42.13 333 PRO A N 1
ATOM 2761 C CA . PRO A 1 340 ? 7.123 -0.349 -24.234 1.00 46.27 333 PRO A CA 1
ATOM 2762 C C . PRO A 1 340 ? 6.829 -0.979 -22.877 1.00 40.87 333 PRO A C 1
ATOM 2763 O O . PRO A 1 340 ? 5.686 -1.029 -22.425 1.00 40.84 333 PRO A O 1
ATOM 2767 N N . MET A 1 341 ? 7.873 -1.474 -22.217 1.00 36.93 334 MET A N 1
ATOM 2768 C CA . MET A 1 341 ? 7.668 -2.353 -21.072 1.00 41.11 334 MET A CA 1
ATOM 2769 C C . MET A 1 341 ? 8.436 -1.897 -19.836 1.00 35.63 334 MET A C 1
ATOM 2770 O O . MET A 1 341 ? 9.453 -1.197 -19.913 1.00 35.27 334 MET A O 1
ATOM 2775 N N . ILE A 1 342 ? 7.917 -2.299 -18.676 1.00 34.48 335 ILE A N 1
ATOM 2776 C CA . ILE A 1 342 ? 8.600 -2.129 -17.404 1.00 32.10 335 ILE A CA 1
ATOM 2777 C C . ILE A 1 342 ? 8.740 -3.506 -16.769 1.00 37.03 335 ILE A C 1
ATOM 2778 O O . ILE A 1 342 ? 8.035 -4.459 -17.122 1.00 32.46 335 ILE A O 1
ATOM 2783 N N . TYR A 1 343 ? 9.641 -3.583 -15.798 1.00 32.14 336 TYR A N 1
ATOM 2784 C CA . TYR A 1 343 ? 9.908 -4.795 -15.042 1.00 30.97 336 TYR A CA 1
ATOM 2785 C C . TYR A 1 343 ? 9.646 -4.539 -13.572 1.00 35.82 336 TYR A C 1
ATOM 2786 O O . TYR A 1 343 ? 9.834 -3.421 -13.078 1.00 31.44 336 TYR A O 1
ATOM 2795 N N . GLN A 1 344 ? 9.268 -5.602 -12.866 1.00 28.41 337 GLN A N 1
ATOM 2796 C CA . GLN A 1 344 ? 8.967 -5.470 -11.455 1.00 31.23 337 GLN A CA 1
ATOM 2797 C C . GLN A 1 344 ? 9.412 -6.755 -10.771 1.00 27.01 337 GLN A C 1
ATOM 2798 O O . GLN A 1 344 ? 9.307 -7.837 -11.361 1.00 29.16 337 GLN A O 1
ATOM 2804 N N . ALA A 1 345 ? 9.905 -6.637 -9.537 1.00 26.83 338 ALA A N 1
ATOM 2805 C CA . ALA A 1 345 ? 10.133 -7.824 -8.718 1.00 31.53 338 ALA A CA 1
ATOM 2806 C C . ALA A 1 345 ? 8.811 -8.571 -8.483 1.00 31.90 338 ALA A C 1
ATOM 2807 O O . ALA A 1 345 ? 7.721 -8.012 -8.605 1.00 33.13 338 ALA A O 1
ATOM 2809 N N . PHE A 1 346 ? 8.913 -9.851 -8.145 1.00 30.41 339 PHE A N 1
ATOM 2810 C CA . PHE A 1 346 ? 7.761 -10.752 -8.147 1.00 32.16 339 PHE A CA 1
ATOM 2811 C C . PHE A 1 346 ? 7.324 -11.086 -6.729 1.00 30.87 339 PHE A C 1
ATOM 2812 O O . PHE A 1 346 ? 8.106 -11.616 -5.931 1.00 31.38 339 PHE A O 1
ATOM 2820 N N . GLN A 1 347 ? 6.071 -10.784 -6.426 1.00 35.19 340 GLN A N 1
ATOM 2821 C CA . GLN A 1 347 ? 5.398 -11.238 -5.209 1.00 32.82 340 GLN A CA 1
ATOM 2822 C C . GLN A 1 347 ? 4.178 -12.026 -5.669 1.00 32.45 340 GLN A C 1
ATOM 2823 O O . GLN A 1 347 ? 3.250 -11.433 -6.251 1.00 28.36 340 GLN A O 1
ATOM 2829 N N . PRO A 1 348 ? 4.139 -13.346 -5.488 1.00 29.49 341 PRO A N 1
ATOM 2830 C CA . PRO A 1 348 ? 2.985 -14.106 -5.975 1.00 25.58 341 PRO A CA 1
ATOM 2831 C C . PRO A 1 348 ? 1.716 -13.706 -5.232 1.00 32.66 341 PRO A C 1
ATOM 2832 O O . PRO A 1 348 ? 1.737 -13.420 -4.035 1.00 28.45 341 PRO A O 1
ATOM 2836 N N . LEU A 1 349 ? 0.594 -13.728 -5.950 1.00 31.73 342 LEU A N 1
ATOM 2837 C CA . LEU A 1 349 ? -0.686 -13.579 -5.265 1.00 28.53 342 LEU A CA 1
ATOM 2838 C C . LEU A 1 349 ? -0.899 -14.746 -4.306 1.00 29.85 342 LEU A C 1
ATOM 2839 O O . LEU A 1 349 ? -0.446 -15.869 -4.573 1.00 30.24 342 LEU A O 1
ATOM 2844 N N . PRO A 1 350 ? -1.630 -14.532 -3.213 1.00 28.52 343 PRO A N 1
ATOM 2845 C CA . PRO A 1 350 ? -1.917 -15.637 -2.306 1.00 28.76 343 PRO A CA 1
ATOM 2846 C C . PRO A 1 350 ? -2.847 -16.613 -2.990 1.00 33.83 343 PRO A C 1
ATOM 2847 O O . PRO A 1 350 ? -3.655 -16.248 -3.844 1.00 32.05 343 PRO A O 1
ATOM 2851 N N . ARG A 1 351 ? -2.710 -17.873 -2.623 1.00 31.33 344 ARG A N 1
ATOM 2852 C CA . ARG A 1 351 ? -3.503 -18.943 -3.204 1.00 30.68 344 ARG A CA 1
ATOM 2853 C C . ARG A 1 351 ? -4.449 -19.478 -2.144 1.00 33.55 344 ARG A C 1
ATOM 2854 O O . ARG A 1 351 ? -4.011 -19.858 -1.044 1.00 31.78 344 ARG A O 1
ATOM 2862 N N . PHE A 1 352 ? -5.739 -19.491 -2.468 1.00 31.67 345 PHE A N 1
ATOM 2863 C CA . PHE A 1 352 ? -6.778 -20.038 -1.608 1.00 34.98 345 PHE A CA 1
ATOM 2864 C C . PHE A 1 352 ? -7.469 -21.127 -2.410 1.00 29.52 345 PHE A C 1
ATOM 2865 O O . PHE A 1 352 ? -8.041 -20.839 -3.462 1.00 31.37 345 PHE A O 1
ATOM 2873 N N . GLY A 1 353 ? -7.423 -22.360 -1.917 1.00 39.14 346 GLY A N 1
ATOM 2874 C CA . GLY A 1 353 ? -7.873 -23.468 -2.746 1.00 39.65 346 GLY A CA 1
ATOM 2875 C C . GLY A 1 353 ? -7.020 -23.503 -4.001 1.00 35.95 346 GLY A C 1
ATOM 2876 O O . GLY A 1 353 ? -5.787 -23.487 -3.938 1.00 35.84 346 GLY A O 1
ATOM 2877 N N . ASP A 1 354 ? -7.668 -23.543 -5.160 1.00 34.59 347 ASP A N 1
ATOM 2878 C CA . ASP A 1 354 ? -6.987 -23.474 -6.449 1.00 39.09 347 ASP A CA 1
ATOM 2879 C C . ASP A 1 354 ? -7.076 -22.090 -7.083 1.00 46.35 347 ASP A C 1
ATOM 2880 O O . ASP A 1 354 ? -6.863 -21.951 -8.293 1.00 42.24 347 ASP A O 1
ATOM 2885 N N . SER A 1 355 ? -7.416 -21.069 -6.304 1.00 33.51 348 SER A N 1
ATOM 2886 C CA . SER A 1 355 ? -7.619 -19.731 -6.834 1.00 31.73 348 SER A CA 1
ATOM 2887 C C . SER A 1 355 ? -6.534 -18.785 -6.332 1.00 32.07 348 SER A C 1
ATOM 2888 O O . SER A 1 355 ? -6.053 -18.916 -5.206 1.00 34.15 348 SER A O 1
ATOM 2891 N N . TYR A 1 356 ? -6.167 -17.828 -7.177 1.00 31.74 349 TYR A N 1
ATOM 2892 C CA . TYR A 1 356 ? -5.203 -16.787 -6.844 1.00 30.66 349 TYR A CA 1
ATOM 2893 C C . TYR A 1 356 ? -5.953 -15.478 -6.684 1.00 29.94 349 TYR A C 1
ATOM 2894 O O . TYR A 1 356 ? -6.718 -15.095 -7.577 1.00 32.35 349 TYR A O 1
ATOM 2903 N N . THR A 1 357 ? -5.695 -14.782 -5.584 1.00 28.66 350 THR A N 1
ATOM 2904 C CA . THR A 1 357 ? -6.591 -13.747 -5.086 1.00 27.24 350 THR A CA 1
ATOM 2905 C C . THR A 1 357 ? -5.945 -12.377 -5.191 1.00 31.43 350 THR A C 1
ATOM 2906 O O . THR A 1 357 ? -4.810 -12.192 -4.753 1.00 29.56 350 THR A O 1
ATOM 2910 N N . LEU A 1 358 ? -6.657 -11.436 -5.813 1.00 27.37 351 LEU A N 1
ATOM 2911 C CA . LEU A 1 358 ? -6.190 -10.068 -5.970 1.00 24.29 351 LEU A CA 1
ATOM 2912 C C . LEU A 1 358 ? -7.088 -9.134 -5.175 1.00 36.74 351 LEU A C 1
ATOM 2913 O O . LEU A 1 358 ? -8.311 -9.261 -5.218 1.00 31.11 351 LEU A O 1
ATOM 2918 N N . ILE A 1 359 ? -6.495 -8.170 -4.484 1.00 29.99 352 ILE A N 1
ATOM 2919 C CA . ILE A 1 359 ? -7.258 -7.164 -3.754 1.00 27.93 352 ILE A CA 1
ATOM 2920 C C . ILE A 1 359 ? -7.279 -5.879 -4.558 1.00 35.45 352 ILE A C 1
ATOM 2921 O O . ILE A 1 359 ? -6.217 -5.332 -4.883 1.00 33.01 352 ILE A O 1
ATOM 2926 N N . GLY A 1 360 ? -8.475 -5.360 -4.837 1.00 28.97 353 GLY A N 1
ATOM 2927 C CA . GLY A 1 360 ? -8.547 -4.034 -5.429 1.00 28.82 353 GLY A CA 1
ATOM 2928 C C . GLY A 1 360 ? -9.007 -2.983 -4.431 1.00 35.03 353 GLY A C 1
ATOM 2929 O O . GLY A 1 360 ? -10.107 -3.083 -3.889 1.00 34.34 353 GLY A O 1
ATOM 2930 N N . SER A 1 361 ? -8.184 -1.978 -4.162 1.00 28.92 354 SER A N 1
ATOM 2931 C CA . SER A 1 361 ? -8.435 -1.029 -3.079 1.00 30.15 354 SER A CA 1
ATOM 2932 C C . SER A 1 361 ? -8.794 0.317 -3.698 1.00 36.13 354 SER A C 1
ATOM 2933 O O . SER A 1 361 ? -8.009 0.866 -4.478 1.00 30.32 354 SER A O 1
ATOM 2936 N N . TRP A 1 362 ? -9.975 0.839 -3.359 1.00 32.47 355 TRP A N 1
ATOM 2937 C CA . TRP A 1 362 ? -10.555 1.987 -4.046 1.00 31.37 355 TRP A CA 1
ATOM 2938 C C . TRP A 1 362 ? -10.181 3.314 -3.389 1.00 34.56 355 TRP A C 1
ATOM 2939 O O . TRP A 1 362 ? -10.079 3.429 -2.161 1.00 35.95 355 TRP A O 1
ATOM 2950 N N . ILE A 1 363 ? -9.982 4.315 -4.239 1.00 33.04 356 ILE A N 1
ATOM 2951 C CA . ILE A 1 363 ? -9.716 5.694 -3.857 1.00 32.21 356 ILE A CA 1
ATOM 2952 C C . ILE A 1 363 ? -10.819 6.532 -4.483 1.00 35.53 356 ILE A C 1
ATOM 2953 O O . ILE A 1 363 ? -11.153 6.338 -5.656 1.00 33.36 356 ILE A O 1
ATOM 2958 N N . VAL A 1 364 ? -11.400 7.440 -3.714 1.00 31.00 357 VAL A N 1
ATOM 2959 C CA . VAL A 1 364 ? -12.354 8.414 -4.244 1.00 32.86 357 VAL A CA 1
ATOM 2960 C C . VAL A 1 364 ? -11.802 9.791 -3.882 1.00 41.42 357 VAL A C 1
ATOM 2961 O O . VAL A 1 364 ? -11.626 10.102 -2.699 1.00 36.76 357 VAL A O 1
ATOM 2965 N N . ASP A 1 365 ? -11.498 10.590 -4.908 1.00 38.98 358 ASP A N 1
ATOM 2966 C CA . ASP A 1 365 ? -10.626 11.759 -4.828 1.00 43.42 358 ASP A CA 1
ATOM 2967 C C . ASP A 1 365 ? -9.267 11.364 -4.240 1.00 45.10 358 ASP A C 1
ATOM 2968 O O . ASP A 1 365 ? -8.413 10.852 -4.966 1.00 41.59 358 ASP A O 1
ATOM 2973 N N . ASP A 1 366 ? -9.035 11.571 -2.943 1.00 35.87 359 ASP A N 1
ATOM 2974 C CA . ASP A 1 366 ? -7.785 11.135 -2.319 1.00 33.01 359 ASP A CA 1
ATOM 2975 C C . ASP A 1 366 ? -8.008 10.206 -1.132 1.00 38.39 359 ASP A C 1
ATOM 2976 O O . ASP A 1 366 ? -7.054 9.912 -0.399 1.00 38.79 359 ASP A O 1
ATOM 2981 N N . GLU A 1 367 ? -9.220 9.694 -0.966 1.00 41.80 360 GLU A N 1
ATOM 2982 C CA . GLU A 1 367 ? -9.608 8.969 0.231 1.00 39.00 360 GLU A CA 1
ATOM 2983 C C . GLU A 1 367 ? -9.733 7.485 -0.065 1.00 33.52 360 GLU A C 1
ATOM 2984 O O . GLU A 1 367 ? -10.466 7.099 -0.981 1.00 37.79 360 GLU A O 1
ATOM 2990 N N . ALA A 1 368 ? -9.032 6.658 0.726 1.00 33.43 361 ALA A N 1
ATOM 2991 C CA . ALA A 1 368 ? -9.172 5.205 0.639 1.00 36.49 361 ALA A CA 1
ATOM 2992 C C . ALA A 1 368 ? -10.485 4.809 1.289 1.00 41.20 361 ALA A C 1
ATOM 2993 O O . ALA A 1 368 ? -10.712 5.115 2.470 1.00 37.62 361 ALA A O 1
ATOM 2995 N N . CYS A 1 369 ? -11.365 4.142 0.533 1.00 32.83 362 CYS A N 1
ATOM 2996 C CA . CYS A 1 369 ? -12.698 3.916 1.082 1.00 33.24 362 CYS A CA 1
ATOM 2997 C C . CYS A 1 369 ? -13.338 2.566 0.770 1.00 35.32 362 CYS A C 1
ATOM 2998 O O . CYS A 1 369 ? -14.536 2.408 1.029 1.00 34.00 362 CYS A O 1
ATOM 3001 N N . GLY A 1 370 ? -12.618 1.587 0.239 1.00 28.97 363 GLY A N 1
ATOM 3002 C CA . GLY A 1 370 ? -13.209 0.266 0.167 1.00 29.51 363 GLY A CA 1
ATOM 3003 C C . GLY A 1 370 ? -12.385 -0.651 -0.703 1.00 36.97 363 GLY A C 1
ATOM 3004 O O . GLY A 1 370 ? -11.382 -0.250 -1.310 1.00 33.30 363 GLY A O 1
ATOM 3005 N N . MET A 1 371 ? -12.824 -1.901 -0.752 1.00 28.93 364 MET A N 1
ATOM 3006 C CA . MET A 1 371 ? -12.071 -2.861 -1.535 1.00 33.09 364 MET A CA 1
ATOM 3007 C C . MET A 1 371 ? -12.981 -3.947 -2.092 1.00 32.17 364 MET A C 1
ATOM 3008 O O . MET A 1 371 ? -14.032 -4.275 -1.518 1.00 29.38 364 MET A O 1
ATOM 3013 N N . GLY A 1 372 ? -12.583 -4.455 -3.252 1.00 27.71 365 GLY A N 1
ATOM 3014 C CA . GLY A 1 372 ? -13.243 -5.594 -3.860 1.00 30.04 365 GLY A CA 1
ATOM 3015 C C . GLY A 1 372 ? -12.191 -6.617 -4.213 1.00 36.53 365 GLY A C 1
ATOM 3016 O O . GLY A 1 372 ? -11.054 -6.280 -4.532 1.00 40.11 365 GLY A O 1
ATOM 3017 N N . ILE A 1 373 ? -12.561 -7.889 -4.122 1.00 30.60 366 ILE A N 1
ATOM 3018 C CA . ILE A 1 373 ? -11.613 -8.989 -4.278 1.00 30.60 366 ILE A CA 1
ATOM 3019 C C . ILE A 1 373 ? -11.930 -9.764 -5.550 1.00 34.67 366 ILE A C 1
ATOM 3020 O O . ILE A 1 373 ? -13.098 -10.008 -5.864 1.00 32.79 366 ILE A O 1
ATOM 3025 N N . ARG A 1 374 ? -10.894 -10.149 -6.297 1.00 31.27 367 ARG A N 1
ATOM 3026 C CA . ARG A 1 374 ? -11.108 -11.025 -7.437 1.00 30.14 367 ARG A CA 1
ATOM 3027 C C . ARG A 1 374 ? -10.242 -12.270 -7.304 1.00 28.50 367 ARG A C 1
ATOM 3028 O O . ARG A 1 374 ? -9.174 -12.244 -6.683 1.00 33.47 367 ARG A O 1
ATOM 3036 N N . GLU A 1 375 ? -10.738 -13.381 -7.852 1.00 28.22 368 GLU A N 1
ATOM 3037 C CA . GLU A 1 375 ? -10.044 -14.668 -7.846 1.00 29.27 368 GLU A CA 1
ATOM 3038 C C . GLU A 1 375 ? -9.894 -15.147 -9.278 1.00 27.56 368 GLU A C 1
ATOM 3039 O O . GLU A 1 375 ? -10.780 -14.916 -10.113 1.00 30.69 368 GLU A O 1
ATOM 3045 N N . ASP A 1 376 ? -8.785 -15.832 -9.560 1.00 27.32 369 ASP A N 1
ATOM 3046 C CA . ASP A 1 376 ? -8.584 -16.382 -10.902 1.00 28.58 369 ASP A CA 1
ATOM 3047 C C . ASP A 1 376 ? -7.753 -17.656 -10.789 1.00 32.07 369 ASP A C 1
ATOM 3048 O O . ASP A 1 376 ? -7.254 -18.002 -9.719 1.00 30.60 369 ASP A O 1
ATOM 3053 N N . ASN A 1 377 ? -7.570 -18.363 -11.901 1.00 30.90 370 ASN A N 1
ATOM 3054 C CA . ASN A 1 377 ? -6.963 -19.677 -11.735 1.00 33.40 370 ASN A CA 1
ATOM 3055 C C . ASN A 1 377 ? -5.465 -19.693 -11.977 1.00 29.69 370 ASN A C 1
ATOM 3056 O O . ASN A 1 377 ? -4.846 -20.739 -11.773 1.00 34.96 370 ASN A O 1
ATOM 3061 N N . THR A 1 378 ? -4.862 -18.565 -12.361 1.00 32.49 371 THR A N 1
ATOM 3062 C CA . THR A 1 378 ? -3.413 -18.477 -12.524 1.00 34.55 371 THR A CA 1
ATOM 3063 C C . THR A 1 378 ? -2.866 -17.269 -11.770 1.00 36.05 371 THR A C 1
ATOM 3064 O O . THR A 1 378 ? -3.610 -16.421 -11.266 1.00 31.44 371 THR A O 1
ATOM 3068 N N . LEU A 1 379 ? -1.531 -17.195 -11.726 1.00 30.05 372 LEU A N 1
ATOM 3069 C CA . LEU A 1 379 ? -0.832 -16.149 -10.985 1.00 32.41 372 LEU A CA 1
ATOM 3070 C C . LEU A 1 379 ? -1.141 -14.756 -11.512 1.00 32.17 372 LEU A C 1
ATOM 3071 O O . LEU A 1 379 ? -1.057 -13.782 -10.763 1.00 34.93 372 LEU A O 1
ATOM 3076 N N . ILE A 1 380 ? -1.486 -14.633 -12.789 1.00 27.84 373 ILE A N 1
ATOM 3077 C CA . ILE A 1 380 ? -1.841 -13.353 -13.398 1.00 28.66 373 ILE A CA 1
ATOM 3078 C C . ILE A 1 380 ? -3.363 -13.255 -13.426 1.00 30.61 373 ILE A C 1
ATOM 3079 O O . ILE A 1 380 ? -4.028 -14.114 -14.012 1.00 33.83 373 ILE A O 1
ATOM 3084 N N . THR A 1 381 ? -3.927 -12.198 -12.838 1.00 29.83 374 THR A N 1
ATOM 3085 C CA . THR A 1 381 ? -5.381 -12.052 -12.848 1.00 30.52 374 THR A CA 1
ATOM 3086 C C . THR A 1 381 ? -5.825 -11.623 -14.238 1.00 35.94 374 THR A C 1
ATOM 3087 O O . THR A 1 381 ? -5.338 -10.616 -14.765 1.00 36.90 374 THR A O 1
ATOM 3091 N N . LYS A 1 382 ? -6.711 -12.404 -14.846 1.00 32.26 375 LYS A N 1
ATOM 3092 C CA . LYS A 1 382 ? -7.069 -12.224 -16.252 1.00 35.18 375 LYS A CA 1
ATOM 3093 C C . LYS A 1 382 ? -8.572 -11.923 -16.375 1.00 44.08 375 LYS A C 1
ATOM 3094 O O . LYS A 1 382 ? -9.275 -11.680 -15.381 1.00 36.05 375 LYS A O 1
ATOM 3100 N N . ASP A 1 383 ? -9.062 -11.944 -17.616 1.00 36.72 376 ASP A N 1
ATOM 3101 C CA . ASP A 1 383 ? -10.457 -11.620 -17.893 1.00 42.70 376 ASP A CA 1
ATOM 3102 C C . ASP A 1 383 ? -11.409 -12.727 -17.446 1.00 40.48 376 ASP A C 1
ATOM 3103 O O . ASP A 1 383 ? -12.624 -12.512 -17.391 1.00 47.78 376 ASP A O 1
ATOM 3108 N N . THR A 1 384 ? -10.893 -13.912 -17.159 1.00 37.80 377 THR A N 1
ATOM 3109 C CA . THR A 1 384 ? -11.688 -14.990 -16.604 1.00 43.18 377 THR A CA 1
ATOM 3110 C C . THR A 1 384 ? -11.920 -14.841 -15.096 1.00 40.35 377 THR A C 1
ATOM 3111 O O . THR A 1 384 ? -12.459 -15.761 -14.475 1.00 35.53 377 THR A O 1
ATOM 3115 N N . SER A 1 385 ? -11.517 -13.727 -14.486 1.00 33.09 378 SER A N 1
ATOM 3116 C CA . SER A 1 385 ? -11.533 -13.683 -13.035 1.00 29.38 378 SER A CA 1
ATOM 3117 C C . SER A 1 385 ? -12.963 -13.553 -12.509 1.00 32.98 378 SER A C 1
ATOM 3118 O O . SER A 1 385 ? -13.881 -13.155 -13.227 1.00 34.16 378 SER A O 1
ATOM 3121 N N . ARG A 1 386 ? -13.139 -13.915 -11.238 1.00 28.65 379 ARG A N 1
ATOM 3122 C CA . ARG A 1 386 ? -14.417 -13.890 -10.535 1.00 29.52 379 ARG A CA 1
ATOM 3123 C C . ARG A 1 386 ? -14.343 -12.877 -9.401 1.00 33.69 379 ARG A C 1
ATOM 3124 O O . ARG A 1 386 ? -13.308 -12.766 -8.746 1.00 34.49 379 ARG A O 1
ATOM 3132 N N . PHE A 1 387 ? -15.423 -12.132 -9.172 1.00 31.18 380 PHE A N 1
ATOM 3133 C CA . PHE A 1 387 ? -15.485 -11.217 -8.029 1.00 30.45 380 PHE A CA 1
ATOM 3134 C C . PHE A 1 387 ? -16.033 -11.960 -6.817 1.00 32.37 380 PHE A C 1
ATOM 3135 O O . PHE A 1 387 ? -17.064 -12.640 -6.923 1.00 31.83 380 PHE A O 1
ATOM 3143 N N . VAL A 1 388 ? -15.375 -11.804 -5.668 1.00 28.73 381 VAL A N 1
ATOM 3144 C CA . VAL A 1 388 ? -15.726 -12.537 -4.452 1.00 27.17 381 VAL A CA 1
ATOM 3145 C C . VAL A 1 388 ? -15.968 -11.525 -3.339 1.00 28.05 381 VAL A C 1
ATOM 3146 O O . VAL A 1 388 ? -15.123 -10.662 -3.094 1.00 28.69 381 VAL A O 1
ATOM 3150 N N . PRO A 1 389 ? -17.093 -11.618 -2.616 1.00 31.15 382 PRO A N 1
ATOM 3151 C CA . PRO A 1 389 ? -17.353 -10.669 -1.526 1.00 26.56 382 PRO A CA 1
ATOM 3152 C C . PRO A 1 389 ? -16.435 -10.900 -0.331 1.00 30.00 382 PRO A C 1
ATOM 3153 O O . PRO A 1 389 ? -15.872 -11.978 -0.132 1.00 30.09 382 PRO A O 1
ATOM 3157 N N . HIS A 1 390 ? -16.294 -9.865 0.493 1.00 29.77 383 HIS A N 1
ATOM 3158 C CA . HIS A 1 390 ? -15.574 -10.010 1.749 1.00 24.47 383 HIS A CA 1
ATOM 3159 C C . HIS A 1 390 ? -16.379 -9.350 2.865 1.00 33.01 383 HIS A C 1
ATOM 3160 O O . HIS A 1 390 ? -17.326 -8.591 2.626 1.00 29.81 383 HIS A O 1
ATOM 3167 N N . TYR A 1 391 ? -15.935 -9.589 4.098 1.00 27.88 384 TYR A N 1
ATOM 3168 C CA . TYR A 1 391 ? -16.548 -8.932 5.236 1.00 30.45 384 TYR A CA 1
ATOM 3169 C C . TYR A 1 391 ? -15.513 -8.808 6.337 1.00 33.76 384 TYR A C 1
ATOM 3170 O O . TYR A 1 391 ? -14.425 -9.390 6.271 1.00 30.80 384 TYR A O 1
ATOM 3179 N N . ILE A 1 392 ? -15.871 -8.013 7.341 1.00 29.63 385 ILE A N 1
ATOM 3180 C CA . ILE A 1 392 ? -15.019 -7.702 8.475 1.00 28.20 385 ILE A CA 1
ATOM 3181 C C . ILE A 1 392 ? -15.664 -8.313 9.710 1.00 30.83 385 ILE A C 1
ATOM 3182 O O . ILE A 1 392 ? -16.852 -8.080 9.967 1.00 32.56 385 ILE A O 1
ATOM 3187 N N . ALA A 1 393 ? -14.888 -9.083 10.465 1.00 31.96 386 ALA A N 1
ATOM 3188 C CA . ALA A 1 393 ? -15.321 -9.604 11.757 1.00 34.02 386 ALA A CA 1
ATOM 3189 C C . ALA A 1 393 ? -14.091 -9.720 12.651 1.00 42.48 386 ALA A C 1
ATOM 3190 O O . ALA A 1 393 ? -13.014 -10.107 12.186 1.00 38.24 386 ALA A O 1
ATOM 3192 N N . GLY A 1 394 ? -14.243 -9.362 13.922 1.00 48.53 387 GLY A N 1
ATOM 3193 C CA . GLY A 1 394 ? -13.096 -9.336 14.823 1.00 51.91 387 GLY A CA 1
ATOM 3194 C C . GLY A 1 394 ? -12.076 -8.233 14.518 1.00 47.17 387 GLY A C 1
ATOM 3195 O O . GLY A 1 394 ? -12.352 -7.337 13.691 1.00 40.65 387 GLY A O 1
#

B-factor: mean 40.81, std 10.74, range [24.29, 94.11]

Solvent-accessible surface area: 16657 Å² total; per-residue (Å²): 163,107,14,61,52,56,118,8,90,68,32,227,50,22,90,109,22,0,73,103,40,49,3,89,7,24,76,80,93,146,121,105,16,5,12,2,37,44,0,0,81,0,26,83,108,3,3,66,88,15,0,55,116,18,0,37,92,0,4,94,13,0,36,76,0,0,33,104,0,19,152,45,118,139,4,5,86,60,0,46,4,45,97,81,6,42,116,8,1,30,60,0,19,158,44,140,26,39,6,0,1,0,16,0,5,0,0,12,34,24,87,46,64,0,43,0,26,27,6,24,0,6,13,2,16,7,0,14,0,0,6,60,0,0,76,40,1,0,58,38,1,66,183,77,61,44,8,57,82,127,2,66,7,16,18,41,0,50,100,87,0,41,38,26,1,60,122,22,114,17,193,35,30,1,4,0,0,0,35,70,151,44,87,46,32,61,12,0,0,82,14,0,17,71,3,0,88,129,23,50,2,86,13,90,52,9,72,32,92,46,44,28,83,27,149,65,15,24,17,10,14,128,118,117,67,86,2,98,19,1,0,1,9,44,25,0,15,100,20,8,118,71,141,79,1,61,59,14,118,151,87,138,21,97,32,2,0,2,8,11,1,0,0,1,20,1,10,0,1,3,5,0,0,49,102,38,55,98,56,27,78,9,4,17,13,4,8,14,74,78,67,173,75,100,35,64,112,60,84,33,37,12,70,12,2,3,8,15,74,84,14,2,27,8,7,5,22,38,25,169,98,85,93,65,18,93,5,127,27,140,38,77,147,24,69,61,0,39,2,13,57,52,58,11,25,137,38,56,108,10,31,0,13,1,5,0,0,2,6,48,69,75,6,4,0,0,4,0,34,0,1,98,40,39,11,15,38,109,85,8,43,0,0,0,0,3,10,21,86

Secondary structure (DSSP, 8-state):
---EEEE-PPPTTHHHHHHHTT-TTSEETTEE-B-TTEEEEE-HHIIIIIIIHHHHHHHHHHHHHHHHHTT-HHHHHHTT--GGGHHHHHHHHHTTPPP-EEEEEEE--TTSPPEEEEEE-SS---HHIIIIIHHHHHHHHHHHTSS-TT-B-SB-HHHHHHHHHHHT--SS-EEEEE-SS-HHHHHHHHHHHHHHHHTT--EEEEEGGG-EEETTTEEE-TT-PBP-EEEEES-HHHHHHSTTGGGGGG--SEEES-GGGHHHHSTTHHHHHHHHSTT-TT---EEETTSPPSS-TT--EEEEESS-STTTT-EEE-TTS-EEEE---S-TTS-EEEEE--PPPEETTEEEEEEEEEETTEEEEEEEEEESSSS--TT-EEE-EEE--

Nearest PDB structures (foldseek):
  7uk7-assembly1_A  TM=1.001E+00  e=4.244E-87  Escherichia coli K-12
  7uk8-assembly1_A  TM=9.215E-01  e=9.252E-49  Escherichia coli K-12
  7uka-assembly1_A  TM=9.402E-01  e=9.717E-48  Escherichia coli K-12
  2io8-assembly1_A  TM=8.868E-01  e=5.848E-35  Escherichia coli
  2io9-assembly1_A  TM=8.782E-01  e=7.818E-34  Escherichia coli